Protein AF-A0A0A9ZBG7-F1 (afdb_monomer)

Solvent-accessible surface area (backbone ato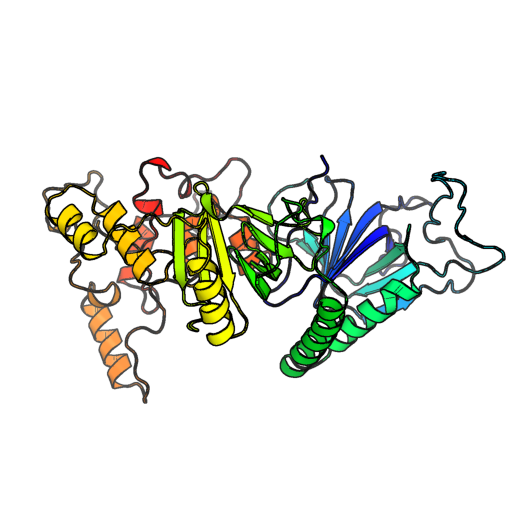ms only — not comparable to full-atom values): 27991 Å² total; per-residue (Å²): 132,88,75,73,85,76,53,75,61,77,47,59,93,94,47,47,73,66,54,73,43,52,26,35,39,45,72,44,43,80,82,76,53,57,91,58,96,52,101,69,75,82,61,43,51,28,39,41,35,44,34,53,50,32,40,37,38,42,46,70,54,54,61,48,46,29,40,39,34,44,36,66,39,42,80,44,72,49,69,43,72,91,75,76,94,76,94,72,80,74,74,72,74,76,92,80,77,91,64,88,90,64,76,74,87,80,67,91,61,97,71,71,82,54,47,20,45,31,41,30,25,47,38,38,32,40,33,39,50,62,69,40,92,61,64,47,48,74,42,86,51,51,36,38,38,38,35,24,43,66,88,58,55,43,82,73,49,46,62,58,54,48,52,32,37,56,32,43,76,43,60,70,71,58,21,52,52,52,52,51,50,56,47,51,57,52,58,70,70,60,70,89,62,75,84,71,55,92,49,96,85,58,44,82,74,50,76,51,62,33,25,47,43,39,67,93,35,73,44,53,28,39,38,37,34,38,61,55,36,42,34,41,32,50,73,48,84,79,58,95,60,73,56,48,78,41,52,32,65,51,30,40,44,79,43,84,25,53,48,96,89,35,66,17,20,40,36,37,32,35,88,96,43,73,50,38,34,37,34,86,36,46,64,59,32,52,50,55,51,47,59,54,70,70,28,90,57,47,53,69,66,78,81,58,74,72,54,55,57,53,33,38,77,70,63,76,40,52,74,66,59,49,47,52,49,52,26,42,78,70,47,24,35,87,45,36,46,78,38,43,50,72,30,76,68,52,71,61,62,68,76,65,94,68,85,57,88,84,44,74,77,36,39,45,70,81,93,50,58,55,62,58,69,33,63,71,53,28,49,56,35,47,54,53,29,74,74,43,68,84,86,64,62,72,67,94,44,65,46,65,40,43,69,58,55,37,45,59,32,34,56,67,44,48,67,58,39,23,41,78,48,79,33,29,74,73,59,41,79,79,47,76,82,50,72,46,59,50,58,50,40,33,50,67,46,92,67,39,36,59,55,38,48,58,66,83,73,38,69,90,57,70,49,52,43,78,45,74,55,89,94,64,80,71,76,77,36,94,82,57,85,130

Sequence (482 aa):
MDKHRFSLMLLEPGEIYFEDFSVHLQVIDEDGSEACGSSTLPSVIGRLKVCSKSIVFDPQDHHRAIIKILLKECTEIDRYQDQDNETSTPHRPGYLTIVQGYVPDFQAGNESNTNVLQVVCKQHAEIFESNVLAPYKFKNVKRTFLFSLNYAHIKDCLPLVSQLYRASTLPAAEQNQMVAAIERSRQNLVKFDPLWLHDLDEKIVIETTGHKVTPLVMNHGRIVLSTTTLYYQPFNKIEPYHILKISLPDIKHITKRRFLLQHVGLEISYKDTHLYLSLKTRSDRDTLCQCLLDQPCLKLSEPEQEIMTLQWQNGAISNYDYLLYLNSQADRTFNDLTQYPVFPWVISDYTSPQLDLNNPRSFRDLSKPIGALNLERFQKLKERYDEMPPPQFLYGSHYSAPGFVLFYLVRKYPHYMLCLQNGRFDHPDRMFNSVADVWRNVQTNMSDFKELVPEFYDVESEGIFLRTRKGFSLGIGMMAPK

pLDDT: mean 86.14, std 16.25, range [29.92, 98.5]

Foldseek 3Di:
DDPQPDDLLLDAQPKAWAAKFWWWKDKAFPVSDGPDPDLAPPTFTFIWIDMLFWIWTGTPPLQFFIKIGGLLQWPDKDFDDDDDDDRYQPDDQDPDDDDPPDDDCPDPDDDGLRQKIKTWGQKMWTACRNPDHAFIDIDRGIMIMIIRGHPDGCVVVRVSNVQSSVLSVDPPVSSSVSVVVVVVVLQVVDDDDPVPDPDPPKAWPDKAWWFFFFESDTFTFIWTDILFWIKTAGSYPNDPDRIDIGGQLQWADWDQADDPNARQWIWTDGPNDITIIGHPHNVVNVVVVVSSVPRPSHDYDDDDPVVLVVCVVVVVDDPLVSQVVVLVVVRADNRYQASHRFDAQFALDPDDPDQDPVDPNRTQPPVDALQPRAPVSVVVLVVCQVVDDPPGDSAPEDQGGSCVVCLQQCQVCVSSQCSVVVRHHPDLVSHPDDPNVLSVCSNPPNHRRHGDHSLVVPVVCVSSSNDHDPPDDNDDDPPRDD

Radius of gyration: 27.09 Å; Cα contacts (8 Å, |Δi|>4): 781; chains: 1; bounding box: 56×67×72 Å

Secondary structure (DSSP, 8-state):
----S--GGGSPTT--EEEEEEEEEEEEETTS--SS-SSS--PEEEEEEEESSEEEEEESSTTSPEEEEEGGGEEEEEE----SS-S-PPPPPP----STT------SS---S-SEEEEEES-EEEE-GGG-----EEE-S-EEEEEEESSS-HHHHHHHHHHHHHHHTS-HHHHHHHHHHHHHHHHHH----GGG-SSTT--EEEEEEEEEEETTEEEEEEEEEESSEEEEEESSS-SSSS-EEEEGGGEEEEEEEEETTEEEEEEEEETTEEEEEEESSHHHHHHHHHHHHT-TT-------HHHHHHHHHTTSS-HHHHHHHHHHHTT--TT-GGG---B---B---SSSS--TT-GGGB--TTS-GGGTSHHHHHHHHHHHHHSPSSP-S-SS-S--HHHHHHHHTTT-HHHHHHHTTT-PPPGGGS---HHHHHHHHHH-TT----B-GGGT-TTTTTGGGSPPTT------TTS--

Organism: Lygus hesperus (NCBI:txid30085)

Nearest PDB structures (foldseek):
  1t77-assembly4_D  TM=8.900E-01  e=8.351E-21  Homo sapiens
  1mi1-assembly1_B  TM=9.060E-01  e=6.771E-20  Homo sapiens
  1mi1-assembly1_A  TM=8.532E-01  e=1.770E-20  Homo sapiens
  2dn6-assembly1_A  TM=6.767E-01  e=1.554E-03  Homo sapiens
  2rgn-assembly2_E  TM=4.363E-01  e=9.633E-03  Homo sapie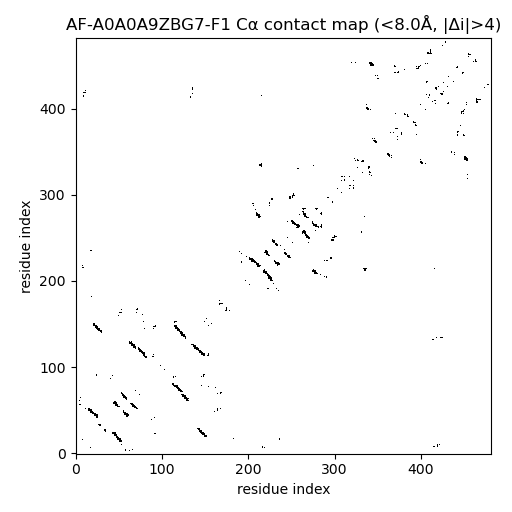ns

Mean predicted aligned error: 8.7 Å

Structure (mmCIF, N/CA/C/O backbone):
data_AF-A0A0A9ZBG7-F1
#
_entry.id   AF-A0A0A9ZBG7-F1
#
loop_
_atom_site.group_PDB
_atom_site.id
_atom_site.type_symbol
_atom_site.label_atom_id
_atom_site.label_alt_id
_atom_site.label_comp_id
_atom_site.label_asym_id
_atom_site.label_entity_id
_atom_site.label_seq_id
_atom_site.pdbx_PDB_ins_code
_atom_site.Cartn_x
_atom_site.Cartn_y
_atom_site.Cartn_z
_atom_site.occupancy
_atom_site.B_iso_or_equiv
_atom_site.auth_seq_id
_atom_site.auth_comp_id
_atom_site.auth_asym_id
_atom_site.auth_atom_id
_atom_site.pdbx_PDB_model_num
ATOM 1 N N . MET A 1 1 ? -9.828 12.776 -22.906 1.00 29.92 1 MET A N 1
ATOM 2 C CA . MET A 1 1 ? -9.058 12.754 -21.644 1.00 29.92 1 MET A CA 1
ATOM 3 C C . MET A 1 1 ? -8.293 11.448 -21.621 1.00 29.92 1 MET A C 1
ATOM 5 O O . MET A 1 1 ? -8.882 10.421 -21.299 1.00 29.92 1 MET A O 1
ATOM 9 N N . ASP A 1 2 ? -7.034 11.479 -22.049 1.00 36.34 2 ASP A N 1
ATOM 10 C CA . ASP A 1 2 ? -6.163 10.303 -22.070 1.00 36.34 2 ASP A CA 1
ATOM 11 C C . ASP A 1 2 ? -5.883 9.851 -20.636 1.00 36.34 2 ASP A C 1
ATOM 13 O O . ASP A 1 2 ? -5.053 10.418 -19.928 1.00 36.34 2 ASP A O 1
ATOM 17 N N . LYS A 1 3 ? -6.622 8.841 -20.168 1.00 53.69 3 LYS A N 1
ATOM 18 C CA . LYS A 1 3 ? -6.226 8.097 -18.973 1.00 53.69 3 LYS A CA 1
ATOM 19 C C . LYS A 1 3 ? -5.016 7.256 -19.364 1.00 53.69 3 LYS A C 1
ATOM 21 O O . LYS A 1 3 ? -5.187 6.210 -19.982 1.00 53.69 3 LYS A O 1
ATOM 26 N N . HIS A 1 4 ? -3.817 7.717 -19.016 1.00 66.12 4 HIS A N 1
ATOM 27 C CA . HIS A 1 4 ? -2.618 6.884 -19.069 1.00 66.12 4 HIS A CA 1
ATOM 28 C C . HIS A 1 4 ? -2.883 5.560 -18.335 1.00 66.12 4 HIS A C 1
ATOM 30 O O . HIS A 1 4 ? -3.434 5.561 -17.231 1.00 66.12 4 HIS A O 1
ATOM 36 N N . ARG A 1 5 ? -2.536 4.431 -18.964 1.00 84.88 5 ARG A N 1
ATOM 37 C CA . ARG A 1 5 ? -2.748 3.088 -18.396 1.00 84.88 5 ARG A CA 1
ATOM 38 C C . ARG A 1 5 ? -1.659 2.729 -17.389 1.00 84.88 5 ARG A C 1
ATOM 40 O O . ARG A 1 5 ? -1.883 1.907 -16.501 1.00 84.88 5 ARG A O 1
ATOM 47 N N . PHE A 1 6 ? -0.493 3.363 -17.502 1.00 86.69 6 PHE A N 1
ATOM 48 C CA . PHE A 1 6 ? 0.572 3.258 -16.516 1.00 86.69 6 PHE A CA 1
ATOM 49 C C . PHE A 1 6 ? 0.153 3.787 -15.133 1.00 86.69 6 PHE A C 1
ATOM 51 O O . PHE A 1 6 ? -0.382 4.884 -14.990 1.00 86.69 6 PHE A O 1
ATOM 58 N N . SER A 1 7 ? 0.481 3.018 -14.096 1.00 88.31 7 SER A N 1
ATOM 59 C CA . SER A 1 7 ? 0.327 3.380 -12.686 1.00 88.31 7 SER A CA 1
ATOM 60 C C . SER A 1 7 ? 1.552 2.905 -11.909 1.00 88.31 7 SER A C 1
ATOM 62 O O . SER A 1 7 ? 2.163 1.903 -12.283 1.00 88.31 7 SER A O 1
ATOM 64 N N . LEU A 1 8 ? 1.872 3.566 -10.791 1.00 89.50 8 LEU A N 1
ATOM 65 C CA . LEU A 1 8 ? 2.929 3.133 -9.865 1.00 89.50 8 LEU A CA 1
ATOM 66 C C . LEU A 1 8 ? 2.723 1.694 -9.357 1.00 89.50 8 LEU A C 1
ATOM 68 O O . LEU A 1 8 ? 3.688 1.023 -9.020 1.00 89.50 8 LEU A O 1
ATOM 72 N N . MET A 1 9 ? 1.487 1.186 -9.389 1.00 88.94 9 MET A N 1
ATOM 73 C CA . MET A 1 9 ? 1.147 -0.211 -9.082 1.00 88.94 9 MET A CA 1
ATOM 74 C C . MET A 1 9 ? 1.830 -1.239 -10.002 1.00 88.94 9 MET A C 1
ATOM 76 O O . MET A 1 9 ? 1.907 -2.417 -9.659 1.00 88.94 9 MET A O 1
ATOM 80 N N . LEU A 1 10 ? 2.278 -0.820 -11.191 1.00 88.50 10 LEU A N 1
ATOM 81 C CA . LEU A 1 10 ? 3.006 -1.678 -12.127 1.00 88.50 10 LEU A CA 1
ATOM 82 C C . LEU A 1 10 ? 4.476 -1.858 -11.747 1.00 88.50 10 LEU A C 1
ATOM 84 O O . LEU A 1 10 ? 5.149 -2.704 -12.339 1.00 88.50 10 LEU A O 1
ATOM 88 N N . LEU A 1 11 ? 4.983 -1.065 -10.805 1.00 89.38 11 LEU A N 1
ATOM 89 C CA . LEU A 1 11 ? 6.368 -1.103 -10.360 1.00 89.38 11 LEU A CA 1
ATOM 90 C C . LEU A 1 11 ? 6.583 -2.202 -9.314 1.00 89.38 11 LEU A C 1
ATOM 92 O O . LEU A 1 11 ? 5.657 -2.619 -8.623 1.00 89.38 11 LEU A O 1
ATOM 96 N N . GLU A 1 12 ? 7.809 -2.710 -9.228 1.00 86.56 12 GLU A N 1
ATOM 97 C CA . GLU A 1 12 ? 8.199 -3.647 -8.174 1.00 86.56 12 GLU A CA 1
ATOM 98 C C . GLU A 1 12 ? 8.279 -2.943 -6.804 1.00 86.56 12 GLU A C 1
ATOM 100 O O . GLU A 1 12 ? 8.503 -1.733 -6.733 1.00 86.56 12 GLU A O 1
ATOM 105 N N . PRO A 1 13 ? 8.178 -3.673 -5.679 1.00 82.56 13 PRO A N 1
ATOM 106 C CA . PRO A 1 13 ? 8.398 -3.089 -4.359 1.00 82.56 13 PRO A CA 1
ATOM 107 C C . PRO A 1 13 ? 9.737 -2.334 -4.265 1.00 82.56 13 PRO A C 1
ATOM 109 O O . PRO A 1 13 ? 10.805 -2.865 -4.600 1.00 82.56 13 PRO A O 1
ATOM 112 N N . GLY A 1 14 ? 9.675 -1.076 -3.819 1.00 82.25 14 GLY A N 1
ATOM 113 C CA . GLY A 1 14 ? 10.830 -0.177 -3.711 1.00 82.25 14 GLY A CA 1
ATOM 114 C C . GLY A 1 14 ? 11.379 0.340 -5.048 1.00 82.25 14 GLY A C 1
ATOM 115 O O . GLY A 1 14 ? 12.451 0.940 -5.074 1.00 82.25 14 GLY A O 1
ATOM 116 N N . GLU A 1 15 ? 10.700 0.084 -6.165 1.00 89.88 15 GLU A N 1
ATOM 117 C CA . GLU A 1 15 ? 11.032 0.689 -7.451 1.00 89.88 15 GLU A CA 1
ATOM 118 C C . GLU A 1 15 ? 10.519 2.137 -7.529 1.00 89.88 15 GLU A C 1
ATOM 120 O O . GLU A 1 15 ? 9.420 2.454 -7.078 1.00 89.88 15 GLU A O 1
ATOM 125 N N . ILE A 1 16 ? 11.331 3.019 -8.114 1.00 90.00 16 ILE A N 1
ATOM 126 C CA . ILE A 1 16 ? 11.085 4.461 -8.191 1.00 90.00 16 ILE A CA 1
ATOM 127 C C . ILE A 1 16 ? 10.914 4.844 -9.654 1.00 90.00 16 ILE A C 1
ATOM 129 O O . ILE A 1 16 ? 11.755 4.505 -10.484 1.00 90.00 16 ILE A O 1
ATOM 133 N N . TYR A 1 17 ? 9.849 5.572 -9.972 1.00 91.94 17 TYR A N 1
ATOM 134 C CA . TYR A 1 17 ? 9.671 6.181 -11.286 1.00 91.94 17 TYR A CA 1
ATOM 135 C C . TYR A 1 17 ? 10.398 7.527 -11.363 1.00 91.94 17 TYR A C 1
ATOM 137 O O . TYR A 1 17 ? 10.231 8.369 -10.478 1.00 91.94 17 TYR A O 1
ATOM 145 N N . PHE A 1 18 ? 11.148 7.754 -12.442 1.00 89.69 18 PHE A N 1
ATOM 146 C CA . PHE A 1 18 ? 11.943 8.969 -12.617 1.00 89.69 18 PHE A CA 1
ATOM 147 C C . PHE A 1 18 ? 11.348 9.948 -13.622 1.00 89.69 18 PHE A C 1
ATOM 149 O O . PHE A 1 18 ? 11.175 11.126 -13.303 1.00 89.69 18 PHE A O 1
ATOM 156 N N . GLU A 1 19 ? 11.093 9.490 -14.843 1.00 88.56 19 GLU A N 1
ATOM 157 C CA . GLU A 1 19 ? 10.629 10.329 -15.947 1.00 88.56 19 GLU A CA 1
ATOM 158 C C . GLU A 1 19 ? 10.116 9.495 -17.113 1.00 88.56 19 GLU A C 1
ATOM 160 O O . GLU A 1 19 ? 10.171 8.262 -17.099 1.00 88.56 19 GLU A O 1
ATOM 165 N N . ASP A 1 20 ? 9.612 10.189 -18.129 1.00 91.44 20 ASP A N 1
ATOM 166 C CA . ASP A 1 20 ? 9.146 9.563 -19.341 1.00 91.44 20 ASP A CA 1
ATOM 167 C C . ASP A 1 20 ? 9.356 10.371 -20.615 1.00 91.44 20 ASP A C 1
ATOM 169 O O . ASP A 1 20 ? 9.346 11.601 -20.633 1.00 91.44 20 ASP A O 1
ATOM 173 N N . PHE A 1 21 ? 9.458 9.628 -21.711 1.00 91.88 21 PHE A N 1
ATOM 174 C CA . PHE A 1 21 ? 9.757 10.146 -23.034 1.00 91.88 21 PHE A CA 1
ATOM 175 C C . PHE A 1 21 ? 8.664 9.756 -24.028 1.00 91.88 21 PHE A C 1
ATOM 177 O O . PHE A 1 21 ? 8.114 8.658 -23.965 1.00 91.88 21 PHE A O 1
ATOM 184 N N . SER A 1 22 ? 8.346 10.655 -24.962 1.00 91.94 22 SER A N 1
ATOM 185 C CA . SER A 1 22 ? 7.541 10.312 -26.141 1.00 91.94 22 SER A CA 1
ATOM 186 C C . SER A 1 22 ? 8.432 9.575 -27.132 1.00 91.94 22 SER A C 1
ATOM 188 O O . SER A 1 22 ? 9.474 10.120 -27.512 1.00 91.94 22 SER A O 1
ATOM 190 N N . VAL A 1 23 ? 8.045 8.358 -27.518 1.00 91.75 23 VAL A N 1
ATOM 191 C CA . VAL A 1 23 ? 8.854 7.514 -28.403 1.00 91.75 23 VAL A CA 1
ATOM 192 C C . VAL A 1 23 ? 8.015 6.798 -29.453 1.00 91.75 23 VAL A C 1
ATOM 194 O O . VAL A 1 23 ? 6.829 6.533 -29.246 1.00 91.75 23 VAL A O 1
ATOM 197 N N . HIS A 1 24 ? 8.672 6.415 -30.543 1.00 91.75 24 HIS A N 1
ATOM 198 C CA . HIS A 1 24 ? 8.217 5.330 -31.404 1.00 91.75 24 HIS A CA 1
ATOM 199 C C . HIS A 1 24 ? 8.987 4.062 -31.059 1.00 91.75 24 HIS A C 1
ATOM 201 O O . HIS A 1 24 ? 10.216 4.068 -31.052 1.00 91.75 24 HIS A O 1
ATOM 207 N N . LEU A 1 25 ? 8.261 2.984 -30.788 1.00 91.94 25 LEU A N 1
ATOM 208 C CA . LEU A 1 25 ? 8.829 1.665 -30.565 1.00 91.94 25 LEU A CA 1
ATOM 209 C C . LEU A 1 25 ? 8.838 0.857 -31.867 1.00 91.94 25 LEU A C 1
ATOM 211 O O . LEU A 1 25 ? 7.813 0.738 -32.544 1.00 91.94 25 LEU A O 1
ATOM 215 N N . GLN A 1 26 ? 9.978 0.236 -32.150 1.00 90.69 26 GLN A N 1
ATOM 216 C CA . GLN A 1 26 ? 10.129 -0.876 -33.085 1.00 90.69 26 GLN A CA 1
ATOM 217 C C . GLN A 1 26 ? 10.749 -2.072 -32.355 1.00 90.69 26 GLN A C 1
ATOM 219 O O . GLN A 1 26 ? 11.575 -1.900 -31.460 1.00 90.69 26 GLN A O 1
ATOM 224 N N . VAL A 1 27 ? 10.322 -3.282 -32.710 1.00 88.19 27 VAL A N 1
ATOM 225 C CA . VAL A 1 27 ? 10.765 -4.529 -32.071 1.00 88.19 27 VAL A CA 1
ATOM 226 C C . VAL A 1 27 ? 11.391 -5.424 -33.132 1.00 88.19 27 VAL A C 1
ATOM 228 O O . VAL A 1 27 ? 10.789 -5.619 -34.186 1.00 88.19 27 VAL A O 1
ATOM 231 N N . ILE A 1 28 ? 12.574 -5.958 -32.838 1.00 84.69 28 ILE A N 1
ATOM 232 C CA . ILE A 1 28 ? 13.313 -6.899 -33.684 1.00 84.69 28 ILE A CA 1
ATOM 233 C C . ILE A 1 28 ? 13.421 -8.229 -32.922 1.00 84.69 28 ILE A C 1
ATOM 235 O O . ILE A 1 28 ? 13.852 -8.246 -31.761 1.00 84.69 28 ILE A O 1
ATOM 239 N N . ASP A 1 29 ? 12.991 -9.325 -33.554 1.00 75.12 29 ASP A N 1
ATOM 240 C CA . ASP A 1 29 ? 13.071 -10.687 -33.008 1.00 75.12 29 ASP A CA 1
ATOM 241 C C . ASP A 1 29 ? 14.438 -11.347 -33.321 1.00 75.12 29 ASP A C 1
ATOM 243 O O . ASP A 1 29 ? 15.154 -10.929 -34.231 1.00 75.12 29 ASP A O 1
ATOM 247 N N . GLU A 1 30 ? 14.811 -12.376 -32.546 1.00 64.38 30 GLU A N 1
ATOM 248 C CA . GLU A 1 30 ? 16.126 -13.052 -32.597 1.00 64.38 30 GLU A CA 1
ATOM 249 C C . GLU A 1 30 ? 16.487 -13.678 -33.954 1.00 64.38 30 GLU A C 1
ATOM 251 O O . GLU A 1 30 ? 17.666 -13.721 -34.300 1.00 64.38 30 GLU A O 1
ATOM 256 N N . ASP A 1 31 ? 15.500 -14.125 -34.732 1.00 55.88 31 ASP A N 1
ATOM 257 C CA . ASP A 1 31 ? 15.719 -14.812 -36.014 1.00 55.88 31 ASP A CA 1
ATOM 258 C C . ASP A 1 31 ? 16.040 -13.846 -37.172 1.00 55.88 31 ASP A C 1
ATOM 260 O O . ASP A 1 31 ? 16.130 -14.260 -38.328 1.00 55.88 31 ASP A O 1
ATOM 264 N N . GLY A 1 32 ? 16.135 -12.536 -36.906 1.00 52.34 32 GLY A N 1
ATOM 265 C CA . GLY A 1 32 ? 16.208 -11.497 -37.942 1.00 52.34 32 GLY A CA 1
ATOM 266 C C . GLY A 1 32 ? 14.921 -11.369 -38.770 1.00 52.34 32 GLY A C 1
ATOM 267 O O . GLY A 1 32 ? 14.772 -10.422 -39.538 1.00 52.34 32 GLY A O 1
ATOM 268 N N . SER A 1 33 ? 13.963 -12.288 -38.598 1.00 48.84 33 SER A N 1
ATOM 269 C CA . SER A 1 33 ? 12.630 -12.207 -39.172 1.00 48.84 33 SER A CA 1
ATOM 270 C C . SER A 1 33 ? 11.761 -11.259 -38.357 1.00 48.84 33 SER A C 1
ATOM 272 O O . SER A 1 33 ? 11.550 -11.443 -37.159 1.00 48.84 33 SER A O 1
ATOM 274 N N . GLU A 1 34 ? 11.236 -10.256 -39.044 1.00 52.28 34 GLU A N 1
ATOM 275 C CA . GLU A 1 34 ? 10.286 -9.278 -38.531 1.00 52.28 34 GLU A CA 1
ATOM 276 C C . GLU A 1 34 ? 9.029 -9.970 -37.970 1.00 52.28 34 GLU A C 1
ATOM 278 O O . GLU A 1 34 ? 8.472 -10.870 -38.601 1.00 52.28 34 GLU A O 1
ATOM 283 N N . ALA A 1 35 ? 8.515 -9.510 -36.822 1.00 44.94 35 ALA A N 1
ATOM 284 C CA . ALA A 1 35 ? 7.342 -10.093 -36.149 1.00 44.94 35 ALA A CA 1
ATOM 285 C C . ALA A 1 35 ? 6.020 -10.028 -36.962 1.00 44.94 35 ALA A C 1
ATOM 287 O O . ALA A 1 35 ? 4.970 -10.470 -36.495 1.00 44.94 35 ALA A O 1
ATOM 288 N N . CYS A 1 36 ? 6.046 -9.461 -38.169 1.00 40.09 36 CYS A N 1
ATOM 289 C CA . CYS A 1 36 ? 5.010 -9.521 -39.198 1.00 40.09 36 CYS A CA 1
ATOM 290 C C . CYS A 1 36 ? 5.672 -9.195 -40.542 1.00 40.09 36 CYS A C 1
ATOM 292 O O . CYS A 1 36 ? 6.191 -8.095 -40.699 1.00 40.09 36 CYS A O 1
ATOM 294 N N . GLY A 1 37 ? 5.635 -10.125 -41.501 1.00 35.47 37 GLY A N 1
ATOM 295 C CA . GLY A 1 37 ? 6.287 -10.004 -42.812 1.00 35.47 37 GLY A CA 1
ATOM 296 C C . GLY A 1 37 ? 5.697 -8.929 -43.734 1.00 35.47 37 GLY A C 1
ATOM 297 O O . GLY A 1 37 ? 5.027 -9.249 -44.715 1.00 35.47 37 GLY A O 1
ATOM 298 N N . SER A 1 38 ? 5.969 -7.655 -43.451 1.00 33.56 38 SER A N 1
ATOM 299 C CA . SER A 1 38 ? 5.728 -6.542 -44.370 1.00 33.56 38 SER A CA 1
ATOM 300 C C . SER A 1 38 ? 6.830 -5.495 -44.223 1.00 33.56 38 SER A C 1
ATOM 302 O O . SER A 1 38 ? 7.064 -5.014 -43.118 1.00 33.56 38 SER A O 1
ATOM 304 N N . SER A 1 39 ? 7.408 -5.089 -45.355 1.00 37.16 39 SER A N 1
ATOM 305 C CA . SER A 1 39 ? 8.628 -4.284 -45.565 1.00 37.16 39 SER A CA 1
ATOM 306 C C . SER A 1 39 ? 8.663 -2.853 -44.988 1.00 37.16 39 SER A C 1
ATOM 308 O O . SER A 1 39 ? 9.475 -2.034 -45.404 1.00 37.16 39 SER A O 1
ATOM 310 N N . THR A 1 40 ? 7.791 -2.534 -44.037 1.00 42.03 40 THR A N 1
ATOM 311 C CA . THR A 1 40 ? 7.865 -1.379 -43.136 1.00 42.03 40 THR A CA 1
ATOM 312 C C . THR A 1 40 ? 7.054 -1.737 -41.892 1.00 42.03 40 THR A C 1
ATOM 314 O O . THR A 1 40 ? 5.826 -1.633 -41.910 1.00 42.03 40 THR A O 1
ATOM 317 N N . LEU A 1 41 ? 7.708 -2.171 -40.810 1.00 51.47 41 LEU A N 1
ATOM 318 C CA . LEU A 1 41 ? 7.034 -2.385 -39.526 1.00 51.47 41 LEU A CA 1
ATOM 319 C C . LEU A 1 41 ? 6.340 -1.084 -39.073 1.00 51.47 41 LEU A C 1
ATOM 321 O O . LEU A 1 41 ? 6.991 -0.032 -39.030 1.00 51.47 41 LEU A O 1
ATOM 325 N N . PRO A 1 42 ? 5.047 -1.118 -38.694 1.00 63.31 42 PRO A N 1
ATOM 326 C CA . PRO A 1 42 ? 4.375 0.048 -38.144 1.00 63.31 42 PRO A CA 1
ATOM 327 C C . PRO A 1 42 ? 4.991 0.368 -36.782 1.00 63.31 42 PRO A C 1
ATOM 329 O O . PRO A 1 42 ? 4.844 -0.388 -35.819 1.00 63.31 42 PRO A O 1
ATOM 332 N N . SER A 1 43 ? 5.706 1.488 -36.709 1.00 79.69 43 SER A N 1
ATOM 333 C CA . SER A 1 43 ? 6.249 1.981 -35.452 1.00 79.69 43 SER A CA 1
ATOM 334 C C . SER A 1 43 ? 5.103 2.328 -34.501 1.00 79.69 43 SER A C 1
ATOM 336 O O . SER A 1 43 ? 4.094 2.917 -34.894 1.00 79.69 43 SER A O 1
ATOM 338 N N . VAL A 1 44 ? 5.222 1.913 -33.242 1.00 89.38 44 VAL A N 1
ATOM 339 C CA . VAL A 1 44 ? 4.160 2.109 -32.252 1.00 89.38 44 VAL A CA 1
ATOM 340 C C . VAL A 1 44 ? 4.477 3.348 -31.438 1.00 89.38 44 VAL A C 1
ATOM 342 O O . VAL A 1 44 ? 5.484 3.388 -30.739 1.00 89.38 44 VAL A O 1
ATOM 345 N N . ILE A 1 45 ? 3.609 4.352 -31.504 1.00 90.88 45 ILE A N 1
ATOM 346 C CA . ILE A 1 45 ? 3.740 5.559 -30.685 1.00 90.88 45 ILE A CA 1
ATOM 347 C C . ILE A 1 45 ? 3.335 5.240 -29.248 1.00 90.88 45 ILE A C 1
ATOM 349 O O . ILE A 1 45 ? 2.327 4.572 -29.001 1.00 90.88 45 ILE A O 1
ATOM 353 N N . GLY A 1 46 ? 4.104 5.742 -28.288 1.00 92.25 46 GLY A N 1
ATOM 354 C CA . GLY A 1 46 ? 3.769 5.621 -26.877 1.00 92.25 46 GLY A CA 1
ATOM 355 C C . GLY A 1 46 ? 4.674 6.435 -25.965 1.00 92.25 46 GLY A C 1
ATOM 356 O O . GLY A 1 46 ? 5.457 7.285 -26.400 1.00 92.25 46 GLY A O 1
ATOM 357 N N . ARG A 1 47 ? 4.552 6.169 -24.665 1.00 93.56 47 ARG A N 1
ATOM 358 C CA . ARG A 1 47 ? 5.380 6.775 -23.619 1.00 93.56 47 ARG A CA 1
ATOM 359 C C . ARG A 1 47 ? 6.327 5.734 -23.037 1.00 93.56 47 ARG A C 1
ATOM 361 O O . ARG A 1 47 ? 5.881 4.718 -22.511 1.00 93.56 47 ARG A O 1
ATOM 368 N N . LEU A 1 48 ? 7.624 6.018 -23.085 1.00 95.06 48 LEU A N 1
ATOM 369 C CA . LEU A 1 48 ? 8.659 5.240 -22.415 1.00 95.06 48 LEU A CA 1
ATOM 370 C C . LEU A 1 48 ? 8.851 5.761 -20.996 1.00 95.06 48 LEU A C 1
ATOM 372 O O . LEU A 1 48 ? 9.326 6.876 -20.817 1.00 95.06 48 LEU A O 1
ATOM 376 N N . LYS A 1 49 ? 8.486 4.969 -19.996 1.00 95.12 49 LYS A N 1
ATOM 377 C CA . LYS A 1 49 ? 8.632 5.264 -18.569 1.00 95.12 49 LYS A CA 1
ATOM 378 C C . LYS A 1 49 ? 9.948 4.672 -18.064 1.00 95.12 49 LYS A C 1
ATOM 380 O O . LYS A 1 49 ? 10.155 3.463 -18.173 1.00 95.12 49 LYS A O 1
ATOM 385 N N . VAL A 1 50 ? 10.816 5.496 -17.484 1.00 94.56 50 VAL A N 1
ATOM 386 C CA . VAL A 1 50 ? 12.099 5.064 -16.909 1.00 94.56 50 VAL A CA 1
ATOM 387 C C . VAL A 1 50 ? 11.971 4.952 -15.393 1.00 94.56 50 VAL A C 1
ATOM 389 O O . VAL A 1 50 ? 11.647 5.927 -14.709 1.00 94.56 50 VAL A O 1
ATOM 392 N N . CYS A 1 51 ? 12.230 3.755 -14.869 1.00 95.19 51 CYS A N 1
ATOM 393 C CA . CYS A 1 51 ? 12.115 3.428 -13.451 1.00 95.19 51 CYS A CA 1
ATOM 394 C C . CYS A 1 51 ? 13.414 2.792 -12.932 1.00 95.19 51 CYS A C 1
ATOM 396 O O . CYS A 1 51 ? 14.271 2.371 -13.705 1.00 95.19 51 CYS A O 1
ATOM 398 N N . SER A 1 52 ? 13.579 2.717 -11.610 1.00 94.56 52 SER A N 1
ATOM 399 C CA . SER A 1 52 ? 14.840 2.286 -10.997 1.00 94.56 52 SER A CA 1
ATOM 400 C C . SER A 1 52 ? 15.200 0.816 -11.219 1.00 94.56 52 SER A C 1
ATOM 402 O O . SER A 1 52 ? 16.369 0.458 -11.073 1.00 94.56 52 SER A O 1
ATOM 404 N N . LYS A 1 53 ? 14.224 -0.036 -11.560 1.00 94.94 53 LYS A N 1
ATOM 405 C CA . LYS A 1 53 ? 14.428 -1.472 -11.817 1.00 94.94 53 LYS A CA 1
ATOM 406 C C . LYS A 1 53 ? 13.923 -1.917 -13.188 1.00 94.94 53 LYS A C 1
ATOM 408 O O . LYS A 1 53 ? 14.234 -3.030 -13.608 1.00 94.94 53 LYS A O 1
ATOM 413 N N . SER A 1 54 ? 13.157 -1.087 -13.887 1.00 96.19 54 SER A N 1
ATOM 414 C CA . SER A 1 54 ? 12.518 -1.438 -15.148 1.00 96.19 54 SER A CA 1
ATOM 415 C C . SER A 1 54 ? 12.317 -0.238 -16.068 1.00 96.19 54 SER A C 1
ATOM 417 O O . SER A 1 54 ? 12.312 0.920 -15.650 1.00 96.19 54 SER A O 1
ATOM 419 N N . ILE A 1 55 ? 12.122 -0.537 -17.345 1.00 96.69 55 ILE A N 1
ATOM 420 C CA . ILE A 1 55 ? 11.616 0.398 -18.342 1.00 96.69 55 ILE A CA 1
ATOM 421 C C . ILE A 1 55 ? 10.243 -0.111 -18.775 1.00 96.69 55 ILE A C 1
ATOM 423 O O . ILE A 1 55 ? 10.073 -1.302 -19.051 1.00 96.69 55 ILE A O 1
ATOM 427 N N . VAL A 1 56 ? 9.254 0.779 -18.810 1.00 96.44 56 VAL A N 1
ATOM 428 C CA . VAL A 1 56 ? 7.871 0.432 -19.152 1.00 96.44 56 VAL A CA 1
ATOM 429 C C . VAL A 1 56 ? 7.421 1.259 -20.344 1.00 96.44 56 VAL A C 1
ATOM 431 O O . VAL A 1 56 ? 7.377 2.480 -20.271 1.00 96.44 56 VAL A O 1
ATOM 434 N N . PHE A 1 57 ? 7.070 0.610 -21.445 1.00 95.75 57 PHE A N 1
ATOM 435 C CA . PHE A 1 57 ? 6.493 1.264 -22.611 1.00 95.75 57 PHE A CA 1
ATOM 436 C C . PHE A 1 57 ? 4.966 1.154 -22.571 1.00 95.75 57 PHE A C 1
ATOM 438 O O . PHE A 1 57 ? 4.426 0.048 -22.584 1.00 95.75 57 PHE A O 1
ATOM 445 N N . ASP A 1 58 ? 4.287 2.302 -22.521 1.00 93.69 58 ASP A N 1
ATOM 446 C CA . ASP A 1 58 ? 2.825 2.434 -22.563 1.00 93.69 58 ASP A CA 1
ATOM 447 C C . ASP A 1 58 ? 2.395 2.919 -23.964 1.00 93.69 58 ASP A C 1
ATOM 449 O O . ASP A 1 58 ? 2.600 4.099 -24.282 1.00 93.69 58 ASP A O 1
ATOM 453 N N . PRO A 1 59 ? 1.867 2.033 -24.834 1.00 92.56 59 PRO A N 1
ATOM 454 C CA . PRO A 1 59 ? 1.416 2.410 -26.170 1.00 92.56 59 PRO A CA 1
ATOM 455 C C . PRO A 1 59 ? 0.228 3.375 -26.119 1.00 92.56 59 PRO A C 1
ATOM 457 O O . PRO A 1 59 ? -0.686 3.202 -25.313 1.00 92.56 59 PRO A O 1
ATOM 460 N N . GLN A 1 60 ? 0.184 4.333 -27.047 1.00 89.81 60 GLN A N 1
ATOM 461 C CA . GLN A 1 60 ? -0.978 5.217 -27.209 1.00 89.81 60 GLN A CA 1
ATOM 462 C C . GLN A 1 60 ? -2.226 4.441 -27.667 1.00 89.81 60 GLN A C 1
ATOM 464 O O . GLN A 1 60 ? -3.349 4.771 -27.292 1.00 89.81 60 GLN A O 1
ATOM 469 N N . ASP A 1 61 ? -2.032 3.377 -28.449 1.00 88.12 61 ASP A N 1
ATOM 470 C CA . ASP A 1 61 ? -3.088 2.427 -28.790 1.00 88.12 61 ASP A CA 1
ATOM 471 C C . ASP A 1 61 ? -3.393 1.510 -27.593 1.00 88.12 61 ASP A C 1
ATOM 473 O O . ASP A 1 61 ? -2.648 0.575 -27.284 1.00 88.12 61 ASP A O 1
ATOM 477 N N . HIS A 1 62 ? -4.523 1.759 -26.930 1.00 85.06 62 HIS A N 1
ATOM 478 C CA . HIS A 1 62 ? -4.959 1.011 -25.750 1.00 85.06 62 HIS A CA 1
ATOM 479 C C . HIS A 1 62 ? -5.320 -0.459 -26.024 1.00 85.06 62 HIS A C 1
ATOM 481 O O . HIS A 1 62 ? -5.478 -1.227 -25.069 1.00 85.06 62 HIS A O 1
ATOM 487 N N . HIS A 1 63 ? -5.427 -0.880 -27.290 1.00 85.75 63 HIS A N 1
ATOM 488 C CA . HIS A 1 63 ? -5.574 -2.295 -27.627 1.00 85.75 63 HIS A CA 1
ATOM 489 C C . HIS A 1 63 ? -4.268 -3.069 -27.431 1.00 85.75 63 HIS A C 1
ATOM 491 O O . HIS A 1 63 ? -4.296 -4.252 -27.080 1.00 85.75 63 HIS A O 1
ATOM 497 N N . ARG A 1 64 ? -3.119 -2.397 -27.571 1.00 87.88 64 ARG A N 1
ATOM 498 C CA . ARG A 1 64 ? -1.796 -3.004 -27.404 1.00 87.88 64 ARG A CA 1
ATOM 499 C C . ARG A 1 64 ? -1.428 -3.166 -25.933 1.00 87.88 64 ARG A C 1
ATOM 501 O O . ARG A 1 64 ? -1.827 -2.387 -25.062 1.00 87.88 64 ARG A O 1
ATOM 508 N N . ALA A 1 65 ? -0.647 -4.199 -25.640 1.00 91.00 65 ALA A N 1
ATOM 509 C CA . ALA A 1 65 ? -0.129 -4.430 -24.300 1.00 91.00 65 ALA A CA 1
ATOM 510 C C . ALA A 1 65 ? 0.927 -3.381 -23.916 1.00 91.00 65 ALA A C 1
ATOM 512 O O . ALA A 1 65 ? 1.733 -2.962 -24.744 1.00 91.00 65 ALA A O 1
ATOM 513 N N . ILE A 1 66 ? 0.944 -3.001 -22.640 1.00 93.88 66 ILE A N 1
ATOM 514 C CA . ILE A 1 66 ? 2.090 -2.329 -22.026 1.00 93.88 66 ILE A CA 1
ATOM 515 C C . ILE A 1 66 ? 3.245 -3.327 -21.979 1.00 93.88 66 ILE A C 1
ATOM 517 O O . ILE A 1 66 ? 3.052 -4.468 -21.558 1.00 93.88 66 ILE A O 1
ATOM 521 N N . ILE A 1 67 ? 4.440 -2.894 -22.364 1.00 95.25 67 ILE A N 1
ATOM 522 C CA . ILE A 1 67 ? 5.645 -3.726 -22.329 1.00 95.25 67 ILE A CA 1
ATOM 523 C C . ILE A 1 67 ? 6.486 -3.297 -21.131 1.00 95.25 67 ILE A C 1
ATOM 525 O O . ILE A 1 67 ? 6.933 -2.155 -21.065 1.00 95.25 67 ILE A O 1
ATOM 529 N N . LYS A 1 68 ? 6.715 -4.204 -20.181 1.00 96.06 68 LYS A N 1
ATOM 530 C CA . LYS A 1 68 ? 7.614 -4.000 -19.038 1.00 96.06 68 LYS A CA 1
ATOM 531 C C . LYS A 1 68 ? 8.885 -4.824 -19.228 1.00 96.06 68 LYS A C 1
ATOM 533 O O . LYS A 1 68 ? 8.820 -6.046 -19.360 1.00 96.06 68 LYS A O 1
ATOM 538 N N . ILE A 1 69 ? 10.034 -4.156 -19.191 1.00 96.88 69 ILE A N 1
ATOM 539 C CA . ILE A 1 69 ? 11.366 -4.754 -19.313 1.00 96.88 69 ILE A CA 1
ATOM 540 C C . ILE A 1 69 ? 12.106 -4.515 -18.000 1.00 96.88 69 ILE A C 1
ATOM 542 O O . ILE A 1 69 ? 12.331 -3.369 -17.617 1.00 96.88 69 ILE A O 1
ATOM 546 N N . LEU A 1 70 ? 12.469 -5.581 -17.289 1.00 96.25 70 LEU A N 1
ATOM 547 C CA . LEU A 1 70 ? 13.283 -5.466 -16.079 1.00 96.25 70 LEU A CA 1
ATOM 548 C C . LEU A 1 70 ? 14.743 -5.235 -16.476 1.00 96.25 70 LEU A C 1
ATOM 550 O O . LEU A 1 70 ? 15.287 -5.984 -17.280 1.00 96.25 70 LEU A O 1
ATOM 554 N N . LEU A 1 71 ? 15.393 -4.239 -15.874 1.00 96.56 71 LEU A N 1
ATOM 555 C CA . LEU A 1 71 ? 16.773 -3.863 -16.199 1.00 96.56 71 LEU A CA 1
ATOM 556 C C . LEU A 1 71 ? 17.761 -5.006 -15.941 1.00 96.56 71 LEU A C 1
ATOM 558 O O . LEU A 1 71 ? 18.686 -5.195 -16.721 1.00 96.56 71 LEU A O 1
ATOM 562 N N . LYS A 1 72 ? 17.517 -5.827 -14.912 1.00 94.94 72 LYS A N 1
ATOM 563 C CA . LYS A 1 72 ? 18.326 -7.023 -14.618 1.00 94.94 72 LYS A CA 1
ATOM 564 C C . LYS A 1 72 ? 18.265 -8.102 -15.712 1.00 94.94 72 LYS A C 1
ATOM 566 O O . LYS A 1 72 ? 19.136 -8.961 -15.760 1.00 94.94 72 LYS A O 1
ATOM 571 N N . GLU A 1 73 ? 17.229 -8.079 -16.556 1.00 95.94 73 GLU A N 1
ATOM 572 C CA . GLU A 1 73 ? 17.046 -9.016 -17.675 1.00 95.94 73 GLU A CA 1
ATOM 573 C C . GLU A 1 73 ? 17.603 -8.457 -18.993 1.00 95.94 73 GLU A C 1
ATOM 575 O O . GLU A 1 73 ? 17.610 -9.156 -20.014 1.00 95.94 73 GLU A O 1
ATOM 580 N N . CYS A 1 74 ? 18.055 -7.197 -18.992 1.00 96.81 74 CYS A N 1
ATOM 581 C CA . CYS A 1 74 ? 18.735 -6.596 -20.127 1.00 96.81 74 CYS A CA 1
ATOM 582 C C . CYS A 1 74 ? 20.142 -7.184 -20.273 1.00 96.81 74 CYS A C 1
ATOM 584 O O . CYS A 1 74 ? 20.833 -7.453 -19.294 1.00 96.81 74 CYS A O 1
ATOM 586 N N . THR A 1 75 ? 20.568 -7.380 -21.515 1.00 95.00 75 THR A N 1
ATOM 587 C CA . THR A 1 75 ? 21.953 -7.719 -21.863 1.00 95.00 75 THR A CA 1
ATOM 588 C C . THR A 1 75 ? 22.711 -6.507 -22.370 1.00 95.00 75 THR A C 1
ATOM 590 O O . THR A 1 75 ? 23.922 -6.423 -22.191 1.00 95.00 75 THR A O 1
ATOM 593 N N . GLU A 1 76 ? 22.002 -5.567 -22.990 1.00 94.75 76 GLU A N 1
ATOM 594 C CA . GLU A 1 76 ? 22.593 -4.401 -23.627 1.00 94.75 76 GLU A CA 1
ATOM 595 C C . GLU A 1 76 ? 21.615 -3.228 -23.577 1.00 94.75 76 GLU A C 1
ATOM 597 O O . GLU A 1 76 ? 20.423 -3.392 -23.853 1.00 94.75 76 GLU A O 1
ATOM 602 N N . ILE A 1 77 ? 22.124 -2.051 -23.215 1.00 96.12 77 ILE A N 1
ATOM 603 C CA . ILE A 1 77 ? 21.423 -0.775 -23.346 1.00 96.12 77 ILE A CA 1
ATOM 604 C C . ILE A 1 77 ? 22.427 0.243 -23.868 1.00 96.12 77 ILE A C 1
ATOM 606 O O . ILE A 1 77 ? 23.337 0.633 -23.134 1.00 96.12 77 ILE A O 1
ATOM 610 N N . ASP A 1 78 ? 22.250 0.673 -25.111 1.00 93.38 78 ASP A N 1
ATOM 611 C CA . ASP A 1 78 ? 23.156 1.620 -25.756 1.00 93.38 78 ASP A CA 1
ATOM 612 C C . ASP A 1 78 ? 22.418 2.478 -26.794 1.00 93.38 78 ASP A C 1
ATOM 614 O O . ASP A 1 78 ? 21.221 2.324 -27.061 1.00 93.38 78 ASP A O 1
ATOM 618 N N . ARG A 1 79 ? 23.140 3.427 -27.379 1.00 90.62 79 ARG A N 1
ATOM 619 C CA . ARG A 1 79 ? 22.746 4.110 -28.600 1.00 90.62 79 ARG A CA 1
ATOM 620 C C . ARG A 1 79 ? 22.779 3.129 -29.765 1.00 90.62 79 ARG A C 1
ATOM 622 O O . ARG A 1 79 ? 23.808 2.514 -30.022 1.00 90.62 79 ARG A O 1
ATOM 629 N N . TYR A 1 80 ? 21.690 3.079 -30.527 1.00 86.56 80 TYR A N 1
ATOM 630 C CA . TYR A 1 80 ? 21.677 2.366 -31.800 1.00 86.56 80 TYR A CA 1
ATOM 631 C C . TYR A 1 80 ? 22.725 2.950 -32.760 1.00 86.56 80 TYR A C 1
ATOM 633 O O . TYR A 1 80 ? 22.763 4.164 -32.991 1.00 86.56 80 TYR A O 1
ATOM 641 N N . GLN A 1 81 ? 23.567 2.085 -33.318 1.00 79.25 81 GLN A N 1
ATOM 642 C CA . GLN A 1 81 ? 24.503 2.423 -34.385 1.00 79.25 81 GLN A CA 1
ATOM 643 C C . GLN A 1 81 ? 24.118 1.606 -35.616 1.00 79.25 81 GLN A C 1
ATOM 645 O O . GLN A 1 81 ? 24.062 0.381 -35.544 1.00 79.25 81 GLN A O 1
ATOM 650 N N . ASP A 1 82 ? 23.836 2.290 -36.724 1.00 66.25 82 ASP A N 1
ATOM 651 C CA . ASP A 1 82 ? 23.573 1.651 -38.014 1.00 66.25 82 ASP A CA 1
ATOM 652 C C . ASP A 1 82 ? 24.868 0.954 -38.463 1.00 66.25 82 ASP A C 1
ATOM 654 O O .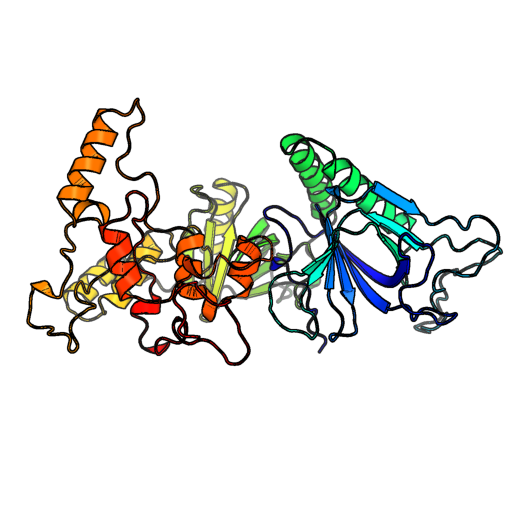 ASP A 1 82 ? 25.858 1.625 -38.768 1.00 66.25 82 ASP A O 1
ATOM 658 N N . GLN A 1 83 ? 24.898 -0.377 -38.426 1.00 54.34 83 GLN A N 1
ATOM 659 C CA . GLN A 1 83 ? 25.981 -1.156 -39.022 1.00 54.34 83 GLN A CA 1
ATOM 660 C C . GLN A 1 83 ? 25.549 -1.504 -40.447 1.00 54.34 83 GLN A C 1
ATOM 662 O O . GLN A 1 83 ? 24.627 -2.288 -40.620 1.00 54.34 83 GLN A O 1
ATOM 667 N N . ASP A 1 84 ? 26.176 -0.841 -41.423 1.00 48.38 84 ASP A N 1
ATOM 668 C CA . ASP A 1 84 ? 26.175 -1.102 -42.870 1.00 48.38 84 ASP A CA 1
ATOM 669 C C . ASP A 1 84 ? 24.908 -1.730 -43.493 1.00 48.38 84 ASP A C 1
ATOM 671 O O . ASP A 1 84 ? 24.688 -2.930 -43.411 1.00 48.38 84 ASP A O 1
ATOM 675 N N . ASN A 1 85 ? 24.145 -0.902 -44.228 1.00 50.22 85 ASN A N 1
ATOM 676 C CA . ASN A 1 85 ? 23.216 -1.266 -45.313 1.00 50.22 85 ASN A CA 1
ATOM 677 C C . ASN A 1 85 ? 22.573 -2.668 -45.228 1.00 50.22 85 ASN A C 1
ATOM 679 O O . ASN A 1 85 ? 23.002 -3.556 -45.955 1.00 50.22 85 ASN A O 1
ATOM 683 N N . GLU A 1 86 ? 21.465 -2.830 -44.493 1.00 41.84 86 GLU A N 1
ATOM 684 C CA . GLU A 1 86 ? 20.368 -3.714 -44.928 1.00 41.84 86 GLU A CA 1
ATOM 685 C C . GLU A 1 86 ? 19.024 -3.455 -44.195 1.00 41.84 86 GLU A C 1
ATOM 687 O O . GLU A 1 86 ? 18.881 -3.515 -42.977 1.00 41.84 86 GLU A O 1
ATOM 692 N N . THR A 1 87 ? 18.008 -3.158 -45.012 1.00 44.16 87 THR A N 1
ATOM 693 C CA . THR A 1 87 ? 16.545 -3.338 -44.854 1.00 44.16 87 THR A CA 1
ATOM 694 C C . THR A 1 87 ? 15.713 -2.701 -43.728 1.00 44.16 87 THR A C 1
ATOM 696 O O . THR A 1 87 ? 14.517 -2.540 -43.966 1.00 44.16 87 THR A O 1
ATOM 699 N N . SER A 1 88 ? 16.237 -2.245 -42.584 1.00 49.06 88 SER A N 1
ATOM 700 C CA . SER A 1 88 ? 15.359 -1.697 -41.522 1.00 49.06 88 SER A CA 1
ATOM 701 C C . SER A 1 88 ? 15.883 -0.419 -40.862 1.00 49.06 88 SER A C 1
ATOM 703 O O . SER A 1 88 ? 16.407 -0.442 -39.751 1.00 49.06 88 SER A O 1
ATOM 705 N N . THR A 1 89 ? 15.699 0.735 -41.507 1.00 55.06 89 THR A N 1
ATOM 706 C CA . THR A 1 89 ? 16.000 2.018 -40.853 1.00 55.06 89 THR A CA 1
ATOM 707 C C . THR A 1 89 ? 15.002 2.284 -39.721 1.00 55.06 89 THR A C 1
ATOM 709 O O . THR A 1 89 ? 13.789 2.244 -39.980 1.00 55.06 89 THR A O 1
ATOM 712 N N . PRO A 1 90 ? 15.462 2.625 -38.501 1.00 59.00 90 PRO A N 1
ATOM 713 C CA . PRO A 1 90 ? 14.560 2.967 -37.418 1.00 59.00 90 PRO A CA 1
ATOM 714 C C . PRO A 1 90 ? 13.627 4.125 -37.782 1.00 59.00 90 PRO A C 1
ATOM 716 O O . PRO A 1 90 ? 14.007 5.001 -38.568 1.00 59.00 90 PRO A O 1
ATOM 719 N N . HIS A 1 91 ? 12.425 4.163 -37.196 1.00 59.53 91 HIS A N 1
ATOM 720 C CA . HIS A 1 91 ? 11.465 5.237 -37.469 1.00 59.53 91 HIS A CA 1
ATOM 721 C C . HIS A 1 91 ? 12.110 6.607 -37.235 1.00 59.53 91 HIS A C 1
ATOM 723 O O . HIS A 1 91 ? 12.564 6.902 -36.126 1.00 59.53 91 HIS A O 1
ATOM 729 N N . ARG A 1 92 ? 12.130 7.432 -38.287 1.00 57.88 92 ARG A N 1
ATOM 730 C CA . ARG A 1 92 ? 12.579 8.822 -38.229 1.00 57.88 92 ARG A CA 1
ATOM 731 C C . ARG A 1 92 ? 11.412 9.666 -37.723 1.00 57.88 92 ARG A C 1
ATOM 733 O O . ARG A 1 92 ? 10.379 9.666 -38.394 1.00 57.88 92 ARG A O 1
ATOM 740 N N . PRO A 1 93 ? 11.543 10.365 -36.582 1.00 51.31 93 PRO A N 1
ATOM 741 C CA . PRO A 1 93 ? 10.509 11.280 -36.121 1.00 51.31 93 PRO A CA 1
ATOM 742 C C . PRO A 1 93 ? 10.168 12.256 -37.252 1.00 51.31 93 PRO A C 1
ATOM 744 O O . PRO A 1 93 ? 11.046 12.944 -37.774 1.00 51.31 93 PRO A O 1
ATOM 747 N N . GLY A 1 94 ? 8.910 12.270 -37.688 1.00 44.03 94 GLY A N 1
ATOM 748 C CA . GLY A 1 94 ? 8.466 13.190 -38.727 1.00 44.03 94 GLY A CA 1
ATOM 749 C C . GLY A 1 94 ? 8.597 14.638 -38.253 1.00 44.03 94 GLY A C 1
ATOM 750 O O . GLY A 1 94 ? 8.072 15.004 -37.203 1.00 44.03 94 GLY A O 1
ATOM 751 N N . TYR A 1 95 ? 9.272 15.471 -39.047 1.00 44.41 95 TYR A N 1
ATOM 752 C CA . TYR A 1 95 ? 9.196 16.930 -38.977 1.00 44.41 95 TYR A CA 1
ATOM 753 C C . TYR A 1 95 ? 7.722 17.343 -39.090 1.00 44.41 95 TYR A C 1
ATOM 755 O O . TYR A 1 95 ? 7.198 17.296 -40.194 1.00 44.41 95 TYR A O 1
ATOM 763 N N . LEU A 1 96 ? 7.042 17.694 -37.990 1.00 39.94 96 LEU A N 1
ATOM 764 C CA . LEU A 1 96 ? 5.836 18.545 -37.974 1.00 39.94 96 LEU A CA 1
ATOM 765 C C . LEU A 1 96 ? 5.304 18.737 -36.541 1.00 39.94 96 LEU A C 1
ATOM 767 O O . LEU A 1 96 ? 4.426 18.019 -36.078 1.00 39.94 96 LEU A O 1
ATOM 771 N N . THR A 1 97 ? 5.766 19.792 -35.868 1.00 33.88 97 THR A N 1
ATOM 772 C CA . THR A 1 97 ? 4.849 20.640 -35.086 1.00 33.88 97 THR A CA 1
ATOM 773 C C . THR A 1 97 ? 5.360 22.074 -35.137 1.00 33.88 97 THR A C 1
ATOM 775 O O . THR A 1 97 ? 6.291 22.445 -34.431 1.00 33.88 97 THR A O 1
ATOM 778 N N . ILE A 1 98 ? 4.773 22.880 -36.024 1.00 37.81 98 ILE A N 1
ATOM 779 C CA . ILE A 1 98 ? 4.937 24.333 -36.008 1.00 37.81 98 ILE A CA 1
ATOM 780 C C . ILE A 1 98 ? 4.192 24.834 -34.772 1.00 37.81 98 ILE A C 1
ATOM 782 O O . ILE A 1 98 ? 2.966 24.907 -34.772 1.00 37.81 98 ILE A O 1
ATOM 786 N N . VAL A 1 99 ? 4.931 25.193 -33.728 1.00 33.22 99 VAL A N 1
ATOM 787 C CA . VAL A 1 99 ? 4.445 26.101 -32.690 1.00 33.22 99 VAL A CA 1
ATOM 788 C C . VAL A 1 99 ? 5.531 27.157 -32.492 1.00 33.22 99 VAL A C 1
ATOM 790 O O . VAL A 1 99 ? 6.639 26.848 -32.074 1.00 33.22 99 VAL A O 1
ATOM 793 N N . GLN A 1 100 ? 5.216 28.403 -32.862 1.00 31.86 100 GLN A N 1
ATOM 794 C CA . GLN A 1 100 ? 6.026 29.608 -32.611 1.00 31.86 100 GLN A CA 1
ATOM 795 C C . GLN A 1 100 ? 7.442 29.659 -33.221 1.00 31.86 100 GLN A C 1
ATOM 797 O O . GLN A 1 100 ? 8.374 30.143 -32.588 1.00 31.86 100 GLN A O 1
ATOM 802 N N . GLY A 1 101 ? 7.614 29.243 -34.480 1.00 35.12 101 GLY A N 1
ATOM 803 C CA . GLY A 1 101 ? 8.783 29.648 -35.283 1.00 35.12 101 GLY A CA 1
ATOM 804 C C . GLY A 1 101 ? 10.151 29.134 -34.815 1.00 35.12 101 GLY A C 1
ATOM 805 O O . GLY A 1 101 ? 11.162 29.541 -35.379 1.00 35.12 101 GLY A O 1
ATOM 806 N N . TYR A 1 102 ? 10.196 28.231 -33.835 1.00 39.25 102 TYR A N 1
ATOM 807 C CA . TYR A 1 102 ? 11.411 27.539 -33.426 1.00 39.25 102 TYR A CA 1
ATOM 808 C C . TYR A 1 102 ? 11.416 26.148 -34.059 1.00 39.25 102 TYR A C 1
ATOM 810 O O . TYR A 1 102 ? 10.649 25.270 -33.670 1.00 39.25 102 TYR A O 1
ATOM 818 N N . VAL A 1 103 ? 12.251 25.965 -35.077 1.00 40.50 103 VAL A N 1
ATOM 819 C CA . VAL A 1 103 ? 12.643 24.643 -35.566 1.00 40.50 103 VAL A CA 1
ATOM 820 C C . VAL A 1 103 ? 13.853 24.263 -34.718 1.00 40.50 103 VAL A C 1
ATOM 822 O O . VAL A 1 103 ? 14.881 24.921 -34.862 1.00 40.50 103 VAL A O 1
ATOM 825 N N . PRO A 1 104 ? 13.770 23.285 -33.798 1.00 42.38 104 PRO A N 1
ATOM 826 C CA . PRO A 1 104 ? 14.982 22.765 -33.177 1.00 42.38 104 PRO A CA 1
ATOM 827 C C . PRO A 1 104 ? 15.857 22.219 -34.306 1.00 42.38 104 PRO A C 1
ATOM 829 O O . PRO A 1 104 ? 15.300 21.672 -35.259 1.00 42.38 104 PRO A O 1
ATOM 832 N N . ASP A 1 105 ? 17.177 22.395 -34.227 1.00 41.72 105 ASP A N 1
ATOM 833 C CA . ASP A 1 105 ? 18.149 21.906 -35.215 1.00 41.72 105 ASP A CA 1
ATOM 834 C C . ASP A 1 105 ? 18.087 20.370 -35.336 1.00 41.72 105 ASP A C 1
ATOM 836 O O . ASP A 1 105 ? 18.931 19.624 -34.840 1.00 41.72 105 ASP A O 1
ATOM 840 N N . PHE A 1 106 ? 17.048 19.866 -35.991 1.00 48.81 106 PHE A N 1
ATOM 841 C CA . PHE A 1 106 ? 16.887 18.479 -36.362 1.00 48.81 106 PHE A CA 1
ATOM 842 C C . PHE A 1 106 ? 17.614 18.308 -37.693 1.00 48.81 106 PHE A C 1
ATOM 844 O O . PHE A 1 106 ? 17.037 18.406 -38.769 1.00 48.81 106 PHE A O 1
ATOM 851 N N . GLN A 1 107 ? 18.919 18.065 -37.569 1.00 43.50 107 GLN A N 1
ATOM 852 C CA . GLN A 1 107 ? 19.842 17.692 -38.641 1.00 43.50 107 GLN A CA 1
ATOM 853 C C . GLN A 1 107 ? 20.160 18.800 -39.657 1.00 43.50 107 GLN A C 1
ATOM 855 O O . GLN A 1 107 ? 19.814 18.730 -40.835 1.00 43.50 107 GLN A O 1
ATOM 860 N N . ALA A 1 108 ? 20.983 19.760 -39.235 1.00 36.12 108 ALA A N 1
ATOM 861 C CA . ALA A 1 108 ? 21.952 20.348 -40.154 1.00 36.12 108 ALA A CA 1
ATOM 862 C C . ALA A 1 108 ? 23.089 19.330 -40.390 1.00 36.12 108 ALA A C 1
ATOM 864 O O . ALA A 1 108 ? 24.112 19.363 -39.714 1.00 36.12 108 ALA A O 1
ATOM 865 N N . GLY A 1 109 ? 22.901 18.402 -41.333 1.00 34.91 109 GLY A N 1
ATOM 866 C CA . GLY A 1 109 ? 23.974 17.540 -41.848 1.00 34.91 109 GLY A CA 1
ATOM 867 C C . GLY A 1 109 ? 23.719 16.033 -41.757 1.00 34.91 109 GLY A C 1
ATOM 868 O O . GLY A 1 109 ? 22.892 15.572 -40.980 1.00 34.91 109 GLY A O 1
ATOM 869 N N . ASN A 1 110 ? 24.460 15.295 -42.589 1.00 40.38 110 ASN A N 1
ATOM 870 C CA . ASN A 1 110 ? 24.521 13.837 -42.810 1.00 40.38 110 ASN A CA 1
ATOM 871 C C . ASN A 1 110 ? 24.796 12.963 -41.553 1.00 40.38 110 ASN A C 1
ATOM 873 O O . ASN A 1 110 ? 25.574 12.013 -41.615 1.00 40.38 110 ASN A O 1
ATOM 877 N N . GLU A 1 111 ? 24.205 13.249 -40.396 1.00 42.84 111 GLU A N 1
ATOM 878 C CA . GLU A 1 111 ? 24.371 12.420 -39.202 1.00 42.84 111 GLU A CA 1
ATOM 879 C C . GLU A 1 111 ? 23.371 11.256 -39.198 1.00 42.84 111 GLU A C 1
ATOM 881 O O . GLU A 1 111 ? 22.160 11.427 -39.354 1.00 42.84 111 GLU A O 1
ATOM 886 N N . SER A 1 112 ? 23.916 10.052 -39.031 1.00 51.06 112 SER A N 1
ATOM 887 C CA . SER A 1 112 ? 23.217 8.775 -38.894 1.00 51.06 112 SER A CA 1
ATOM 888 C C . SER A 1 112 ? 22.137 8.802 -37.798 1.00 51.06 112 SER A C 1
ATOM 890 O O . SER A 1 112 ? 22.082 9.708 -36.964 1.00 51.06 112 SER A O 1
ATOM 892 N N . ASN A 1 113 ? 21.238 7.812 -37.804 1.00 55.75 113 ASN A N 1
ATOM 893 C CA . ASN A 1 113 ? 20.041 7.703 -36.955 1.00 55.75 113 ASN A CA 1
ATOM 894 C C . ASN A 1 113 ? 20.390 7.487 -35.457 1.00 55.75 113 ASN A C 1
ATOM 896 O O . ASN A 1 113 ? 20.157 6.428 -34.885 1.00 55.75 113 ASN A O 1
ATOM 900 N N . THR A 1 114 ? 20.996 8.491 -34.816 1.00 66.00 114 THR A N 1
ATOM 901 C CA . THR A 1 114 ? 21.629 8.395 -33.487 1.00 66.00 114 THR A CA 1
ATOM 902 C C . THR A 1 114 ? 20.677 8.635 -32.316 1.00 66.00 114 THR A C 1
ATOM 904 O O . THR A 1 114 ? 21.069 8.412 -31.171 1.00 66.00 114 THR A O 1
ATOM 907 N N . ASN A 1 115 ? 19.436 9.078 -32.556 1.00 85.94 115 ASN A N 1
ATOM 908 C CA . ASN A 1 115 ? 18.475 9.417 -31.495 1.00 85.94 115 ASN A CA 1
ATOM 909 C C . ASN A 1 115 ? 17.575 8.243 -31.066 1.00 85.94 115 ASN A C 1
ATOM 911 O O . ASN A 1 115 ? 16.400 8.428 -30.740 1.00 85.94 115 ASN A O 1
ATOM 915 N N . VAL A 1 116 ? 18.125 7.031 -31.103 1.00 89.62 116 VAL A N 1
ATOM 916 C CA . VAL A 1 116 ? 17.401 5.784 -30.854 1.00 89.62 116 VAL A CA 1
ATOM 917 C C . VAL A 1 116 ? 18.064 5.036 -29.703 1.00 89.62 116 VAL A C 1
ATOM 919 O O . VAL A 1 116 ? 19.243 4.681 -29.774 1.00 89.62 116 VAL A O 1
ATOM 922 N N . LEU A 1 117 ? 17.303 4.810 -28.634 1.00 93.62 117 LEU A N 1
ATOM 923 C CA . LEU A 1 117 ? 17.723 3.977 -27.511 1.00 93.62 117 LEU A CA 1
ATOM 924 C C . LEU A 1 117 ? 17.481 2.507 -27.869 1.00 93.62 117 LEU A C 1
ATOM 926 O O . LEU A 1 117 ? 16.334 2.105 -28.076 1.00 93.62 117 LEU A O 1
ATOM 930 N N . GLN A 1 118 ? 18.551 1.720 -27.917 1.00 94.44 118 GLN A N 1
ATOM 931 C CA . GLN A 1 118 ? 18.496 0.274 -28.085 1.00 94.44 118 GLN A CA 1
ATOM 932 C C . GLN A 1 118 ? 18.465 -0.398 -26.712 1.00 94.44 118 GLN A C 1
ATOM 934 O O . GLN A 1 118 ? 19.304 -0.119 -25.856 1.00 94.44 118 GLN A O 1
ATOM 939 N N . VAL A 1 119 ? 17.510 -1.305 -26.510 1.00 96.31 119 VAL A N 1
ATOM 940 C CA . VAL A 1 119 ? 17.416 -2.154 -25.317 1.00 96.31 119 VAL A CA 1
ATOM 941 C C . VAL A 1 119 ? 17.280 -3.603 -25.760 1.00 96.31 119 VAL A C 1
ATOM 943 O O . VAL A 1 119 ? 16.279 -3.975 -26.370 1.00 96.31 119 VAL A O 1
ATOM 946 N N . VAL A 1 120 ? 18.265 -4.430 -25.425 1.00 95.56 120 VAL A N 1
ATOM 947 C CA . VAL A 1 120 ? 18.234 -5.877 -25.662 1.00 95.56 120 VAL A CA 1
ATOM 948 C C . VAL A 1 120 ? 17.988 -6.572 -24.333 1.00 95.56 120 VAL A C 1
ATOM 950 O O . VAL A 1 120 ? 18.729 -6.351 -23.374 1.00 95.56 120 VAL A O 1
ATOM 953 N N . CYS A 1 121 ? 16.971 -7.427 -24.258 1.00 95.50 121 CYS A N 1
ATOM 954 C CA . CYS A 1 121 ? 16.672 -8.196 -23.052 1.00 95.50 121 CYS A CA 1
ATOM 955 C C . CYS A 1 121 ? 16.347 -9.651 -23.366 1.00 95.50 121 CYS A C 1
ATOM 957 O O . CYS A 1 121 ? 15.941 -9.968 -24.478 1.00 95.50 121 CYS A O 1
ATOM 959 N N . LYS A 1 122 ? 16.517 -10.532 -22.374 1.00 94.94 122 LYS A N 1
ATOM 960 C CA . LYS A 1 122 ? 16.179 -11.968 -22.455 1.00 94.94 122 LYS A CA 1
ATOM 961 C C . LYS A 1 122 ? 14.710 -12.251 -22.143 1.00 94.94 122 LYS A C 1
ATOM 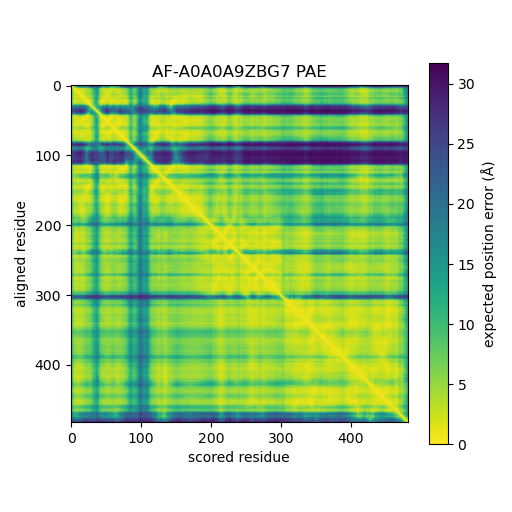963 O O . LYS A 1 122 ? 14.176 -13.293 -22.516 1.00 94.94 122 LYS A O 1
ATOM 968 N N . GLN A 1 123 ? 14.085 -11.345 -21.396 1.00 94.12 123 GLN A N 1
ATOM 969 C CA . GLN A 1 123 ? 12.725 -11.488 -20.913 1.00 94.12 123 GLN A CA 1
ATOM 970 C C . GLN A 1 123 ? 12.023 -10.129 -20.867 1.00 94.12 123 GLN A C 1
ATOM 972 O O . GLN A 1 123 ? 12.610 -9.114 -20.491 1.00 94.12 123 GLN A O 1
ATOM 977 N N . HIS A 1 124 ? 10.738 -10.124 -21.209 1.00 94.69 124 HIS A N 1
ATOM 978 C CA . HIS A 1 124 ? 9.839 -8.988 -21.004 1.00 94.69 124 HIS A CA 1
ATOM 979 C C . HIS A 1 124 ? 8.447 -9.476 -20.588 1.00 94.69 124 HIS A C 1
ATOM 981 O O . HIS A 1 124 ? 8.113 -10.656 -20.726 1.00 94.69 124 HIS A O 1
ATOM 987 N N . ALA A 1 125 ? 7.633 -8.575 -20.045 1.00 94.31 125 ALA A N 1
ATOM 988 C CA . ALA A 1 125 ? 6.248 -8.845 -19.685 1.00 94.31 125 ALA A CA 1
ATOM 989 C C . ALA A 1 125 ? 5.297 -7.952 -20.486 1.00 94.31 125 ALA A C 1
ATOM 991 O O . ALA A 1 125 ? 5.519 -6.749 -20.607 1.00 94.31 125 ALA A O 1
ATOM 992 N N . GLU A 1 126 ? 4.218 -8.543 -20.988 1.00 92.81 126 GLU A N 1
ATOM 993 C CA . GLU A 1 126 ? 3.103 -7.844 -21.624 1.00 92.81 126 GLU A CA 1
ATOM 994 C C . GLU A 1 126 ? 1.946 -7.718 -20.619 1.00 92.81 126 GLU A C 1
ATOM 996 O O . GLU A 1 126 ? 1.531 -8.700 -19.992 1.00 92.81 126 GLU A O 1
ATOM 1001 N N . ILE A 1 127 ? 1.435 -6.499 -20.446 1.00 90.25 127 ILE A N 1
ATOM 1002 C CA . ILE A 1 127 ? 0.462 -6.135 -19.412 1.00 90.25 127 ILE A CA 1
ATOM 1003 C C . ILE A 1 127 ? -0.745 -5.428 -20.049 1.00 90.25 127 ILE A C 1
ATOM 1005 O O . ILE A 1 127 ? -0.603 -4.683 -21.017 1.00 90.25 127 ILE A O 1
ATOM 1009 N N . PHE A 1 128 ? -1.941 -5.613 -19.482 1.00 80.81 128 PHE A N 1
ATOM 1010 C CA . PHE A 1 128 ? -3.157 -4.865 -19.833 1.00 80.81 128 PHE A CA 1
ATOM 1011 C C . PHE A 1 128 ? -3.629 -4.979 -21.292 1.00 80.81 128 PHE A C 1
ATOM 1013 O O . PHE A 1 128 ? -4.290 -4.064 -21.772 1.00 80.81 128 PHE A O 1
ATOM 1020 N N . GLU A 1 129 ? -3.312 -6.041 -22.029 1.00 77.81 129 GLU A N 1
ATOM 1021 C CA . GLU A 1 129 ? -3.752 -6.178 -23.427 1.00 77.81 129 GLU A CA 1
ATOM 1022 C C . GLU A 1 129 ? -5.270 -5.945 -23.584 1.00 77.81 129 GLU A C 1
ATOM 1024 O O . GLU A 1 129 ? -6.070 -6.447 -22.792 1.00 77.81 129 GLU A O 1
ATOM 1029 N N . SER A 1 130 ? -5.670 -5.130 -24.569 1.00 75.12 130 SER A N 1
ATOM 1030 C CA . SER A 1 130 ? -7.065 -4.690 -24.759 1.00 75.12 130 SER A CA 1
ATOM 1031 C C . SER A 1 130 ? -7.716 -4.035 -23.531 1.00 75.12 130 SER A C 1
ATOM 1033 O O . SER A 1 130 ? -8.927 -4.119 -23.335 1.00 75.12 130 SER A O 1
ATOM 1035 N N . ASN A 1 131 ? -6.910 -3.376 -22.692 1.00 75.56 131 ASN A N 1
ATOM 1036 C CA . ASN A 1 131 ? -7.319 -2.739 -21.439 1.00 75.56 131 ASN A CA 1
ATOM 1037 C C . ASN A 1 131 ? -7.974 -3.707 -20.429 1.00 75.56 131 ASN A C 1
ATOM 1039 O O . ASN A 1 131 ? -8.746 -3.297 -19.559 1.00 75.56 131 ASN A O 1
ATOM 1043 N N . VAL A 1 132 ? -7.665 -5.003 -20.541 1.00 78.31 132 VAL A N 1
ATOM 1044 C CA . VAL A 1 132 ? -8.162 -6.040 -19.636 1.00 78.31 132 VAL A CA 1
ATOM 1045 C C . VAL A 1 132 ? -7.172 -6.233 -18.494 1.00 78.31 132 VAL A C 1
ATOM 1047 O O . VAL A 1 132 ? -5.990 -6.503 -18.702 1.00 78.31 132 VAL A O 1
ATOM 1050 N N . LEU A 1 133 ? -7.660 -6.117 -17.260 1.00 80.19 133 LEU A N 1
ATOM 1051 C CA . LEU A 1 133 ? -6.879 -6.444 -16.074 1.00 80.19 133 LEU A CA 1
ATOM 1052 C C . LEU A 1 133 ? -6.792 -7.970 -15.919 1.00 80.19 133 LEU A C 1
ATOM 1054 O O . LEU A 1 133 ? -7.753 -8.618 -15.504 1.00 80.19 133 LEU A O 1
ATOM 1058 N N . ALA A 1 134 ? -5.628 -8.523 -16.238 1.00 84.06 134 ALA A N 1
ATOM 1059 C CA . ALA A 1 134 ? -5.337 -9.950 -16.198 1.00 84.06 134 ALA A CA 1
ATOM 1060 C C . ALA A 1 134 ? -3.884 -10.188 -15.745 1.00 84.06 134 ALA A C 1
ATOM 1062 O O . ALA A 1 134 ? -3.091 -9.239 -15.727 1.00 84.06 134 ALA A O 1
ATOM 1063 N N . PRO A 1 135 ? -3.516 -11.435 -15.394 1.00 87.38 135 PRO A N 1
ATOM 1064 C CA . PRO A 1 135 ? -2.127 -11.793 -15.147 1.00 87.38 135 PRO A CA 1
ATOM 1065 C C . PRO A 1 135 ? -1.212 -11.396 -16.307 1.00 87.38 135 PRO A C 1
ATOM 1067 O O . PRO A 1 135 ? -1.594 -11.476 -17.476 1.00 87.38 135 PRO A O 1
ATOM 1070 N N . TYR A 1 136 ? 0.004 -10.975 -15.977 1.00 91.19 136 TYR A N 1
ATOM 1071 C CA . TYR A 1 136 ? 0.996 -10.525 -16.942 1.00 91.19 136 TYR A CA 1
ATOM 1072 C C . TYR A 1 136 ? 1.457 -11.709 -17.791 1.00 91.19 136 TYR A C 1
ATOM 1074 O O . TYR A 1 136 ? 1.683 -12.814 -17.285 1.00 91.19 136 TYR A O 1
ATOM 1082 N N . LYS A 1 137 ? 1.640 -11.472 -19.089 1.00 91.75 137 LYS A N 1
ATOM 1083 C CA . LYS A 1 137 ? 2.173 -12.471 -20.015 1.00 91.75 137 LYS A CA 1
ATOM 1084 C C . LYS A 1 137 ? 3.688 -12.321 -20.074 1.00 91.75 137 LYS A C 1
ATOM 1086 O O . LYS A 1 137 ? 4.207 -11.413 -20.715 1.00 91.75 137 LYS A O 1
ATOM 1091 N N . PHE A 1 138 ? 4.401 -13.203 -19.382 1.00 92.50 138 PHE A N 1
ATOM 1092 C CA . PHE A 1 138 ? 5.863 -13.231 -19.401 1.00 92.50 138 PHE A CA 1
ATOM 1093 C C . PHE A 1 138 ? 6.366 -13.933 -20.665 1.00 92.50 138 PHE A C 1
ATOM 1095 O O . PHE A 1 138 ? 5.954 -15.055 -20.962 1.00 92.50 138 PHE A O 1
ATOM 1102 N N . LYS A 1 139 ? 7.263 -13.276 -21.398 1.00 92.88 139 LYS A N 1
ATOM 1103 C CA . LYS A 1 139 ? 7.884 -13.771 -22.626 1.00 92.88 139 LYS A CA 1
ATOM 1104 C C . LYS A 1 139 ? 9.374 -13.976 -22.372 1.00 92.88 139 LYS A C 1
ATOM 1106 O O . LYS A 1 139 ? 10.098 -13.002 -22.185 1.00 92.88 139 LYS A O 1
ATOM 1111 N N . ASN A 1 140 ? 9.817 -15.230 -22.377 1.00 92.69 140 ASN A N 1
ATOM 1112 C CA . ASN A 1 140 ? 11.221 -15.615 -22.191 1.00 92.69 140 ASN A CA 1
ATOM 1113 C C . ASN A 1 140 ? 11.890 -15.809 -23.556 1.00 92.69 140 ASN A C 1
ATOM 1115 O O . ASN A 1 140 ? 12.275 -16.918 -23.915 1.00 92.69 140 ASN A O 1
ATOM 1119 N N . VAL A 1 141 ? 11.915 -14.741 -24.344 1.00 90.12 141 VAL A N 1
ATOM 1120 C CA . VAL A 1 141 ? 12.511 -14.706 -25.681 1.00 90.12 141 VAL A CA 1
ATOM 1121 C C . VAL A 1 141 ? 13.369 -13.460 -25.732 1.00 90.12 141 VAL A C 1
ATOM 1123 O O . VAL A 1 141 ? 12.913 -12.392 -25.295 1.00 90.12 141 VAL A O 1
ATOM 1126 N N . LYS A 1 142 ? 14.598 -13.587 -26.238 1.00 91.88 142 LYS A N 1
ATOM 1127 C CA . LYS A 1 142 ? 15.455 -12.419 -26.369 1.00 91.88 142 LYS A CA 1
ATOM 1128 C C . LYS A 1 142 ? 14.908 -11.532 -27.482 1.00 91.88 142 LYS A C 1
ATOM 1130 O O . LYS A 1 142 ? 14.530 -12.004 -28.550 1.00 91.88 142 LYS A O 1
ATOM 1135 N N . ARG A 1 143 ? 14.829 -10.238 -27.202 1.00 92.12 143 ARG A N 1
ATOM 1136 C CA . ARG A 1 143 ? 14.296 -9.238 -28.127 1.00 92.12 143 ARG A CA 1
ATOM 1137 C C . ARG A 1 143 ? 15.092 -7.957 -28.055 1.00 92.12 143 ARG A C 1
ATOM 1139 O O . ARG A 1 143 ? 15.593 -7.594 -26.988 1.00 92.12 143 ARG A O 1
ATOM 1146 N N . THR A 1 144 ? 15.126 -7.260 -29.181 1.00 93.50 144 THR A N 1
ATOM 1147 C CA . THR A 1 144 ? 15.694 -5.921 -29.287 1.00 93.50 144 THR A CA 1
ATOM 1148 C C . THR A 1 144 ? 14.565 -4.915 -29.461 1.00 93.50 144 THR A C 1
ATOM 1150 O O . THR A 1 144 ? 13.770 -4.999 -30.397 1.00 93.50 144 THR A O 1
ATOM 1153 N N . PHE A 1 145 ? 14.491 -3.960 -28.542 1.00 94.38 145 PHE A N 1
ATOM 1154 C CA . PHE A 1 145 ? 13.550 -2.848 -28.567 1.00 94.38 145 PHE A CA 1
ATOM 1155 C C . PHE A 1 145 ? 14.299 -1.582 -28.969 1.00 94.38 145 PHE A C 1
ATOM 1157 O O . PHE A 1 145 ? 15.269 -1.193 -28.316 1.00 94.38 145 PHE A O 1
ATOM 1164 N N . LEU A 1 146 ? 13.838 -0.940 -30.037 1.00 93.00 146 LEU A N 1
ATOM 1165 C CA . LEU A 1 146 ? 14.369 0.321 -30.535 1.00 93.00 146 LEU A CA 1
ATOM 1166 C C . LEU A 1 146 ? 13.371 1.434 -30.227 1.00 93.00 146 LEU A C 1
ATOM 1168 O O . LEU A 1 146 ? 12.248 1.427 -30.733 1.00 93.00 146 LEU A O 1
ATOM 1172 N N . PHE A 1 147 ? 13.778 2.383 -29.386 1.00 93.31 147 PHE A N 1
ATOM 1173 C CA . PHE A 1 147 ? 12.960 3.524 -28.990 1.00 93.31 147 PHE A CA 1
ATOM 1174 C C . PHE A 1 147 ? 13.493 4.808 -29.633 1.00 93.31 147 PHE A C 1
ATOM 1176 O O . PHE A 1 147 ? 14.459 5.398 -29.145 1.00 93.31 147 PHE A O 1
ATOM 1183 N N . SER A 1 148 ? 12.849 5.263 -30.707 1.00 90.88 148 SER A N 1
ATOM 1184 C CA . SER A 1 148 ? 13.143 6.560 -31.328 1.00 90.88 148 SER A CA 1
ATOM 1185 C C . SER A 1 148 ? 12.521 7.686 -30.503 1.00 90.88 148 SER A C 1
ATOM 1187 O O . SER A 1 148 ? 11.301 7.718 -30.342 1.00 90.88 148 SER A O 1
ATOM 1189 N N . LEU A 1 149 ? 13.333 8.609 -29.979 1.00 88.25 149 LEU A N 1
ATOM 1190 C CA . LEU A 1 149 ? 12.874 9.719 -29.132 1.00 88.25 149 LEU A CA 1
ATOM 1191 C C . LEU A 1 149 ? 12.322 10.882 -29.977 1.00 88.25 149 LEU A C 1
ATOM 1193 O O . LEU A 1 149 ? 12.990 11.353 -30.896 1.00 88.25 149 LEU A O 1
ATOM 1197 N N . ASN A 1 150 ? 11.127 11.377 -29.630 1.00 84.56 150 ASN A N 1
ATOM 1198 C CA . ASN A 1 150 ? 10.429 12.423 -30.397 1.00 84.56 150 ASN A CA 1
ATOM 1199 C C . ASN A 1 150 ? 10.797 13.856 -29.991 1.00 84.56 150 ASN A C 1
ATOM 1201 O O . ASN A 1 150 ? 10.978 14.718 -30.842 1.00 84.56 150 ASN A O 1
ATOM 1205 N N . TYR A 1 151 ? 10.876 14.121 -28.684 1.00 84.12 151 TYR A N 1
ATOM 1206 C CA . TYR A 1 151 ? 11.042 15.474 -28.124 1.00 84.12 151 TYR A CA 1
ATOM 1207 C C . TYR A 1 151 ? 12.209 15.570 -27.132 1.00 84.12 151 TYR A C 1
ATOM 1209 O O . TYR A 1 151 ? 12.251 16.474 -26.304 1.00 84.12 151 TYR A O 1
ATOM 1217 N N . ALA A 1 152 ? 13.115 14.595 -27.163 1.00 85.81 152 ALA A N 1
ATOM 1218 C CA . ALA A 1 152 ? 14.278 14.518 -26.287 1.00 85.81 152 ALA A CA 1
ATOM 1219 C C . ALA A 1 152 ? 15.468 13.953 -27.061 1.00 85.81 152 ALA A C 1
ATOM 1221 O O . ALA A 1 152 ? 15.278 13.233 -28.050 1.00 85.81 152 ALA A O 1
ATOM 1222 N N . HIS A 1 153 ? 16.682 14.240 -26.595 1.00 85.81 153 HIS A N 1
ATOM 1223 C CA . HIS A 1 153 ? 17.875 13.625 -27.148 1.00 85.81 153 HIS A CA 1
ATOM 1224 C C . HIS A 1 153 ? 18.267 12.386 -26.351 1.00 85.81 153 HIS A C 1
ATOM 1226 O O . HIS A 1 153 ? 18.126 12.307 -25.132 1.00 85.81 153 HIS A O 1
ATOM 1232 N N . ILE A 1 154 ? 18.870 11.419 -27.034 1.00 87.44 154 ILE A N 1
ATOM 1233 C CA . ILE A 1 154 ? 19.426 10.229 -26.396 1.00 87.44 154 ILE A CA 1
ATOM 1234 C C . ILE A 1 154 ? 20.479 10.587 -25.342 1.00 87.44 154 ILE A C 1
ATOM 1236 O O . ILE A 1 154 ? 20.651 9.858 -24.373 1.00 87.44 154 ILE A O 1
ATOM 1240 N N . LYS A 1 155 ? 21.159 11.730 -25.498 1.00 87.19 155 LYS A N 1
ATOM 1241 C CA . LYS A 1 155 ? 22.117 12.260 -24.520 1.00 87.19 155 LYS A CA 1
ATOM 1242 C C . LYS A 1 155 ? 21.455 12.610 -23.180 1.00 87.19 155 LYS A C 1
ATOM 1244 O O . LYS A 1 155 ? 22.140 12.561 -22.166 1.00 87.19 155 LYS A O 1
ATOM 1249 N N . ASP A 1 156 ? 20.155 12.896 -23.174 1.00 84.62 156 ASP A N 1
ATOM 1250 C CA . ASP A 1 156 ? 19.386 13.209 -21.967 1.00 84.62 156 ASP A CA 1
ATOM 1251 C C . ASP A 1 156 ? 18.875 11.928 -21.286 1.00 84.62 156 ASP A C 1
ATOM 1253 O O . ASP A 1 156 ? 18.830 11.832 -20.062 1.00 84.62 156 ASP A O 1
ATOM 1257 N N . CYS A 1 157 ? 18.522 10.915 -22.086 1.00 90.06 157 CYS A N 1
ATOM 1258 C CA . CYS A 1 157 ? 17.907 9.673 -21.616 1.00 90.06 157 CYS A CA 1
ATOM 1259 C C . CYS A 1 157 ? 18.935 8.587 -21.245 1.00 90.06 157 CYS A C 1
ATOM 1261 O O . CYS A 1 157 ? 18.889 8.021 -20.150 1.00 90.06 157 CYS A O 1
ATOM 1263 N N . LEU A 1 158 ? 19.881 8.299 -22.146 1.00 93.88 158 LEU A N 1
ATOM 1264 C CA . LEU A 1 158 ? 20.799 7.163 -22.040 1.00 93.88 158 LEU A CA 1
ATOM 1265 C C . LEU A 1 158 ? 21.643 7.185 -20.757 1.00 93.88 158 LEU A C 1
ATOM 1267 O O . LEU A 1 158 ? 21.690 6.147 -20.103 1.00 93.88 158 LEU A O 1
ATOM 1271 N N . PRO A 1 159 ? 22.241 8.311 -20.306 1.00 94.38 159 PRO A N 1
ATOM 1272 C CA . PRO A 1 159 ? 23.042 8.305 -19.081 1.00 94.38 159 PRO A CA 1
ATOM 1273 C C . PRO A 1 159 ? 22.263 7.834 -17.849 1.00 94.38 159 PRO A C 1
ATOM 1275 O O . PRO A 1 159 ? 22.797 7.070 -17.045 1.00 94.38 159 PRO A O 1
ATOM 1278 N N . LEU A 1 160 ? 20.997 8.249 -17.713 1.00 93.44 160 LEU A N 1
ATOM 1279 C CA . LEU A 1 160 ? 20.137 7.813 -16.614 1.00 93.44 160 LEU A CA 1
ATOM 1280 C C . LEU A 1 160 ? 19.833 6.318 -16.728 1.00 93.44 160 LEU A C 1
ATOM 1282 O O . LEU A 1 160 ? 20.035 5.578 -15.766 1.00 93.44 160 LEU A O 1
ATOM 1286 N N . VAL A 1 161 ? 19.385 5.860 -17.901 1.00 95.81 161 VAL A N 1
ATOM 1287 C CA . VAL A 1 161 ? 19.038 4.448 -18.112 1.00 95.81 161 VAL A CA 1
ATOM 1288 C C . VAL A 1 161 ? 20.260 3.546 -17.906 1.00 95.81 161 VAL A C 1
ATOM 1290 O O . VAL A 1 161 ? 20.154 2.539 -17.211 1.00 95.81 161 VAL A O 1
ATOM 1293 N N . SER A 1 162 ? 21.438 3.923 -18.411 1.00 95.69 162 SER A N 1
ATOM 1294 C CA . SER A 1 162 ? 22.688 3.179 -18.218 1.00 95.69 162 SER A CA 1
ATOM 1295 C C . SER A 1 162 ? 23.126 3.142 -16.750 1.00 95.69 162 SER A C 1
ATOM 1297 O O . SER A 1 162 ? 23.590 2.104 -16.277 1.00 95.69 162 SER A O 1
ATOM 1299 N N . GLN A 1 163 ? 22.958 4.235 -15.995 1.00 95.19 163 GLN A N 1
ATOM 1300 C CA . GLN A 1 163 ? 23.228 4.240 -14.552 1.00 95.19 163 GLN A CA 1
ATOM 1301 C C . GLN A 1 163 ? 22.296 3.287 -13.797 1.00 95.19 163 GLN A C 1
ATOM 1303 O O . GLN A 1 163 ? 22.764 2.534 -12.943 1.00 95.19 163 GLN A O 1
ATOM 1308 N N . LEU A 1 164 ? 21.001 3.292 -14.117 1.00 96.19 164 LEU A N 1
ATOM 1309 C CA . LEU A 1 164 ? 20.018 2.403 -13.494 1.00 96.19 164 LEU A CA 1
ATOM 1310 C C . LEU A 1 164 ? 20.240 0.939 -13.894 1.00 96.19 164 LEU A C 1
ATOM 1312 O O . LEU A 1 164 ? 20.148 0.051 -13.048 1.00 96.19 164 LEU A O 1
ATOM 1316 N N . TYR A 1 165 ? 20.617 0.683 -15.149 1.00 96.88 165 TYR A N 1
ATOM 1317 C CA . TYR A 1 165 ? 21.017 -0.644 -15.612 1.00 96.88 165 TYR A CA 1
ATOM 1318 C C . TYR A 1 165 ? 22.237 -1.155 -14.848 1.00 96.88 165 TYR A C 1
ATOM 1320 O O . TYR A 1 165 ? 22.180 -2.241 -14.276 1.00 96.88 165 TYR A O 1
ATOM 1328 N N . ARG A 1 166 ? 23.288 -0.337 -14.706 1.00 95.56 166 ARG A N 1
ATOM 1329 C CA . ARG A 1 166 ? 24.445 -0.673 -13.864 1.00 95.56 166 ARG A CA 1
ATOM 1330 C C . ARG A 1 166 ? 24.043 -0.919 -12.410 1.00 95.56 166 ARG A C 1
ATOM 1332 O O . ARG A 1 166 ? 24.551 -1.841 -11.789 1.00 95.56 166 ARG A O 1
ATOM 1339 N N . ALA A 1 167 ? 23.129 -0.124 -11.855 1.00 95.00 167 ALA A N 1
ATOM 1340 C CA . ALA A 1 167 ? 22.636 -0.350 -10.497 1.00 95.00 167 ALA A CA 1
ATOM 1341 C C . ALA A 1 167 ? 21.931 -1.713 -10.368 1.00 95.00 167 ALA A C 1
ATOM 1343 O O . ALA A 1 167 ? 22.060 -2.368 -9.339 1.00 95.00 167 ALA A O 1
ATOM 1344 N N . SER A 1 168 ? 21.227 -2.166 -11.410 1.00 94.88 168 SER A N 1
ATOM 1345 C CA . SER A 1 168 ? 20.523 -3.455 -11.417 1.00 94.88 168 SER A CA 1
ATOM 1346 C C . SER A 1 168 ? 21.439 -4.684 -11.413 1.00 94.88 168 SER A C 1
ATOM 1348 O O . SER A 1 168 ? 20.980 -5.769 -11.065 1.00 94.88 168 SER A O 1
ATOM 1350 N N . THR A 1 169 ? 22.725 -4.520 -11.745 1.00 93.69 169 THR A N 1
ATOM 1351 C CA . THR A 1 169 ? 23.727 -5.596 -11.686 1.00 93.69 169 THR A CA 1
ATOM 1352 C C . THR A 1 169 ? 24.454 -5.669 -10.339 1.00 93.69 169 THR A C 1
ATOM 1354 O O . THR A 1 169 ? 25.285 -6.553 -10.145 1.00 93.69 169 THR A O 1
ATOM 1357 N N . LEU A 1 170 ? 24.190 -4.733 -9.419 1.00 94.81 170 LEU A N 1
ATOM 1358 C CA . LEU A 1 170 ? 24.812 -4.680 -8.094 1.00 94.81 170 LEU A CA 1
ATOM 1359 C C . LEU A 1 170 ? 24.015 -5.491 -7.056 1.00 94.81 170 LEU A C 1
ATOM 1361 O O . LEU A 1 170 ? 22.812 -5.709 -7.223 1.00 94.81 170 LEU A O 1
ATOM 1365 N N . PRO A 1 171 ? 24.639 -5.888 -5.930 1.00 94.56 171 PRO A N 1
ATOM 1366 C CA . PRO A 1 171 ? 23.915 -6.410 -4.775 1.00 94.56 171 PRO A CA 1
ATOM 1367 C C . PRO A 1 171 ? 22.864 -5.416 -4.259 1.00 94.56 171 PRO A C 1
ATOM 1369 O O . PRO A 1 171 ? 23.050 -4.201 -4.331 1.00 94.56 171 PRO A O 1
ATOM 1372 N N . ALA A 1 172 ? 21.787 -5.924 -3.654 1.00 91.12 172 ALA A N 1
ATOM 1373 C CA . ALA A 1 172 ? 20.624 -5.117 -3.265 1.00 91.12 172 ALA A CA 1
ATOM 1374 C C . ALA A 1 172 ? 20.965 -3.884 -2.402 1.00 91.12 172 ALA A C 1
ATOM 1376 O O . ALA A 1 172 ? 20.376 -2.821 -2.585 1.00 91.12 172 ALA A O 1
ATOM 1377 N N . ALA A 1 173 ? 21.921 -3.996 -1.474 1.00 93.00 173 ALA A N 1
ATOM 1378 C CA . ALA A 1 173 ? 22.330 -2.874 -0.628 1.00 93.00 173 ALA A CA 1
ATOM 1379 C C . ALA A 1 173 ? 22.967 -1.731 -1.441 1.00 93.00 173 ALA A C 1
ATOM 1381 O O . ALA A 1 173 ? 22.594 -0.571 -1.269 1.00 93.00 173 ALA A O 1
ATOM 1382 N N . GLU A 1 174 ? 23.882 -2.061 -2.354 1.00 93.69 174 GLU A N 1
ATOM 1383 C CA . GLU A 1 174 ? 24.566 -1.094 -3.219 1.00 93.69 174 GLU A CA 1
ATOM 1384 C C . GLU A 1 174 ? 23.624 -0.520 -4.281 1.00 93.69 174 GLU A C 1
ATOM 1386 O O . GLU A 1 174 ? 23.621 0.691 -4.510 1.00 93.69 174 GLU A O 1
ATOM 1391 N N . GLN A 1 175 ? 22.759 -1.358 -4.866 1.00 93.62 175 GLN A N 1
ATOM 1392 C CA . GLN A 1 175 ? 21.693 -0.913 -5.764 1.00 93.62 175 GLN A CA 1
ATOM 1393 C C . GLN A 1 175 ? 20.820 0.148 -5.080 1.00 93.62 175 GLN A C 1
ATOM 1395 O O . GLN A 1 175 ? 20.611 1.228 -5.634 1.00 93.62 175 GLN A O 1
ATOM 1400 N N . ASN A 1 176 ? 20.351 -0.127 -3.858 1.00 91.75 176 ASN A N 1
ATOM 1401 C CA . ASN A 1 176 ? 19.511 0.799 -3.099 1.00 91.75 176 ASN A CA 1
ATOM 1402 C C . ASN A 1 176 ? 20.239 2.115 -2.790 1.00 91.75 176 ASN A C 1
ATOM 1404 O O . ASN A 1 176 ? 19.639 3.183 -2.899 1.00 91.75 176 ASN A O 1
ATOM 1408 N N . GLN A 1 177 ? 21.530 2.063 -2.445 1.00 93.19 177 GLN A N 1
ATOM 1409 C CA . GLN A 1 177 ? 22.335 3.265 -2.210 1.00 93.19 177 GLN A CA 1
ATOM 1410 C C . GLN A 1 177 ? 22.495 4.110 -3.479 1.00 93.19 177 GLN A C 1
ATOM 1412 O O . GLN A 1 177 ? 22.294 5.326 -3.433 1.00 93.19 177 GLN A O 1
ATOM 1417 N N . MET A 1 178 ? 22.817 3.482 -4.615 1.00 94.12 178 MET A N 1
ATOM 1418 C CA . MET A 1 178 ? 22.985 4.178 -5.891 1.00 94.12 178 MET A CA 1
ATOM 1419 C C . MET A 1 178 ? 21.668 4.808 -6.364 1.00 94.12 178 MET A C 1
ATOM 1421 O O . MET A 1 178 ? 21.648 5.985 -6.725 1.00 94.12 178 MET A O 1
ATOM 1425 N N . VAL A 1 179 ? 20.557 4.068 -6.300 1.00 92.56 179 VAL A N 1
ATOM 1426 C CA . VAL A 1 179 ? 19.222 4.578 -6.655 1.00 92.56 179 VAL A CA 1
ATOM 1427 C C . VAL A 1 179 ? 18.820 5.745 -5.748 1.00 92.56 179 VAL A C 1
ATOM 1429 O O . VAL A 1 179 ? 18.378 6.775 -6.254 1.00 92.56 179 VAL A O 1
ATOM 1432 N N . ALA A 1 180 ? 19.041 5.641 -4.434 1.00 90.62 180 ALA A N 1
ATOM 1433 C CA . ALA A 1 180 ? 18.745 6.722 -3.493 1.00 90.62 180 ALA A CA 1
ATOM 1434 C C . ALA A 1 180 ? 19.592 7.984 -3.748 1.00 90.62 180 ALA A C 1
ATOM 1436 O O . ALA A 1 180 ? 19.124 9.101 -3.523 1.00 90.62 180 ALA A O 1
ATOM 1437 N N . ALA A 1 181 ? 20.835 7.837 -4.220 1.00 92.06 181 ALA A N 1
ATOM 1438 C CA . ALA A 1 181 ? 21.683 8.969 -4.591 1.00 92.06 181 ALA A CA 1
ATOM 1439 C C . ALA A 1 181 ? 21.181 9.676 -5.863 1.00 92.06 181 ALA A C 1
ATOM 1441 O O . ALA A 1 181 ? 21.087 10.907 -5.880 1.00 92.06 181 ALA A O 1
ATOM 1442 N N . ILE A 1 182 ? 20.808 8.907 -6.896 1.00 90.62 182 ILE A N 1
ATOM 1443 C CA . ILE A 1 182 ? 20.203 9.431 -8.136 1.00 90.62 182 ILE A CA 1
ATOM 1444 C C . ILE A 1 182 ? 18.910 10.175 -7.806 1.00 90.62 182 ILE A C 1
ATOM 1446 O O . ILE A 1 182 ? 18.700 11.307 -8.242 1.00 90.62 182 ILE A O 1
ATOM 1450 N N . GLU A 1 183 ? 18.061 9.556 -6.991 1.00 89.00 183 GLU A N 1
ATOM 1451 C CA . GLU A 1 183 ? 16.813 10.151 -6.551 1.00 89.00 183 GLU A CA 1
ATOM 1452 C C . GLU A 1 183 ? 17.044 11.468 -5.806 1.00 89.00 183 GLU A C 1
ATOM 1454 O O . GLU A 1 183 ? 16.481 12.491 -6.190 1.00 89.00 183 GLU A O 1
ATOM 1459 N N . ARG A 1 184 ? 17.910 11.475 -4.788 1.00 87.88 184 ARG A N 1
ATOM 1460 C CA . ARG A 1 184 ? 18.203 12.677 -3.996 1.00 87.88 184 ARG A CA 1
ATOM 1461 C C . ARG A 1 184 ? 18.700 13.831 -4.863 1.00 87.88 184 ARG A C 1
ATOM 1463 O O . ARG A 1 184 ? 18.284 14.968 -4.660 1.00 87.88 184 ARG A O 1
ATOM 1470 N N . SER A 1 185 ? 19.563 13.540 -5.838 1.00 88.06 185 SER A N 1
ATOM 1471 C CA . SER A 1 185 ? 20.038 14.539 -6.801 1.00 88.06 185 SER A CA 1
ATOM 1472 C C . SER A 1 185 ? 18.869 15.203 -7.536 1.00 88.06 185 SER A C 1
ATOM 1474 O O . SER A 1 185 ? 18.784 16.427 -7.591 1.00 88.06 185 SER A O 1
ATOM 1476 N N . ARG A 1 186 ? 17.897 14.411 -8.005 1.00 83.62 186 ARG A N 1
ATOM 1477 C CA . ARG A 1 186 ? 16.702 14.922 -8.696 1.00 83.62 186 ARG A CA 1
ATOM 1478 C C . ARG A 1 186 ? 15.754 15.674 -7.771 1.00 83.62 186 ARG A C 1
ATOM 1480 O O . ARG A 1 186 ? 15.258 16.732 -8.146 1.00 83.62 186 ARG A O 1
ATOM 1487 N N . GLN A 1 187 ? 15.521 15.165 -6.563 1.00 85.44 187 GLN A N 1
ATOM 1488 C CA . GLN A 1 187 ? 14.664 15.823 -5.573 1.00 85.44 187 GLN A CA 1
ATOM 1489 C C . GLN A 1 187 ? 15.164 17.232 -5.222 1.00 85.44 187 GLN A C 1
ATOM 1491 O O . GLN A 1 187 ? 14.353 18.131 -5.004 1.00 85.44 187 GLN A O 1
ATOM 1496 N N . ASN A 1 188 ? 16.486 17.439 -5.219 1.00 84.94 188 ASN A N 1
ATOM 1497 C CA . ASN A 1 188 ? 17.105 18.744 -4.978 1.00 84.94 188 ASN A CA 1
ATOM 1498 C C . ASN A 1 188 ? 16.918 19.737 -6.139 1.00 84.94 188 ASN A C 1
ATOM 1500 O O . ASN A 1 188 ? 16.992 20.946 -5.918 1.00 84.94 188 ASN A O 1
ATOM 1504 N N . LEU A 1 189 ? 16.685 19.251 -7.364 1.00 83.44 189 LEU A N 1
ATOM 1505 C CA . LEU A 1 189 ? 16.433 20.098 -8.536 1.00 83.44 189 LEU A CA 1
ATOM 1506 C C . LEU A 1 189 ? 14.990 20.609 -8.580 1.00 83.44 189 LEU A C 1
ATOM 1508 O O . LEU A 1 189 ? 14.734 21.690 -9.106 1.00 83.44 189 LEU A O 1
ATOM 1512 N N . VAL A 1 190 ? 14.048 19.846 -8.023 1.00 81.12 190 VAL A N 1
ATOM 1513 C CA . VAL A 1 190 ? 12.647 20.259 -7.932 1.00 81.12 190 VAL A CA 1
ATOM 1514 C C . VAL A 1 190 ? 12.510 21.276 -6.804 1.00 81.12 190 VAL A C 1
ATOM 1516 O O . VAL A 1 190 ? 12.878 21.001 -5.665 1.00 81.12 190 VAL A O 1
ATOM 1519 N N . LYS A 1 191 ? 11.967 22.452 -7.108 1.00 84.88 191 LYS A N 1
ATOM 1520 C CA . LYS A 1 191 ? 11.589 23.461 -6.113 1.00 84.88 191 LYS A CA 1
ATOM 1521 C C . LYS A 1 191 ? 10.081 23.647 -6.138 1.00 84.88 191 LYS A C 1
ATOM 1523 O O . LYS A 1 191 ? 9.452 23.430 -7.175 1.00 84.88 191 LYS A O 1
ATOM 1528 N N . PHE A 1 192 ? 9.521 24.030 -4.997 1.00 85.62 192 PHE A N 1
ATOM 1529 C CA . PHE A 1 192 ? 8.139 24.472 -4.951 1.00 85.62 192 PHE A CA 1
ATOM 1530 C C . PHE A 1 192 ? 8.007 25.770 -5.750 1.00 85.62 192 PHE A C 1
ATOM 1532 O O . PHE A 1 192 ? 8.799 26.691 -5.548 1.00 85.62 192 PHE A O 1
ATOM 1539 N N . ASP A 1 193 ? 7.045 25.822 -6.668 1.00 85.25 193 ASP A N 1
ATOM 1540 C CA . ASP A 1 193 ? 6.739 27.034 -7.423 1.00 85.25 193 ASP A CA 1
ATOM 1541 C C . ASP A 1 193 ? 5.791 27.917 -6.591 1.00 85.25 193 ASP A C 1
ATOM 1543 O O . ASP A 1 193 ? 4.647 27.514 -6.353 1.00 85.25 193 ASP A O 1
ATOM 1547 N N . PRO A 1 194 ? 6.219 29.115 -6.141 1.00 84.88 194 PRO A N 1
ATOM 1548 C CA . PRO A 1 194 ? 5.369 30.013 -5.362 1.00 84.88 194 PRO A CA 1
ATOM 1549 C C . PRO A 1 194 ? 4.098 30.450 -6.102 1.00 84.88 194 PRO A C 1
ATOM 1551 O O . PRO A 1 194 ? 3.136 30.849 -5.456 1.00 84.88 194 PRO A O 1
ATOM 1554 N N . LEU A 1 195 ? 4.048 30.335 -7.436 1.00 86.44 195 LEU A N 1
ATOM 1555 C CA . LEU A 1 195 ? 2.841 30.619 -8.222 1.00 86.44 195 LEU A CA 1
ATOM 1556 C C . LEU A 1 195 ? 1.696 29.636 -7.945 1.00 86.44 195 LEU A C 1
ATOM 1558 O O . LEU A 1 195 ? 0.564 29.866 -8.366 1.00 86.44 195 LEU A O 1
ATOM 1562 N N . TRP A 1 196 ? 1.968 28.524 -7.259 1.00 84.88 196 TRP A N 1
ATOM 1563 C CA . TRP A 1 196 ? 0.929 27.593 -6.834 1.00 84.88 196 TRP A CA 1
ATOM 1564 C C . TRP A 1 196 ? 0.238 27.975 -5.533 1.00 84.88 196 TRP A C 1
ATOM 1566 O O . TRP A 1 196 ? -0.766 27.327 -5.212 1.00 84.88 196 TRP A O 1
ATOM 1576 N N . LEU A 1 197 ? 0.731 28.986 -4.815 1.00 86.44 197 LEU A N 1
ATOM 1577 C CA . LEU A 1 197 ? 0.029 29.530 -3.659 1.00 86.44 197 LEU A CA 1
ATOM 1578 C C . LEU A 1 197 ? -1.368 30.004 -4.081 1.00 86.44 197 LEU A C 1
ATOM 1580 O O . LEU A 1 197 ? -1.580 30.479 -5.198 1.00 86.44 197 LEU A O 1
ATOM 1584 N N . HIS A 1 198 ? -2.339 29.754 -3.216 1.00 77.44 198 HIS A N 1
ATOM 1585 C CA . HIS A 1 198 ? -3.737 30.071 -3.435 1.00 77.44 198 HIS A CA 1
ATOM 1586 C C . HIS A 1 198 ? -3.983 31.575 -3.301 1.00 77.44 198 HIS A C 1
ATOM 1588 O O . HIS A 1 198 ? -4.672 32.152 -4.141 1.00 77.44 198 HIS A O 1
ATOM 1594 N N . ASP A 1 199 ? -3.381 32.202 -2.287 1.00 79.62 199 ASP A N 1
ATOM 1595 C CA . ASP A 1 199 ? -3.574 33.619 -1.978 1.00 79.62 199 ASP A CA 1
ATOM 1596 C C . ASP A 1 199 ? -2.249 34.391 -2.044 1.00 79.62 199 ASP A C 1
ATOM 1598 O O . ASP A 1 199 ? -1.188 33.878 -1.697 1.00 79.62 199 ASP A O 1
ATOM 1602 N N . LEU A 1 200 ? -2.298 35.662 -2.454 1.00 76.88 200 LEU A N 1
ATOM 1603 C CA . LEU A 1 200 ? -1.101 36.515 -2.551 1.00 76.88 200 LEU A CA 1
ATOM 1604 C C . LEU A 1 200 ? -0.443 36.791 -1.187 1.00 76.88 200 LEU A C 1
ATOM 1606 O O . LEU A 1 200 ? 0.762 37.026 -1.124 1.00 76.88 200 LEU A O 1
ATOM 1610 N N . ASP A 1 201 ? -1.229 36.747 -0.110 1.00 84.19 201 ASP A N 1
ATOM 1611 C CA . ASP A 1 201 ? -0.767 36.975 1.265 1.00 84.19 201 ASP A CA 1
ATOM 1612 C C . ASP A 1 201 ? -0.320 35.684 1.970 1.00 84.19 201 ASP A C 1
ATOM 1614 O O . ASP A 1 201 ? 0.139 35.711 3.117 1.00 84.19 201 ASP A O 1
ATOM 1618 N N . GLU A 1 202 ? -0.462 34.542 1.297 1.00 90.44 202 GLU A N 1
ATOM 1619 C CA . GLU A 1 202 ? -0.114 33.234 1.823 1.00 90.44 202 GLU A CA 1
ATOM 1620 C C . GLU A 1 202 ? 1.404 33.105 1.990 1.00 90.44 202 GLU A C 1
ATOM 1622 O O . GLU A 1 202 ? 2.184 33.331 1.063 1.00 90.44 202 GLU A O 1
ATOM 1627 N N . LYS A 1 203 ? 1.846 32.716 3.190 1.00 91.69 203 LYS A N 1
ATOM 1628 C CA . LYS A 1 203 ? 3.273 32.543 3.496 1.00 91.69 203 LYS A CA 1
ATOM 1629 C C . LYS A 1 203 ? 3.588 31.083 3.747 1.00 91.69 203 LYS A C 1
ATOM 1631 O O . LYS A 1 203 ? 2.855 30.405 4.462 1.00 91.69 203 LYS A O 1
ATOM 1636 N N . ILE A 1 204 ? 4.705 30.615 3.198 1.00 94.94 204 ILE A N 1
ATOM 1637 C CA . ILE A 1 204 ? 5.231 29.278 3.485 1.00 94.94 204 ILE A CA 1
ATOM 1638 C C . ILE A 1 204 ? 5.710 29.245 4.941 1.00 94.94 204 ILE A C 1
ATOM 1640 O O . ILE A 1 204 ? 6.529 30.067 5.350 1.00 94.94 204 ILE A O 1
ATOM 1644 N N . VAL A 1 205 ? 5.186 28.292 5.708 1.00 95.75 205 VAL A N 1
ATOM 1645 C CA . VAL A 1 205 ? 5.520 28.054 7.120 1.00 95.75 205 VAL A CA 1
ATOM 1646 C C . VAL A 1 205 ? 6.628 27.014 7.226 1.00 95.75 205 VAL A C 1
ATOM 1648 O O . VAL A 1 205 ? 7.614 27.222 7.929 1.00 95.75 205 VAL A O 1
ATOM 1651 N N . ILE A 1 206 ? 6.478 25.893 6.519 1.00 95.94 206 ILE A N 1
ATOM 1652 C CA . ILE A 1 206 ? 7.468 24.816 6.499 1.00 95.94 206 ILE A CA 1
ATOM 1653 C C . ILE A 1 206 ? 7.440 24.079 5.163 1.00 95.94 206 ILE A C 1
ATOM 1655 O O . ILE A 1 206 ? 6.393 23.885 4.545 1.00 95.94 206 ILE A O 1
ATOM 1659 N N . GLU A 1 207 ? 8.617 23.631 4.749 1.00 95.00 207 GLU A N 1
ATOM 1660 C CA . GLU A 1 207 ? 8.836 22.805 3.574 1.00 95.00 207 GLU A CA 1
ATOM 1661 C C . GLU A 1 207 ? 9.626 21.561 3.985 1.00 95.00 207 GLU A C 1
ATOM 1663 O O . GLU A 1 207 ? 10.675 21.648 4.622 1.00 95.00 207 GLU A O 1
ATOM 1668 N N . THR A 1 208 ? 9.102 20.385 3.649 1.00 94.69 208 THR A N 1
ATOM 1669 C CA . THR A 1 208 ? 9.734 19.098 3.951 1.00 94.69 208 THR A CA 1
ATOM 1670 C C . THR A 1 208 ? 9.482 18.087 2.833 1.00 94.69 20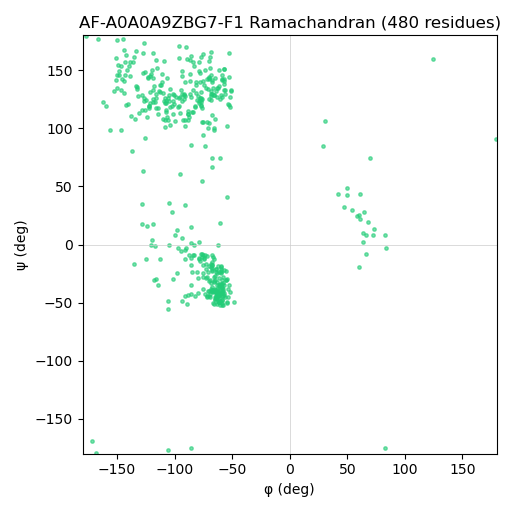8 THR A C 1
ATOM 1672 O O . THR A 1 208 ? 8.804 18.365 1.843 1.00 94.69 208 THR A O 1
ATOM 1675 N N . THR A 1 209 ? 10.055 16.895 2.961 1.00 94.12 209 THR A N 1
ATOM 1676 C CA . THR A 1 209 ? 9.880 15.796 2.006 1.00 94.12 209 THR A CA 1
ATOM 1677 C C . THR A 1 209 ? 9.263 14.591 2.694 1.00 94.12 209 THR A C 1
ATOM 1679 O O . THR A 1 209 ? 9.446 14.366 3.892 1.00 94.12 209 THR A O 1
ATOM 1682 N N . GLY A 1 210 ? 8.505 13.815 1.932 1.00 94.31 210 GLY A N 1
ATOM 1683 C CA . GLY A 1 210 ? 7.836 12.632 2.440 1.00 94.31 210 GLY A CA 1
ATOM 1684 C C . GLY A 1 210 ? 7.105 11.892 1.336 1.00 94.31 210 GLY A C 1
ATOM 1685 O O . GLY A 1 210 ? 7.115 12.283 0.165 1.00 94.31 210 GLY A O 1
ATOM 1686 N N . HIS A 1 211 ? 6.472 10.792 1.708 1.00 94.31 211 HIS A N 1
ATOM 1687 C CA . HIS A 1 211 ? 5.782 9.927 0.771 1.00 94.31 211 HIS A CA 1
ATOM 1688 C C . HIS A 1 211 ? 4.282 9.978 1.026 1.00 94.31 211 HIS A C 1
ATOM 1690 O O . HIS A 1 211 ? 3.848 9.808 2.163 1.00 94.31 211 HIS A O 1
ATOM 1696 N N . LYS A 1 212 ? 3.488 10.171 -0.027 1.00 94.69 212 LYS A N 1
ATOM 1697 C CA . LYS A 1 212 ? 2.053 9.893 -0.003 1.00 94.69 212 LYS A CA 1
ATOM 1698 C C . LYS A 1 212 ? 1.884 8.381 -0.096 1.00 94.69 212 LYS A C 1
ATOM 1700 O O . LYS A 1 212 ? 2.300 7.762 -1.077 1.00 94.69 212 LYS A O 1
ATOM 1705 N N . VAL A 1 213 ? 1.312 7.798 0.948 1.00 94.44 213 VAL A N 1
ATOM 1706 C CA . VAL A 1 213 ? 1.089 6.361 1.080 1.00 94.44 213 VAL A CA 1
ATOM 1707 C C . VAL A 1 213 ? -0.324 6.041 0.615 1.00 94.44 213 VAL A C 1
ATOM 1709 O O . VAL A 1 213 ? -1.302 6.638 1.058 1.00 94.44 213 VAL A O 1
ATOM 1712 N N . THR A 1 214 ? -0.414 5.089 -0.300 1.00 92.25 214 THR A N 1
ATOM 1713 C CA . THR A 1 214 ? -1.658 4.471 -0.767 1.00 92.25 214 THR A CA 1
ATOM 1714 C C . THR A 1 214 ? -1.449 2.956 -0.789 1.00 92.25 214 THR A C 1
ATOM 1716 O O . THR A 1 214 ? -0.297 2.513 -0.701 1.00 92.25 214 THR A O 1
ATOM 1719 N N . PRO A 1 215 ? -2.502 2.129 -0.910 1.00 91.75 215 PRO A N 1
ATOM 1720 C CA . PRO A 1 215 ? -2.333 0.681 -0.892 1.00 91.75 215 PRO A CA 1
ATOM 1721 C C . PRO A 1 215 ? -1.266 0.213 -1.892 1.00 91.75 215 PRO A C 1
ATOM 1723 O O . PRO A 1 215 ? -1.400 0.425 -3.094 1.00 91.75 215 PRO A O 1
ATOM 1726 N N . LEU A 1 216 ? -0.202 -0.415 -1.372 1.00 89.88 216 LEU A N 1
ATOM 1727 C CA . LEU A 1 216 ? 0.966 -0.935 -2.109 1.00 89.88 216 LEU A CA 1
ATOM 1728 C C . LEU A 1 216 ? 1.847 0.102 -2.832 1.00 89.88 216 LEU A C 1
ATOM 1730 O O . LEU A 1 216 ? 2.831 -0.289 -3.458 1.00 89.88 216 LEU A O 1
ATOM 1734 N N . VAL A 1 217 ? 1.555 1.400 -2.732 1.00 89.94 217 VAL A N 1
ATOM 1735 C CA . VAL A 1 217 ? 2.302 2.455 -3.432 1.00 89.94 217 VAL A CA 1
ATOM 1736 C C . VAL A 1 217 ? 2.739 3.546 -2.467 1.00 89.94 217 VAL A C 1
ATOM 1738 O O . VAL A 1 217 ? 1.933 4.150 -1.760 1.00 89.94 217 VAL A O 1
ATOM 1741 N N . MET A 1 218 ? 4.033 3.851 -2.519 1.00 90.12 218 MET A N 1
ATOM 1742 C CA . MET A 1 218 ? 4.619 5.044 -1.918 1.00 90.12 218 MET A CA 1
ATOM 1743 C C . MET A 1 218 ? 4.968 6.011 -3.040 1.00 90.12 218 MET A C 1
ATOM 1745 O O . MET A 1 218 ? 5.876 5.757 -3.829 1.00 90.12 218 MET A O 1
ATOM 1749 N N . ASN A 1 219 ? 4.235 7.114 -3.129 1.00 91.19 219 ASN A N 1
ATOM 1750 C CA . ASN A 1 219 ? 4.560 8.179 -4.062 1.00 91.19 219 ASN A CA 1
ATOM 1751 C C . ASN A 1 219 ? 5.465 9.188 -3.349 1.00 91.19 219 ASN A C 1
ATOM 1753 O O . ASN A 1 219 ? 5.140 9.599 -2.242 1.00 91.19 219 ASN A O 1
ATOM 1757 N N . HIS A 1 220 ? 6.606 9.549 -3.928 1.00 91.06 220 HIS A N 1
ATOM 1758 C CA . HIS A 1 220 ? 7.571 10.450 -3.298 1.00 91.06 220 HIS A CA 1
ATOM 1759 C C . HIS A 1 220 ? 7.271 11.896 -3.682 1.00 91.06 220 HIS A C 1
ATOM 1761 O O . HIS A 1 220 ? 6.960 12.185 -4.840 1.00 91.06 220 HIS A O 1
ATOM 1767 N N . GLY A 1 221 ? 7.392 12.815 -2.727 1.00 92.38 221 GLY A N 1
ATOM 1768 C CA . GLY A 1 221 ? 7.053 14.204 -2.979 1.00 92.38 221 GLY A CA 1
ATOM 1769 C C . GLY A 1 221 ? 7.497 15.176 -1.901 1.00 92.38 221 GLY A C 1
ATOM 1770 O O . GLY A 1 221 ? 8.118 14.835 -0.890 1.00 92.38 221 GLY A O 1
ATOM 1771 N N . ARG A 1 222 ? 7.156 16.429 -2.161 1.00 93.25 222 ARG A N 1
ATOM 1772 C CA . ARG A 1 222 ? 7.406 17.579 -1.310 1.00 93.25 222 ARG A CA 1
ATOM 1773 C C . ARG A 1 222 ? 6.120 17.988 -0.620 1.00 93.25 222 ARG A C 1
ATOM 1775 O O . ARG A 1 222 ? 5.071 18.073 -1.255 1.00 93.25 222 ARG A O 1
ATOM 1782 N N . ILE A 1 223 ? 6.220 18.231 0.676 1.00 96.06 223 ILE A N 1
ATOM 1783 C CA . ILE A 1 223 ? 5.129 18.714 1.510 1.00 96.06 223 ILE A CA 1
ATOM 1784 C C . ILE A 1 223 ? 5.442 20.170 1.830 1.00 96.06 223 ILE A C 1
ATOM 1786 O O . ILE A 1 223 ? 6.496 20.462 2.396 1.00 96.06 223 ILE A O 1
ATOM 1790 N N . VAL A 1 224 ? 4.537 21.070 1.465 1.00 96.00 224 VAL A N 1
ATOM 1791 C CA . VAL A 1 224 ? 4.655 22.493 1.785 1.00 96.00 224 VAL A CA 1
ATOM 1792 C C . VAL A 1 224 ? 3.430 22.889 2.577 1.00 96.00 224 VAL A C 1
ATOM 1794 O O . VAL A 1 224 ? 2.308 22.713 2.118 1.00 96.00 224 VAL A O 1
ATOM 1797 N N . LEU A 1 225 ? 3.644 23.398 3.780 1.00 96.75 225 LEU A N 1
ATOM 1798 C CA . LEU A 1 225 ? 2.592 24.003 4.576 1.00 96.75 225 LEU A CA 1
ATOM 1799 C C . LEU A 1 225 ? 2.727 25.511 4.469 1.00 96.75 225 LEU A C 1
ATOM 1801 O O . LEU A 1 225 ? 3.801 26.065 4.719 1.00 96.75 225 LEU A O 1
ATOM 1805 N N . SER A 1 226 ? 1.625 26.165 4.150 1.00 95.56 226 SER A N 1
ATOM 1806 C CA . SER A 1 226 ? 1.490 27.603 4.276 1.00 95.56 226 SER A CA 1
ATOM 1807 C C . SER A 1 226 ? 0.607 27.986 5.464 1.00 95.56 226 SER A C 1
ATOM 1809 O O . SER A 1 226 ? 0.106 27.137 6.200 1.00 95.56 226 SER A O 1
ATOM 1811 N N . THR A 1 227 ? 0.372 29.286 5.615 1.00 94.69 227 THR A N 1
ATOM 1812 C CA . THR A 1 227 ? -0.564 29.849 6.590 1.00 94.69 227 THR A CA 1
ATOM 1813 C C . THR A 1 227 ? -2.026 29.425 6.391 1.00 94.69 227 THR A C 1
ATOM 1815 O O . THR A 1 227 ? -2.824 29.593 7.312 1.00 94.69 227 THR A O 1
ATOM 1818 N N . THR A 1 228 ? -2.416 28.923 5.210 1.00 94.38 228 THR A N 1
ATOM 1819 C CA . THR A 1 228 ? -3.827 28.618 4.871 1.00 94.38 228 THR A CA 1
ATOM 1820 C C . THR A 1 228 ? -4.051 27.278 4.174 1.00 94.38 228 THR A C 1
ATOM 1822 O O . THR A 1 228 ? -5.183 26.785 4.169 1.00 94.38 228 THR A O 1
ATOM 1825 N N . THR A 1 229 ? -3.008 26.657 3.619 1.00 95.62 229 THR A N 1
ATOM 1826 C CA . THR A 1 229 ? -3.125 25.469 2.765 1.00 95.62 229 THR A CA 1
ATOM 1827 C C . THR A 1 229 ? -1.959 24.502 2.983 1.00 95.62 229 THR A C 1
ATOM 1829 O O . THR A 1 229 ? -0.798 24.889 3.113 1.00 95.62 229 THR A O 1
ATOM 1832 N N . LEU A 1 230 ? -2.265 23.206 2.980 1.00 96.44 230 LEU A N 1
ATOM 1833 C CA . LEU A 1 230 ? -1.284 22.135 2.879 1.00 96.44 230 LEU A CA 1
ATOM 1834 C C . LEU A 1 230 ? -1.170 21.674 1.424 1.00 96.44 230 LEU A C 1
ATOM 1836 O O . LEU A 1 230 ? -2.154 21.272 0.798 1.00 96.44 230 LEU A O 1
ATOM 1840 N N . TYR A 1 231 ? 0.050 21.675 0.909 1.00 95.56 231 TYR A N 1
ATOM 1841 C CA . TYR A 1 231 ? 0.383 21.244 -0.436 1.00 95.56 231 TYR A CA 1
ATOM 1842 C C . TYR A 1 231 ? 1.185 19.951 -0.414 1.00 95.56 231 TYR A C 1
ATOM 1844 O O . TYR A 1 231 ? 2.119 19.789 0.374 1.00 95.56 231 TYR A O 1
ATOM 1852 N N . TYR A 1 232 ? 0.870 19.061 -1.349 1.00 94.62 232 TYR A N 1
ATOM 1853 C CA . TYR A 1 232 ? 1.694 17.902 -1.654 1.00 94.62 232 TYR A CA 1
ATOM 1854 C C . TYR A 1 232 ? 2.019 17.874 -3.147 1.00 94.62 232 TYR A C 1
ATOM 1856 O O . TYR A 1 232 ? 1.128 17.739 -3.984 1.00 94.62 232 TYR A O 1
ATOM 1864 N N . GLN A 1 233 ? 3.301 18.000 -3.476 1.00 92.50 233 GLN A N 1
ATOM 1865 C CA . GLN A 1 233 ? 3.823 17.975 -4.838 1.00 92.50 233 GLN A CA 1
ATOM 1866 C C . GLN A 1 233 ? 4.579 16.659 -5.060 1.00 92.50 233 GLN A C 1
ATOM 1868 O O . GLN A 1 233 ? 5.692 16.508 -4.547 1.00 92.50 233 GLN A O 1
ATOM 1873 N N . PRO A 1 234 ? 4.029 15.703 -5.826 1.00 90.56 234 PRO A N 1
ATOM 1874 C CA . PRO A 1 234 ? 4.779 14.527 -6.243 1.00 90.56 234 PRO A CA 1
ATOM 1875 C C . PRO A 1 234 ? 6.029 14.924 -7.042 1.00 90.56 234 PRO A C 1
ATOM 1877 O O . PRO A 1 234 ? 5.998 15.846 -7.856 1.00 90.56 234 PRO A O 1
ATOM 1880 N N . PHE A 1 235 ? 7.136 14.206 -6.852 1.00 87.75 235 PHE A N 1
ATOM 1881 C CA . PHE A 1 235 ? 8.341 14.402 -7.669 1.00 87.75 235 PHE A CA 1
ATOM 1882 C C . PHE A 1 235 ? 8.208 13.799 -9.068 1.00 87.75 235 PHE A C 1
ATOM 1884 O O . PHE A 1 235 ? 8.955 14.160 -9.977 1.00 87.75 235 PHE A O 1
ATOM 1891 N N . ASN A 1 236 ? 7.247 12.894 -9.251 1.00 84.31 236 ASN A N 1
ATOM 1892 C CA . ASN A 1 236 ? 6.885 12.371 -10.555 1.00 84.31 236 ASN A CA 1
ATOM 1893 C C . ASN A 1 236 ? 5.695 13.111 -11.168 1.00 84.31 236 ASN A C 1
ATOM 1895 O O . ASN A 1 236 ? 4.908 13.760 -10.490 1.00 84.31 236 ASN A O 1
ATOM 1899 N N . LYS A 1 237 ? 5.553 12.974 -12.487 1.00 78.06 237 LYS A N 1
ATOM 1900 C CA . LYS A 1 237 ? 4.474 13.584 -13.275 1.00 78.06 237 LYS A CA 1
ATOM 1901 C C . LYS A 1 237 ? 3.415 12.555 -13.689 1.00 78.06 237 LYS A C 1
ATOM 1903 O O . LYS A 1 237 ? 2.930 12.596 -14.813 1.00 78.06 237 LYS A O 1
ATOM 1908 N N . ILE A 1 238 ? 3.133 11.577 -12.825 1.00 78.12 238 ILE A N 1
ATOM 1909 C CA . ILE A 1 238 ? 2.176 10.499 -13.135 1.00 78.12 238 ILE A CA 1
ATOM 1910 C C . ILE A 1 238 ? 0.740 10.955 -12.888 1.00 78.12 238 ILE A C 1
ATOM 1912 O O . ILE A 1 238 ? -0.145 10.664 -13.690 1.00 78.12 238 ILE A O 1
ATOM 1916 N N . GLU A 1 239 ? 0.497 11.635 -11.765 1.00 73.88 239 GLU A N 1
ATOM 1917 C CA . GLU A 1 239 ? -0.840 12.123 -11.436 1.00 73.88 239 GLU A CA 1
ATOM 1918 C C . GLU A 1 239 ? -1.229 13.280 -12.381 1.00 73.88 239 GLU A C 1
ATOM 1920 O O . GLU A 1 239 ? -0.379 14.106 -12.724 1.00 73.88 239 GLU A O 1
ATOM 1925 N N . PRO A 1 240 ? -2.505 13.365 -12.811 1.00 64.81 240 PRO A N 1
ATOM 1926 C CA . PRO A 1 240 ? -2.964 14.402 -13.741 1.00 64.81 240 PRO A CA 1
ATOM 1927 C C . PRO A 1 240 ? -2.864 15.813 -13.148 1.00 64.81 240 PRO A C 1
ATOM 1929 O O . PRO A 1 240 ? -2.771 16.790 -13.886 1.00 64.81 240 PRO A O 1
ATOM 1932 N N . TYR A 1 241 ? -2.875 15.918 -11.818 1.00 72.44 241 TYR A N 1
ATOM 1933 C CA . TYR A 1 241 ? -2.650 17.159 -11.094 1.00 72.44 241 TYR A CA 1
ATOM 1934 C C . TYR A 1 241 ? -1.219 17.176 -10.563 1.00 72.44 241 TYR A C 1
ATOM 1936 O O . TYR A 1 241 ? -0.816 16.294 -9.810 1.00 72.44 241 TYR A O 1
ATOM 1944 N N . HIS A 1 242 ? -0.462 18.211 -10.927 1.00 77.62 242 HIS A N 1
ATOM 1945 C CA . HIS A 1 242 ? 0.932 18.375 -10.501 1.00 77.62 242 HIS A CA 1
ATOM 1946 C C . HIS A 1 242 ? 1.092 18.650 -9.000 1.00 77.62 242 HIS A C 1
ATOM 1948 O O . HIS A 1 242 ? 2.195 18.542 -8.467 1.00 77.62 242 HIS A O 1
ATOM 1954 N N . ILE A 1 243 ? 0.004 19.020 -8.324 1.00 88.44 243 ILE A N 1
ATOM 1955 C CA . ILE A 1 243 ? 0.000 19.384 -6.915 1.00 88.44 243 ILE A CA 1
ATOM 1956 C C . ILE A 1 243 ? -1.370 19.102 -6.298 1.00 88.44 243 ILE A C 1
ATOM 1958 O O . ILE A 1 243 ? -2.408 19.476 -6.848 1.00 88.44 243 ILE A O 1
ATOM 1962 N N . LEU A 1 244 ? -1.371 18.448 -5.143 1.00 91.56 244 LEU A N 1
ATOM 1963 C CA . LEU A 1 244 ? -2.536 18.325 -4.278 1.00 91.56 244 LEU A CA 1
ATOM 1964 C C . LEU A 1 244 ? -2.576 19.542 -3.351 1.00 91.56 244 LEU A C 1
ATOM 1966 O O . LEU A 1 244 ? -1.574 19.847 -2.706 1.00 91.56 244 LEU A O 1
ATOM 1970 N N . LYS A 1 245 ? -3.729 20.212 -3.282 1.00 93.81 245 LYS A N 1
ATOM 1971 C CA . LYS A 1 245 ? -3.968 21.379 -2.424 1.00 93.81 245 LYS A CA 1
ATOM 1972 C C . LYS A 1 245 ? -5.089 21.060 -1.440 1.00 93.81 245 LYS A C 1
ATOM 1974 O O . LYS A 1 245 ? -6.178 20.679 -1.866 1.00 93.81 245 LYS A O 1
ATOM 1979 N N . ILE A 1 246 ? -4.829 21.216 -0.147 1.00 94.88 246 ILE A N 1
ATOM 1980 C CA . ILE A 1 246 ? -5.800 20.984 0.925 1.00 94.88 246 ILE A CA 1
ATOM 1981 C C . ILE A 1 246 ? -5.898 22.260 1.748 1.00 94.88 246 ILE A C 1
ATOM 1983 O O . ILE A 1 246 ? -4.959 22.612 2.460 1.00 94.88 246 ILE A O 1
ATOM 1987 N N . SER A 1 247 ? -7.029 22.955 1.652 1.00 94.44 247 SER A N 1
ATOM 1988 C CA . SER A 1 247 ? -7.284 24.125 2.491 1.00 94.44 247 SER A CA 1
ATOM 1989 C C . SER A 1 247 ? -7.363 23.685 3.955 1.00 94.44 247 SER A C 1
ATOM 1991 O O . SER A 1 247 ? -8.039 22.703 4.264 1.00 94.44 247 SER A O 1
ATOM 1993 N N . LEU A 1 248 ? -6.672 24.375 4.864 1.00 94.81 248 LEU A N 1
ATOM 1994 C CA . LEU A 1 248 ? -6.653 23.987 6.280 1.00 94.81 248 LEU A CA 1
ATOM 1995 C C . LEU A 1 248 ? -8.044 24.010 6.946 1.00 94.81 248 LEU A C 1
ATOM 1997 O O . LEU A 1 248 ? -8.317 23.100 7.725 1.00 94.81 248 LEU A O 1
ATOM 2001 N N . PRO A 1 249 ? -8.965 24.939 6.614 1.00 93.50 249 PRO A N 1
ATOM 2002 C CA . PRO A 1 249 ? -10.353 24.877 7.077 1.00 93.50 249 PRO A CA 1
ATOM 2003 C C . PRO A 1 249 ? -11.123 23.614 6.665 1.00 93.50 249 PRO A C 1
ATOM 2005 O O . PRO A 1 249 ? -12.106 23.271 7.314 1.00 93.50 249 PRO A O 1
ATOM 2008 N N . ASP A 1 250 ? -10.702 22.925 5.598 1.00 93.81 250 ASP A N 1
ATOM 2009 C CA . ASP A 1 250 ? -11.348 21.694 5.127 1.00 93.81 250 ASP A CA 1
ATOM 2010 C C . ASP A 1 250 ? -10.871 20.440 5.887 1.00 93.81 250 ASP A C 1
ATOM 2012 O O . ASP A 1 250 ? -11.426 19.350 5.693 1.00 93.81 250 ASP A O 1
ATOM 2016 N N . ILE A 1 251 ? -9.828 20.563 6.718 1.00 94.69 251 ILE A N 1
ATOM 2017 C CA . ILE A 1 251 ? -9.266 19.462 7.506 1.00 94.69 251 ILE A CA 1
ATOM 2018 C C . ILE A 1 251 ? -10.139 19.220 8.737 1.00 94.69 251 ILE A C 1
ATOM 2020 O O . ILE A 1 251 ? -10.306 20.094 9.583 1.00 94.69 251 ILE A O 1
ATOM 2024 N N . LYS A 1 252 ? -10.646 17.991 8.861 1.00 91.75 252 LYS A N 1
ATOM 2025 C CA . LYS A 1 252 ? -11.500 17.554 9.974 1.00 91.75 252 LYS A CA 1
ATOM 2026 C C . LYS A 1 252 ? -10.686 16.966 11.124 1.00 91.75 252 LYS A C 1
ATOM 2028 O O . LYS A 1 252 ? -10.934 17.289 12.284 1.00 91.75 252 LYS A O 1
ATOM 2033 N N . HIS A 1 253 ? -9.710 16.116 10.795 1.00 90.38 253 HIS A N 1
ATOM 2034 C CA . HIS A 1 253 ? -8.893 15.389 11.768 1.00 90.38 253 HIS A CA 1
ATOM 2035 C C . HIS A 1 253 ? -7.447 15.255 11.294 1.00 90.38 253 HIS A C 1
ATOM 2037 O O . HIS A 1 253 ? -7.186 15.050 10.106 1.00 90.38 253 HIS A O 1
ATOM 2043 N N . ILE A 1 254 ? -6.518 15.293 12.246 1.00 93.25 254 ILE A N 1
ATOM 2044 C CA . ILE A 1 254 ? -5.104 14.985 12.037 1.00 93.25 254 ILE A CA 1
ATOM 2045 C C . ILE A 1 254 ? -4.732 13.886 13.023 1.00 93.25 254 ILE A C 1
ATOM 2047 O O . ILE A 1 254 ? -4.915 14.035 14.228 1.00 93.25 254 ILE A O 1
ATOM 2051 N N . THR A 1 255 ? -4.204 12.774 12.524 1.00 92.25 255 THR A N 1
ATOM 2052 C CA . THR A 1 255 ? -3.841 11.632 13.361 1.00 92.25 255 THR A CA 1
ATOM 2053 C C . THR A 1 255 ? -2.397 11.233 13.122 1.00 92.25 255 THR A C 1
ATOM 2055 O O . THR A 1 255 ? -1.966 10.939 12.006 1.00 92.25 255 THR A O 1
ATOM 2058 N N . LYS A 1 256 ? -1.622 11.214 14.203 1.00 94.94 256 LYS A N 1
ATOM 2059 C CA . LYS A 1 256 ? -0.260 10.685 14.215 1.00 94.94 256 LYS A CA 1
ATOM 2060 C C . LYS A 1 256 ? -0.327 9.167 14.054 1.00 94.94 256 LYS A C 1
ATOM 2062 O O . LYS A 1 256 ? -0.984 8.515 14.848 1.00 94.94 256 LYS A O 1
ATOM 2067 N N . ARG A 1 257 ? 0.370 8.622 13.053 1.00 95.12 257 ARG A N 1
ATOM 2068 C CA . ARG A 1 257 ? 0.373 7.189 12.716 1.00 95.12 257 ARG A CA 1
ATOM 2069 C C . ARG A 1 257 ? 1.756 6.559 12.842 1.00 95.12 257 ARG A C 1
ATOM 2071 O O . ARG A 1 257 ? 2.781 7.254 12.853 1.00 95.12 257 ARG A O 1
ATOM 2078 N N . ARG A 1 258 ? 1.789 5.226 12.865 1.00 95.75 258 ARG A N 1
ATOM 2079 C CA . ARG A 1 258 ? 2.988 4.435 12.560 1.00 95.75 258 ARG A CA 1
ATOM 2080 C C . ARG A 1 258 ? 2.993 4.039 11.087 1.00 95.75 258 ARG A C 1
ATOM 2082 O O . ARG A 1 258 ? 1.944 3.772 10.523 1.00 95.75 258 ARG A O 1
ATOM 2089 N N . PHE A 1 259 ? 4.168 3.987 10.476 1.00 95.25 259 PHE A N 1
ATOM 2090 C CA . PHE A 1 259 ? 4.392 3.407 9.152 1.00 95.25 259 PHE A CA 1
ATOM 2091 C C . PHE A 1 259 ? 5.598 2.477 9.252 1.00 95.25 259 PHE A C 1
ATOM 2093 O O . PHE A 1 259 ? 6.624 2.877 9.804 1.00 95.25 259 PHE A O 1
ATOM 2100 N N . LEU A 1 260 ? 5.461 1.222 8.809 1.00 93.56 260 LEU A N 1
ATOM 2101 C CA . LEU A 1 260 ? 6.484 0.178 8.999 1.00 93.56 260 LEU A CA 1
ATOM 2102 C C . LEU A 1 260 ? 6.974 0.084 10.459 1.00 93.56 260 LEU A C 1
ATOM 2104 O O . LEU A 1 260 ? 8.171 -0.010 10.726 1.00 93.56 260 LEU A O 1
ATOM 2108 N N . LEU A 1 261 ? 6.030 0.154 11.406 1.00 94.69 261 LEU A N 1
ATOM 2109 C CA . LEU A 1 261 ? 6.261 0.158 12.860 1.00 94.69 261 LEU A CA 1
ATOM 2110 C C . LEU A 1 261 ? 7.060 1.360 13.403 1.00 94.69 261 LEU A C 1
ATOM 2112 O O . LEU A 1 261 ? 7.408 1.381 14.581 1.00 94.69 261 LEU A O 1
ATOM 2116 N N . GLN A 1 262 ? 7.306 2.391 12.593 1.00 96.38 262 GLN A N 1
ATOM 2117 C CA . GLN A 1 262 ? 8.011 3.608 12.999 1.00 96.38 262 GLN A CA 1
ATOM 2118 C C . GLN A 1 262 ? 7.043 4.785 13.137 1.00 96.38 262 GLN A C 1
ATOM 2120 O O . GLN A 1 262 ? 6.120 4.935 12.341 1.00 96.38 262 GLN A O 1
ATOM 2125 N N . HIS A 1 263 ? 7.263 5.666 14.116 1.00 96.69 263 HIS A N 1
ATOM 2126 C CA . HIS A 1 263 ? 6.427 6.851 14.376 1.00 96.69 263 HIS A CA 1
ATOM 2127 C C . HIS A 1 263 ? 6.665 7.995 13.374 1.00 96.69 263 HIS A C 1
ATOM 2129 O O . HIS A 1 263 ? 6.980 9.118 13.763 1.00 96.69 263 HIS A O 1
ATOM 2135 N N . VAL A 1 264 ? 6.534 7.702 12.084 1.00 97.56 264 VAL A N 1
ATOM 2136 C CA . VAL A 1 264 ? 6.798 8.633 10.978 1.00 97.56 264 VAL A CA 1
ATOM 2137 C C . VAL A 1 264 ? 5.554 8.938 10.140 1.00 97.56 264 VAL A C 1
ATOM 2139 O O . VAL A 1 264 ? 5.621 9.741 9.214 1.00 97.56 264 VAL A O 1
ATOM 2142 N N . GLY A 1 265 ? 4.415 8.323 10.468 1.00 97.06 265 GLY A N 1
ATOM 2143 C CA . GLY A 1 265 ? 3.158 8.503 9.752 1.00 97.06 265 GLY A CA 1
ATOM 2144 C C . GLY A 1 265 ? 2.339 9.698 10.253 1.00 97.06 265 GLY A C 1
ATOM 2145 O O . GLY A 1 265 ? 2.320 10.006 11.454 1.00 97.06 265 GLY A O 1
ATOM 2146 N N . LEU A 1 266 ? 1.617 10.335 9.335 1.00 97.00 266 LEU A N 1
ATOM 2147 C CA . LEU A 1 266 ? 0.633 11.385 9.592 1.00 97.00 266 LEU A CA 1
ATOM 2148 C C . LEU A 1 266 ? -0.547 11.213 8.631 1.00 97.00 266 LEU A C 1
ATOM 2150 O O . LEU A 1 266 ? -0.365 11.245 7.418 1.00 97.00 266 LEU A O 1
ATOM 2154 N N . GLU A 1 267 ? -1.745 11.020 9.164 1.00 95.69 267 GLU A N 1
ATOM 2155 C CA . GLU A 1 267 ? -2.973 10.899 8.381 1.00 95.69 267 GLU A CA 1
ATOM 2156 C C . GLU A 1 267 ? -3.842 12.137 8.592 1.00 95.69 267 GLU A C 1
ATOM 2158 O O . GLU A 1 267 ? -4.066 12.564 9.722 1.00 95.69 267 GLU A O 1
ATOM 2163 N N . ILE A 1 268 ? -4.299 12.732 7.495 1.00 95.44 268 ILE A N 1
ATOM 2164 C CA . ILE A 1 268 ? -5.068 13.976 7.483 1.00 95.44 268 ILE A CA 1
ATOM 2165 C C . ILE A 1 268 ? -6.394 13.685 6.795 1.00 95.44 268 ILE A C 1
ATOM 2167 O O . ILE A 1 268 ? -6.410 13.319 5.620 1.00 95.44 268 ILE A O 1
ATOM 2171 N N . SER A 1 269 ? -7.500 13.838 7.518 1.00 93.19 269 SER A N 1
ATOM 2172 C CA . SER A 1 269 ? -8.846 13.701 6.961 1.00 93.19 269 SER A CA 1
ATOM 2173 C C . SER A 1 269 ? -9.380 15.063 6.534 1.00 93.19 269 SER A C 1
ATOM 2175 O O . SER A 1 269 ? -9.354 16.013 7.316 1.00 93.19 269 SER A O 1
ATOM 2177 N N . TYR A 1 270 ? -9.869 15.158 5.302 1.00 93.06 270 TYR A N 1
ATOM 2178 C CA . TYR A 1 270 ? -10.426 16.375 4.712 1.00 93.06 270 TYR A CA 1
ATOM 2179 C C . TYR A 1 270 ? -11.488 15.988 3.680 1.00 93.06 270 TYR A C 1
ATOM 2181 O O . TYR A 1 270 ? -11.299 15.005 2.978 1.00 93.06 270 TYR A O 1
ATOM 2189 N N . LYS A 1 271 ? -12.606 16.722 3.573 1.00 88.06 271 LYS A N 1
ATOM 2190 C CA . LYS A 1 271 ? -13.682 16.469 2.573 1.00 88.06 271 LYS A CA 1
ATOM 2191 C C . LYS A 1 271 ? -14.053 14.985 2.359 1.00 88.06 271 LYS A C 1
ATOM 2193 O O . LYS A 1 271 ? -14.181 14.541 1.222 1.00 88.06 271 LYS A O 1
ATOM 2198 N N . ASP A 1 272 ? -14.168 14.215 3.442 1.00 84.69 272 ASP A N 1
ATOM 2199 C CA . ASP A 1 272 ? -14.505 12.776 3.418 1.00 84.69 272 ASP A CA 1
ATOM 2200 C C . ASP A 1 272 ? -13.490 11.894 2.661 1.00 84.69 272 ASP A C 1
ATOM 2202 O O . ASP A 1 272 ? -13.778 10.778 2.239 1.00 84.69 272 ASP A O 1
ATOM 2206 N N . THR A 1 273 ? -12.264 12.392 2.516 1.00 89.62 273 THR A N 1
ATOM 2207 C CA . THR A 1 273 ? -11.096 11.669 2.021 1.00 89.62 273 THR A CA 1
ATOM 2208 C C . THR A 1 273 ? -9.937 11.787 3.014 1.00 89.62 273 THR A C 1
ATOM 2210 O O . THR A 1 273 ? -10.014 12.481 4.034 1.00 89.62 273 THR A O 1
ATOM 2213 N N . HIS A 1 274 ? -8.854 11.062 2.739 1.00 91.56 274 HIS A N 1
ATOM 2214 C CA . HIS A 1 274 ? -7.688 10.964 3.605 1.00 91.56 274 HIS A CA 1
ATOM 2215 C C . HIS A 1 274 ? -6.402 11.143 2.798 1.00 91.56 274 HIS A C 1
ATOM 2217 O O . HIS A 1 274 ? -6.229 10.563 1.727 1.00 91.56 274 HIS A O 1
ATOM 2223 N N . LEU A 1 275 ? -5.473 11.930 3.336 1.00 95.19 275 LEU A N 1
ATOM 2224 C CA . LEU A 1 275 ? -4.087 11.983 2.895 1.00 95.19 275 LEU A CA 1
ATOM 2225 C C . LEU A 1 275 ? -3.230 11.299 3.958 1.00 95.19 275 LEU A C 1
ATOM 2227 O O . LEU A 1 275 ? -3.114 11.805 5.072 1.00 95.19 275 LEU A O 1
ATOM 2231 N N . TYR A 1 276 ? -2.618 10.169 3.608 1.00 96.56 276 TYR A N 1
ATOM 2232 C CA . TYR A 1 276 ? -1.670 9.489 4.481 1.00 96.56 276 TYR A CA 1
ATOM 2233 C C . TYR A 1 276 ? -0.238 9.771 4.025 1.00 96.56 276 TYR A C 1
ATOM 2235 O O . TYR A 1 276 ? 0.143 9.468 2.894 1.00 96.56 276 TYR A O 1
ATOM 2243 N N . LEU A 1 277 ? 0.545 10.391 4.902 1.00 97.44 277 LEU A N 1
ATOM 2244 C CA . LEU A 1 277 ? 1.934 10.758 4.671 1.00 97.44 277 LEU A CA 1
ATOM 2245 C C . LEU A 1 277 ? 2.850 9.916 5.555 1.00 97.44 277 LEU A C 1
ATOM 2247 O O . LEU A 1 277 ? 2.602 9.769 6.750 1.00 97.44 277 LEU A O 1
ATOM 2251 N N . SER A 1 278 ? 3.952 9.437 4.987 1.00 96.81 278 SER A N 1
ATOM 2252 C CA . SER A 1 278 ? 5.116 8.980 5.746 1.00 96.81 278 SER A CA 1
ATOM 2253 C C . SER A 1 278 ? 6.247 9.979 5.578 1.00 96.81 278 SER A C 1
ATOM 2255 O O . SER A 1 278 ? 6.650 10.283 4.457 1.00 96.81 278 SER A O 1
ATOM 2257 N N . LEU A 1 279 ? 6.792 10.465 6.685 1.00 97.12 279 LEU A N 1
ATOM 2258 C CA . LEU A 1 279 ? 7.955 11.343 6.688 1.00 97.12 279 LEU A CA 1
ATOM 2259 C C . LEU A 1 279 ? 9.241 10.545 6.910 1.00 97.12 279 LEU A C 1
ATOM 2261 O O . LEU A 1 279 ? 9.217 9.349 7.201 1.00 97.12 279 LEU A O 1
ATOM 2265 N N . LYS A 1 280 ? 10.385 11.208 6.736 1.00 93.50 280 LYS A N 1
ATOM 2266 C CA . LYS A 1 280 ? 11.699 10.574 6.876 1.00 93.50 280 LYS A CA 1
ATOM 2267 C C . LYS A 1 280 ? 12.021 10.217 8.326 1.00 93.50 280 LYS A C 1
ATOM 2269 O O . LYS A 1 280 ? 12.603 9.167 8.585 1.00 93.50 280 LYS A O 1
ATOM 2274 N N . THR A 1 281 ? 11.672 11.091 9.267 1.00 97.00 281 THR A N 1
ATOM 2275 C CA . THR A 1 281 ? 11.939 10.889 1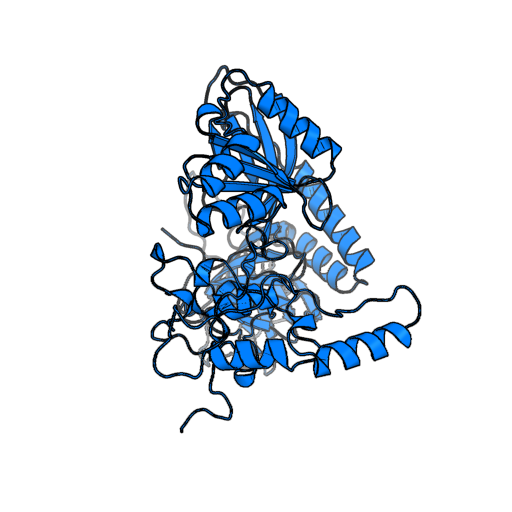0.692 1.00 97.00 281 THR A CA 1
ATOM 2276 C C . THR A 1 281 ? 10.725 11.238 11.547 1.00 97.00 281 THR A C 1
ATOM 2278 O O . THR A 1 281 ? 9.828 11.974 11.131 1.00 97.00 281 THR A O 1
ATOM 2281 N N . ARG A 1 282 ? 10.713 10.730 12.788 1.00 97.56 282 ARG A N 1
ATOM 2282 C CA . ARG A 1 282 ? 9.707 11.110 13.790 1.00 97.56 282 ARG A CA 1
ATOM 2283 C C . ARG A 1 282 ? 9.723 12.616 14.050 1.00 97.56 282 ARG A C 1
ATOM 2285 O O . ARG A 1 282 ? 8.659 13.203 14.208 1.00 97.56 282 ARG A O 1
ATOM 2292 N N . SER A 1 283 ? 10.915 13.216 14.076 1.00 97.88 283 SER A N 1
ATOM 2293 C CA . SER A 1 283 ? 11.074 14.656 14.285 1.00 97.88 283 SER A CA 1
ATOM 2294 C C . SER A 1 283 ? 10.387 15.439 13.174 1.00 97.88 283 SER A C 1
ATOM 2296 O O . SER A 1 283 ? 9.569 16.294 13.478 1.00 97.88 283 SER A O 1
ATOM 2298 N N . ASP A 1 284 ? 10.630 15.092 11.905 1.00 97.38 284 ASP A N 1
ATOM 2299 C CA . ASP A 1 284 ? 9.997 15.773 10.766 1.00 97.38 284 ASP A CA 1
ATOM 2300 C C . ASP A 1 284 ? 8.468 15.681 10.841 1.00 97.38 284 ASP A C 1
ATOM 2302 O O . ASP A 1 284 ? 7.766 16.665 10.606 1.00 97.38 284 ASP A O 1
ATOM 2306 N N . ARG A 1 285 ? 7.944 14.501 11.211 1.00 97.75 285 ARG A N 1
ATOM 2307 C CA . ARG A 1 285 ? 6.506 14.274 11.414 1.00 97.75 285 ARG A CA 1
ATOM 2308 C C . ARG A 1 285 ? 5.959 15.165 12.517 1.00 97.75 285 ARG A C 1
ATOM 2310 O O . ARG A 1 285 ? 4.941 15.824 12.318 1.00 97.75 285 ARG A O 1
ATOM 2317 N N . ASP A 1 286 ? 6.597 15.148 13.685 1.00 97.81 286 ASP A N 1
ATOM 2318 C CA . ASP A 1 286 ? 6.156 15.920 14.844 1.00 97.81 286 ASP A CA 1
ATOM 2319 C C . ASP A 1 286 ? 6.227 17.431 14.565 1.00 97.81 286 ASP A C 1
ATOM 2321 O O . ASP A 1 286 ? 5.273 18.131 14.893 1.00 97.81 286 ASP A O 1
ATOM 2325 N N . THR A 1 287 ? 7.264 17.912 13.870 1.00 98.19 287 THR A N 1
ATOM 2326 C CA . THR A 1 287 ? 7.379 19.310 13.432 1.00 98.19 287 THR A CA 1
ATOM 2327 C C . THR A 1 287 ? 6.268 19.695 12.456 1.00 98.19 287 THR A C 1
ATOM 2329 O O . THR A 1 287 ? 5.578 20.678 12.705 1.00 98.19 287 THR A O 1
ATOM 2332 N N . LEU A 1 288 ? 6.029 18.920 11.388 1.00 97.81 288 LEU A N 1
ATOM 2333 C CA . LEU A 1 288 ? 4.942 19.209 10.439 1.00 97.81 288 LEU A CA 1
ATOM 2334 C C . LEU A 1 288 ? 3.576 19.237 11.139 1.00 97.81 288 LEU A C 1
ATOM 2336 O O . LEU A 1 288 ? 2.768 20.129 10.893 1.00 97.81 288 LEU A O 1
ATOM 2340 N N . CYS A 1 289 ? 3.324 18.263 12.018 1.00 96.94 289 CYS A N 1
ATOM 2341 C CA . CYS A 1 289 ? 2.083 18.182 12.780 1.00 96.94 289 CYS A CA 1
ATOM 2342 C C . CYS A 1 289 ? 1.909 19.391 13.705 1.00 96.94 289 CYS A C 1
ATOM 2344 O O . CYS A 1 289 ? 0.813 19.936 13.769 1.00 96.94 289 CYS A O 1
ATOM 2346 N N . GLN A 1 290 ? 2.966 19.819 14.401 1.00 97.06 290 GLN A N 1
ATOM 2347 C CA . GLN A 1 290 ? 2.903 20.993 15.268 1.00 97.06 290 GLN A CA 1
ATOM 2348 C C . GLN A 1 290 ? 2.640 22.260 14.451 1.00 97.06 290 GLN A C 1
ATOM 2350 O O . GLN A 1 290 ? 1.709 22.992 14.759 1.00 97.06 290 GLN A O 1
ATOM 2355 N N . CYS A 1 291 ? 3.369 22.462 13.348 1.00 97.06 291 CYS A N 1
ATOM 2356 C CA . CYS A 1 291 ? 3.152 23.615 12.480 1.00 97.06 291 CYS A CA 1
ATOM 2357 C C . CYS A 1 291 ? 1.724 23.662 11.920 1.00 97.06 291 CYS A C 1
ATOM 2359 O O . CYS A 1 291 ? 1.179 24.753 11.804 1.00 97.06 291 CYS A O 1
ATOM 2361 N N . LEU A 1 292 ? 1.113 22.516 11.591 1.00 96.12 292 LEU A N 1
ATOM 2362 C CA . LEU A 1 292 ? -0.299 22.439 11.190 1.00 96.12 292 LEU A CA 1
ATOM 2363 C C . LEU A 1 292 ? -1.232 22.907 12.314 1.00 96.12 292 LEU A C 1
ATOM 2365 O O . LEU A 1 292 ? -2.101 23.739 12.068 1.00 96.12 292 LEU A O 1
ATOM 2369 N N . LEU A 1 293 ? -1.042 22.383 13.529 1.00 95.06 293 LEU A N 1
ATOM 2370 C CA . LEU A 1 293 ? -1.867 22.704 14.700 1.00 95.06 293 LEU A CA 1
ATOM 2371 C C . LEU A 1 293 ? -1.746 24.169 15.133 1.00 95.06 293 LEU A C 1
ATOM 2373 O O . LEU A 1 293 ? -2.716 24.739 15.620 1.00 95.06 293 LEU A O 1
ATOM 2377 N N . ASP A 1 294 ? -0.587 24.785 14.909 1.00 95.81 294 ASP A N 1
ATOM 2378 C CA . ASP A 1 294 ? -0.346 26.194 15.224 1.00 95.81 294 ASP A CA 1
ATOM 2379 C C . ASP A 1 294 ? -1.047 27.157 14.242 1.00 95.81 294 ASP A C 1
ATOM 2381 O O . ASP A 1 294 ? -1.063 28.368 14.477 1.00 95.81 294 ASP A O 1
ATOM 2385 N N . GLN A 1 295 ? -1.623 26.663 13.132 1.00 94.88 295 GLN A N 1
ATOM 2386 C CA . GLN A 1 295 ? -2.289 27.533 12.162 1.00 94.88 295 GLN A CA 1
ATOM 2387 C C . GLN A 1 295 ? -3.683 27.963 12.644 1.00 94.88 295 GLN A C 1
ATOM 2389 O O . GLN A 1 295 ? -4.547 27.118 12.879 1.00 94.88 295 GLN A O 1
ATOM 2394 N N . PRO A 1 296 ? -3.976 29.277 12.692 1.00 92.38 296 PRO A N 1
ATOM 2395 C CA . PRO A 1 296 ? -5.222 29.796 13.266 1.00 92.38 296 PRO A CA 1
ATOM 2396 C C . PRO A 1 296 ? -6.474 29.453 12.446 1.00 92.38 296 PRO A C 1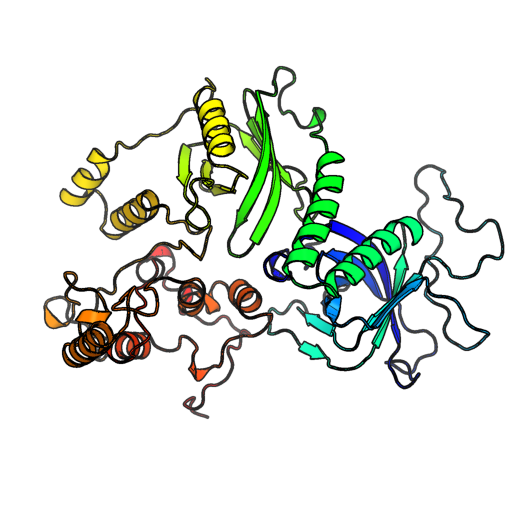
ATOM 2398 O O . PRO A 1 296 ? -7.595 29.542 12.945 1.00 92.38 296 PRO A O 1
ATOM 2401 N N . CYS A 1 297 ? -6.307 29.102 11.171 1.00 90.50 297 CYS A N 1
ATOM 2402 C CA . CYS A 1 297 ? -7.401 28.741 10.273 1.00 90.50 297 CYS A CA 1
ATOM 2403 C C . CYS A 1 297 ? -7.802 27.258 10.369 1.00 90.50 297 CYS A C 1
ATOM 2405 O O . CYS A 1 297 ? -8.855 26.889 9.845 1.00 90.50 297 CYS A O 1
ATOM 2407 N N . LEU A 1 298 ? -7.000 26.421 11.038 1.00 91.56 298 LEU A N 1
ATOM 2408 C CA . LEU A 1 298 ? -7.301 25.011 11.245 1.00 91.56 298 LEU A CA 1
ATOM 2409 C C . LEU A 1 298 ? -8.363 24.858 12.341 1.00 91.56 298 LEU A C 1
ATOM 2411 O O . LEU A 1 298 ? -8.193 25.330 13.463 1.00 91.56 298 LEU A O 1
ATOM 2415 N N . LYS A 1 299 ? -9.462 24.169 12.023 1.00 88.44 299 LYS A N 1
ATOM 2416 C CA . LYS A 1 299 ? -10.559 23.901 12.962 1.00 88.44 299 LYS A CA 1
ATOM 2417 C C . LYS A 1 299 ? -10.835 22.408 13.018 1.00 88.44 299 LYS A C 1
ATOM 2419 O O . LYS A 1 299 ? -11.619 21.884 12.233 1.00 88.44 299 LYS A O 1
ATOM 2424 N N . LEU A 1 300 ? -10.176 21.729 13.949 1.00 87.12 300 LEU A N 1
ATOM 2425 C CA . LEU A 1 300 ? -10.370 20.297 14.133 1.00 87.12 300 LEU A CA 1
ATOM 2426 C C . LEU A 1 300 ? -11.702 20.015 14.826 1.00 87.12 300 LEU A C 1
ATOM 2428 O O . LEU A 1 300 ? -12.113 20.723 15.743 1.00 87.12 300 LEU A O 1
ATOM 2432 N N . SER A 1 301 ? -12.370 18.958 14.378 1.00 74.31 301 SER A N 1
ATOM 2433 C CA . SER A 1 301 ? -13.497 18.372 15.097 1.00 74.31 301 SER A CA 1
ATOM 2434 C C . SER A 1 301 ? -12.923 17.290 16.006 1.00 74.31 301 SER A C 1
ATOM 2436 O O . SER A 1 301 ? -12.480 16.263 15.507 1.00 74.31 301 SER A O 1
ATOM 2438 N N . GLU A 1 302 ? -12.856 17.489 17.317 1.00 63.38 302 GLU A N 1
ATOM 2439 C CA . GLU A 1 302 ? -12.401 16.429 18.227 1.00 63.38 302 GLU A CA 1
ATOM 2440 C C . GLU A 1 302 ? -13.603 15.773 18.914 1.00 63.38 302 GLU A C 1
ATOM 2442 O O . GLU A 1 302 ? -14.270 16.419 19.720 1.00 63.38 302 GLU A O 1
ATOM 2447 N N . PRO A 1 303 ? -13.911 14.496 18.633 1.00 58.31 303 PRO A N 1
ATOM 2448 C CA . PRO A 1 303 ? -14.620 13.678 19.601 1.00 58.31 303 PRO A CA 1
ATOM 2449 C C . PRO A 1 303 ? -13.622 13.243 20.683 1.00 58.31 303 PRO A C 1
ATOM 2451 O O . PRO A 1 303 ? -12.624 12.585 20.383 1.00 58.31 303 PRO A O 1
ATOM 2454 N N . GLU A 1 304 ? -13.874 13.600 21.943 1.00 64.81 304 GLU A N 1
ATOM 2455 C CA . GLU A 1 304 ? -13.058 13.127 23.067 1.00 64.81 304 GLU A CA 1
ATOM 2456 C C . GLU A 1 304 ? -13.126 11.590 23.159 1.00 64.81 304 GLU A C 1
ATOM 2458 O O . GLU A 1 304 ? -14.195 10.987 23.037 1.00 64.81 304 GLU A O 1
ATOM 2463 N N . GLN A 1 305 ? -11.984 10.930 23.379 1.00 66.56 305 GLN A N 1
ATOM 2464 C CA . GLN A 1 305 ? -11.888 9.461 23.368 1.00 66.56 305 GLN A CA 1
ATOM 2465 C C . GLN A 1 305 ? -12.820 8.781 24.388 1.00 66.56 305 GLN A C 1
ATOM 2467 O O . GLN A 1 305 ? -13.337 7.689 24.130 1.00 66.56 305 GLN A O 1
ATOM 2472 N N . GLU A 1 306 ? -13.045 9.427 25.535 1.00 67.44 306 GLU A N 1
ATOM 2473 C CA . GLU A 1 306 ? -13.928 8.939 26.602 1.00 67.44 306 GLU A CA 1
ATOM 2474 C C . GLU A 1 306 ? -15.397 8.904 26.156 1.00 67.44 306 GLU A C 1
ATOM 2476 O O . GLU A 1 306 ? -16.145 7.996 26.530 1.00 67.44 306 GLU A O 1
ATOM 2481 N N . ILE A 1 307 ? -15.792 9.817 25.266 1.00 85.38 307 ILE A N 1
ATOM 2482 C CA . ILE A 1 307 ? -17.156 9.909 24.744 1.00 85.38 307 ILE A CA 1
ATOM 2483 C C . ILE A 1 307 ? -17.480 8.703 23.856 1.00 85.38 307 ILE A C 1
ATOM 2485 O O . ILE A 1 307 ? -18.572 8.151 23.969 1.00 85.38 307 ILE A O 1
ATOM 2489 N N . MET A 1 308 ? -16.544 8.236 23.023 1.00 90.00 308 MET A N 1
ATOM 2490 C CA . MET A 1 308 ? -16.799 7.125 22.090 1.00 90.00 308 MET A CA 1
ATOM 2491 C C . MET A 1 308 ? -17.133 5.813 22.808 1.00 90.00 308 MET A C 1
ATOM 2493 O O . MET A 1 308 ? -18.086 5.125 22.446 1.00 90.00 308 MET A O 1
ATOM 2497 N N . THR A 1 309 ? -16.383 5.464 23.856 1.00 93.62 309 THR A N 1
ATOM 2498 C CA . THR A 1 309 ? -16.646 4.231 24.620 1.00 93.62 309 THR A CA 1
ATOM 2499 C C . THR A 1 309 ? -17.979 4.311 25.361 1.00 93.62 309 THR A C 1
ATOM 2501 O O . THR A 1 309 ? -18.738 3.343 25.347 1.00 93.62 309 THR A O 1
ATOM 2504 N N . LEU A 1 310 ? -18.304 5.466 25.950 1.00 93.94 310 LEU A N 1
ATOM 2505 C CA . LEU A 1 310 ? -19.594 5.683 26.610 1.00 93.94 310 LEU A CA 1
ATOM 2506 C C . LEU A 1 310 ? -20.760 5.639 25.616 1.00 93.94 310 LEU A C 1
ATOM 2508 O O . LEU A 1 310 ? -21.796 5.046 25.908 1.00 93.94 310 LEU A O 1
ATOM 2512 N N . GLN A 1 311 ? -20.605 6.231 24.432 1.00 94.38 311 GLN A N 1
ATOM 2513 C CA . GLN A 1 311 ? -21.604 6.153 23.368 1.00 94.38 311 GLN A CA 1
ATOM 2514 C C . GLN A 1 311 ? -21.844 4.704 22.940 1.00 94.38 311 GLN A C 1
ATOM 2516 O O . GLN A 1 311 ? -22.996 4.301 22.793 1.00 94.38 311 GLN A O 1
ATOM 2521 N N . TRP A 1 312 ? -20.785 3.905 22.797 1.00 95.62 312 TRP A N 1
ATOM 2522 C CA . TRP A 1 312 ? -20.905 2.490 22.449 1.00 95.62 312 TRP A CA 1
ATOM 2523 C C . TRP A 1 312 ? -21.614 1.686 23.543 1.00 95.62 312 TRP A C 1
ATOM 2525 O O . TRP A 1 312 ? -22.571 0.970 23.255 1.00 95.62 312 TRP A O 1
ATOM 2535 N N . GLN A 1 313 ? -21.210 1.854 24.806 1.00 96.06 313 GLN A N 1
ATOM 2536 C CA . GLN A 1 313 ? -21.834 1.176 25.949 1.00 96.06 313 GLN A CA 1
ATOM 2537 C C . GLN A 1 313 ? -23.326 1.506 26.091 1.00 96.06 313 GLN A C 1
ATOM 2539 O O . GLN A 1 313 ? -24.111 0.643 26.479 1.00 96.06 313 GLN A O 1
ATOM 2544 N N . ASN A 1 314 ? -23.721 2.734 25.744 1.00 96.12 314 ASN A N 1
ATOM 2545 C CA . ASN A 1 314 ? -25.114 3.181 25.752 1.00 96.12 314 ASN A CA 1
ATOM 2546 C C . ASN A 1 314 ? -25.877 2.855 24.451 1.00 96.12 314 ASN A C 1
ATOM 2548 O O . ASN A 1 314 ? -27.043 3.225 24.326 1.00 96.12 314 ASN A O 1
ATOM 2552 N N . GLY A 1 315 ? -25.246 2.194 23.475 1.00 95.94 315 GLY A N 1
ATOM 2553 C CA . GLY A 1 315 ? -25.867 1.825 22.198 1.00 95.94 315 GLY A CA 1
ATOM 2554 C C . GLY A 1 315 ? -26.083 2.986 21.219 1.00 95.94 315 GLY A C 1
ATOM 2555 O O . GLY A 1 315 ? -26.812 2.825 20.245 1.00 95.94 315 GLY A O 1
ATOM 2556 N N . ALA A 1 316 ? -25.463 4.146 21.455 1.00 95.94 316 ALA A N 1
ATOM 2557 C CA . ALA A 1 316 ? -25.526 5.301 20.557 1.00 95.94 316 ALA A CA 1
ATOM 2558 C C . ALA A 1 316 ? -24.661 5.125 19.296 1.00 95.94 316 ALA A C 1
ATOM 2560 O O . ALA A 1 316 ? -24.948 5.739 18.272 1.00 95.94 316 ALA A O 1
ATOM 2561 N N . ILE A 1 317 ? -23.627 4.279 19.363 1.00 94.62 317 ILE A N 1
ATOM 2562 C CA . ILE A 1 317 ? -22.841 3.840 18.202 1.00 94.62 317 ILE A CA 1
ATOM 2563 C C . ILE A 1 317 ? -22.809 2.314 18.134 1.00 94.62 317 ILE A C 1
ATOM 2565 O O . ILE A 1 317 ? -22.853 1.628 19.158 1.00 94.62 317 ILE A O 1
ATOM 2569 N N . SER A 1 318 ? -22.742 1.775 16.918 1.00 96.38 318 SER A N 1
ATOM 2570 C CA . SER A 1 318 ? -22.762 0.330 16.699 1.00 96.38 318 SER A CA 1
ATOM 2571 C C . SER A 1 318 ? -21.425 -0.332 17.063 1.00 96.38 318 SER A C 1
ATOM 2573 O O . SER A 1 318 ? -20.380 0.317 17.138 1.00 96.38 318 SER A O 1
ATOM 2575 N N . ASN A 1 319 ? -21.427 -1.661 17.223 1.00 96.88 319 ASN A N 1
ATOM 2576 C CA . ASN A 1 319 ? -20.185 -2.435 17.351 1.00 96.88 319 ASN A CA 1
ATOM 2577 C C . ASN A 1 319 ? -19.256 -2.233 16.143 1.00 96.88 319 ASN A C 1
ATOM 2579 O O . ASN A 1 319 ? -18.039 -2.242 16.303 1.00 96.88 319 ASN A O 1
ATOM 2583 N N . TYR A 1 320 ? -19.818 -2.069 14.942 1.00 97.06 320 TYR A N 1
ATOM 2584 C CA . TYR A 1 320 ? -19.050 -1.868 13.716 1.00 97.06 320 TYR A CA 1
ATOM 2585 C C . TYR A 1 320 ? -18.290 -0.537 13.753 1.00 97.06 320 TYR A C 1
ATOM 2587 O O . TYR A 1 320 ? -17.068 -0.521 13.594 1.00 97.06 320 TYR A O 1
ATOM 2595 N N . ASP A 1 321 ? -18.991 0.554 14.066 1.00 94.88 321 ASP A N 1
ATOM 2596 C CA . ASP A 1 321 ? -18.400 1.894 14.152 1.00 94.88 321 ASP A CA 1
ATOM 2597 C C . ASP A 1 321 ? -17.370 1.972 15.278 1.00 94.88 321 ASP A C 1
ATOM 2599 O O . ASP A 1 321 ? -16.279 2.517 15.100 1.00 94.88 321 ASP A O 1
ATOM 2603 N N . TYR A 1 322 ? -17.673 1.358 16.426 1.00 96.12 322 TYR A N 1
ATOM 2604 C CA . TYR A 1 322 ? -16.745 1.319 17.549 1.00 96.12 322 TYR A CA 1
ATOM 2605 C C . TYR A 1 322 ? -15.487 0.495 17.235 1.00 96.12 322 TYR A C 1
ATOM 2607 O O . TYR A 1 322 ? -14.378 0.918 17.560 1.00 96.12 322 TYR A O 1
ATOM 2615 N N . LEU A 1 323 ? -15.609 -0.641 16.537 1.00 97.62 323 LEU A N 1
ATOM 2616 C CA . LEU A 1 323 ? -14.448 -1.412 16.082 1.00 97.62 323 LEU A CA 1
ATOM 2617 C C . LEU A 1 323 ? -13.612 -0.639 15.057 1.00 97.62 323 LEU A C 1
ATOM 2619 O O . LEU A 1 323 ? -12.384 -0.692 15.129 1.00 97.62 323 LEU A O 1
ATOM 2623 N N . LEU A 1 324 ? -14.226 0.095 14.125 1.00 95.44 324 LEU A N 1
ATOM 2624 C CA . LEU A 1 324 ? -13.490 0.977 13.211 1.00 95.44 324 LEU A CA 1
ATOM 2625 C C . LEU A 1 324 ? -12.765 2.093 13.966 1.00 95.44 324 LEU A C 1
ATOM 2627 O O . LEU A 1 324 ? -11.597 2.365 13.678 1.00 95.44 324 LEU A O 1
ATOM 2631 N N . TYR A 1 325 ? -13.413 2.683 14.971 1.00 93.25 325 TYR A N 1
ATOM 2632 C CA . TYR A 1 325 ? -12.789 3.655 15.861 1.00 93.25 325 TYR A CA 1
ATOM 2633 C C . TYR A 1 325 ? -11.574 3.058 16.585 1.00 93.25 325 TYR A C 1
ATOM 2635 O O . TYR A 1 325 ? -10.491 3.638 16.511 1.00 93.25 325 TYR A O 1
ATOM 2643 N N . LEU A 1 326 ? -11.698 1.879 17.206 1.00 95.50 326 LEU A N 1
ATOM 2644 C CA . LEU A 1 326 ? -10.582 1.201 17.879 1.00 95.50 326 LEU A CA 1
ATOM 2645 C C . LEU A 1 326 ? -9.443 0.856 16.912 1.00 95.50 326 LEU A C 1
ATOM 2647 O O . LEU A 1 326 ? -8.275 1.055 17.240 1.00 95.50 326 LEU A O 1
ATOM 2651 N N . ASN A 1 327 ? -9.770 0.376 15.709 1.00 96.81 327 ASN A N 1
ATOM 2652 C CA . ASN A 1 327 ? -8.788 0.127 14.656 1.00 96.81 327 ASN A CA 1
ATOM 2653 C C . ASN A 1 327 ? -8.031 1.412 14.305 1.00 96.81 327 ASN A C 1
ATOM 2655 O O . ASN A 1 327 ? -6.800 1.405 14.286 1.00 96.81 327 ASN A O 1
ATOM 2659 N N . SER A 1 328 ? -8.754 2.515 14.104 1.00 92.56 328 SER A N 1
ATOM 2660 C CA . SER A 1 328 ? -8.152 3.826 13.890 1.00 92.56 328 SER A CA 1
ATOM 2661 C C . SER A 1 328 ? -7.261 4.205 15.074 1.00 92.56 328 SER A C 1
ATOM 2663 O O . SER A 1 328 ? -6.086 4.450 14.863 1.00 92.56 328 SER A O 1
ATOM 2665 N N . GLN A 1 329 ? -7.711 4.161 16.330 1.00 91.56 329 GLN A N 1
ATOM 2666 C CA . GLN A 1 329 ? -6.844 4.484 17.481 1.00 91.56 329 GLN A CA 1
ATOM 2667 C C . GLN A 1 329 ? -5.608 3.567 17.595 1.00 91.56 329 GLN A C 1
ATOM 2669 O O . GLN A 1 329 ? -4.579 3.974 18.129 1.00 91.56 329 GLN A O 1
ATOM 2674 N N . ALA A 1 330 ? -5.670 2.353 17.041 1.00 94.06 330 ALA A N 1
ATOM 2675 C CA . ALA A 1 330 ? -4.562 1.403 16.971 1.00 94.06 330 ALA A CA 1
ATOM 2676 C C . ALA A 1 330 ? -3.631 1.592 15.750 1.00 94.06 330 ALA A C 1
ATOM 2678 O O . ALA A 1 330 ? -2.833 0.699 15.459 1.00 94.06 330 ALA A O 1
ATOM 2679 N N . ASP A 1 331 ? -3.703 2.738 15.063 1.00 93.62 331 ASP A N 1
ATOM 2680 C CA . ASP A 1 331 ? -2.952 3.100 13.846 1.00 93.62 331 ASP A CA 1
ATOM 2681 C C . ASP A 1 331 ? -3.301 2.316 12.580 1.00 93.62 331 ASP A C 1
ATOM 2683 O O . ASP A 1 331 ? -2.531 2.314 11.618 1.00 93.62 331 ASP A O 1
ATOM 2687 N N . ARG A 1 332 ? -4.471 1.676 12.538 1.00 95.62 332 ARG A N 1
ATOM 2688 C CA . ARG A 1 332 ? -4.920 0.966 11.339 1.00 95.62 332 ARG A CA 1
ATOM 2689 C C . ARG A 1 332 ? -5.649 1.900 10.385 1.00 95.62 332 ARG A C 1
ATOM 2691 O O . ARG A 1 332 ? -6.433 2.748 10.804 1.00 95.62 332 ARG A O 1
ATOM 2698 N N . THR A 1 333 ? -5.405 1.718 9.092 1.00 94.25 333 THR A N 1
ATOM 2699 C CA . THR A 1 333 ? -5.973 2.549 8.022 1.00 94.25 333 THR A CA 1
ATOM 2700 C C . THR A 1 333 ? -6.193 1.729 6.756 1.00 94.25 333 THR A C 1
ATOM 2702 O O . THR A 1 333 ? -5.456 0.790 6.458 1.00 94.25 333 THR A O 1
ATOM 2705 N N . PHE A 1 334 ? -7.203 2.107 5.975 1.00 93.31 334 PHE A N 1
ATOM 2706 C CA . PHE A 1 334 ? -7.462 1.530 4.656 1.00 93.31 334 PHE A CA 1
ATOM 2707 C C . PHE A 1 334 ? -6.370 1.878 3.629 1.00 93.31 334 PHE A C 1
ATOM 2709 O O . PHE A 1 334 ? -6.251 1.202 2.608 1.00 93.31 334 PHE A O 1
ATOM 2716 N N . ASN A 1 335 ? -5.551 2.902 3.901 1.00 91.69 335 ASN A N 1
ATOM 2717 C CA . ASN A 1 335 ? -4.482 3.358 3.009 1.00 91.69 335 ASN A CA 1
ATOM 2718 C C . ASN A 1 335 ? -3.212 2.489 3.060 1.00 91.69 335 ASN A C 1
ATOM 2720 O O . ASN A 1 335 ? -2.357 2.621 2.185 1.00 91.69 335 ASN A O 1
ATOM 2724 N N . ASP A 1 336 ? -3.079 1.599 4.048 1.00 93.69 336 ASP A N 1
ATOM 2725 C CA . ASP A 1 336 ? -1.919 0.718 4.220 1.00 93.69 336 ASP A CA 1
ATOM 2726 C C . ASP A 1 336 ? -2.363 -0.717 4.530 1.00 93.69 336 ASP A C 1
ATOM 2728 O O . ASP A 1 336 ? -2.795 -1.042 5.634 1.00 93.69 336 ASP A O 1
ATOM 2732 N N . LEU A 1 337 ? -2.200 -1.611 3.550 1.00 94.50 337 LEU A N 1
ATOM 2733 C CA . LEU A 1 337 ? -2.581 -3.022 3.677 1.00 94.50 337 LEU A CA 1
ATOM 2734 C C . LEU A 1 337 ? -1.783 -3.774 4.754 1.00 94.50 337 LEU A C 1
ATOM 2736 O O . LEU A 1 337 ? -2.230 -4.825 5.216 1.00 94.50 337 LEU A O 1
ATOM 2740 N N . THR A 1 338 ? -0.605 -3.281 5.152 1.00 93.69 338 THR A N 1
ATOM 2741 C CA . THR A 1 338 ? 0.182 -3.890 6.239 1.00 93.69 338 THR A CA 1
ATOM 2742 C C . THR A 1 338 ? -0.443 -3.624 7.610 1.00 93.69 338 THR A C 1
ATOM 2744 O O . THR A 1 338 ? -0.233 -4.397 8.545 1.00 93.69 338 THR A O 1
ATOM 2747 N N . GLN A 1 339 ? -1.274 -2.584 7.703 1.00 95.06 339 GLN A N 1
ATOM 2748 C CA . GLN A 1 339 ? -1.959 -2.120 8.906 1.00 95.06 339 GLN A CA 1
ATOM 2749 C C . GLN A 1 339 ? -3.467 -1.968 8.645 1.00 95.06 339 GLN A C 1
ATOM 2751 O O . GLN A 1 339 ? -4.111 -1.076 9.187 1.00 95.06 339 GLN A O 1
ATOM 2756 N N . TYR A 1 340 ? -4.047 -2.837 7.813 1.00 97.50 340 TYR A N 1
ATOM 2757 C CA . TYR A 1 340 ? -5.474 -2.775 7.488 1.00 97.50 340 TYR A CA 1
ATOM 2758 C C . TYR A 1 340 ? -6.341 -2.975 8.745 1.00 97.50 340 TYR A C 1
ATOM 2760 O O . TYR A 1 340 ? -5.910 -3.680 9.671 1.00 97.50 340 TYR A O 1
ATOM 2768 N N . PRO A 1 341 ? -7.551 -2.392 8.816 1.00 98.19 341 PRO A N 1
ATOM 2769 C CA . PRO A 1 341 ? -8.476 -2.663 9.909 1.00 98.19 341 PRO A CA 1
ATOM 2770 C C . PRO A 1 341 ? -8.802 -4.159 10.038 1.00 98.19 341 PRO A C 1
ATOM 2772 O O . PRO A 1 341 ? -8.928 -4.875 9.045 1.00 98.19 341 PRO A O 1
ATOM 2775 N N . VAL A 1 342 ? -8.930 -4.632 11.276 1.00 98.44 342 VAL A N 1
ATOM 2776 C CA . VAL A 1 342 ? -9.167 -6.035 11.631 1.00 98.44 342 VAL A CA 1
ATOM 2777 C C . VAL A 1 342 ? -10.488 -6.157 12.363 1.00 98.44 342 VAL A C 1
ATOM 2779 O O . VAL A 1 342 ? -10.765 -5.404 13.297 1.00 98.44 342 VAL A O 1
ATOM 2782 N N . PHE A 1 343 ? -11.284 -7.133 11.941 1.00 98.50 343 PHE A N 1
ATOM 2783 C CA . PHE A 1 343 ? -12.554 -7.492 12.553 1.00 98.50 343 PHE A CA 1
ATOM 2784 C C . PHE A 1 343 ? -12.518 -8.954 13.003 1.00 98.50 343 PHE A C 1
ATOM 2786 O O . PHE A 1 343 ? -11.906 -9.786 12.332 1.00 98.50 343 PHE A O 1
ATOM 2793 N N . PRO A 1 344 ? -13.161 -9.303 14.127 1.00 98.25 344 PRO A N 1
ATOM 2794 C CA . PRO A 1 344 ? -13.181 -10.680 14.587 1.00 98.25 344 PRO A CA 1
ATOM 2795 C C . PRO A 1 344 ? -14.109 -11.540 13.723 1.00 98.25 344 PRO A C 1
ATOM 2797 O O . PRO A 1 344 ? -15.150 -11.087 13.236 1.00 98.25 344 PRO A O 1
ATOM 2800 N N . TRP A 1 345 ? -13.787 -12.826 13.609 1.00 98.44 345 TRP A N 1
ATOM 2801 C CA . TRP A 1 345 ? -14.817 -13.827 13.321 1.00 98.44 345 TRP A CA 1
ATOM 2802 C C . TRP A 1 345 ? -15.862 -13.837 14.441 1.00 98.44 345 TRP A C 1
ATOM 2804 O O . TRP A 1 345 ? -15.502 -14.027 15.600 1.00 98.44 345 TRP A O 1
ATOM 2814 N N . VAL A 1 346 ? -17.141 -13.665 14.103 1.00 98.25 346 VAL A N 1
ATOM 2815 C CA . VAL A 1 346 ? -18.244 -13.694 15.082 1.00 98.25 346 VAL A CA 1
ATOM 2816 C C . VAL A 1 346 ? -19.043 -14.988 14.976 1.00 98.25 346 VAL A C 1
ATOM 2818 O O . VAL A 1 346 ? -19.262 -15.648 15.986 1.00 98.25 346 VAL A O 1
ATOM 2821 N N . ILE A 1 347 ? -19.439 -15.380 13.764 1.00 97.94 347 ILE A N 1
ATOM 2822 C CA . ILE A 1 347 ? -20.170 -16.630 13.518 1.00 97.94 347 ILE A CA 1
ATOM 2823 C C . ILE A 1 347 ? -19.179 -17.798 13.453 1.00 97.94 347 ILE A C 1
ATOM 2825 O O . ILE A 1 347 ? -18.101 -17.668 12.867 1.00 97.94 347 ILE A O 1
ATOM 2829 N N . SER A 1 348 ? -19.556 -18.933 14.040 1.00 96.62 348 SER A N 1
ATOM 2830 C CA . SER A 1 348 ? -18.817 -20.203 14.015 1.00 96.62 348 SER A CA 1
ATOM 2831 C C . SER A 1 348 ? -19.524 -21.312 13.225 1.00 96.62 348 SER A C 1
ATOM 2833 O O . SER A 1 348 ? -18.899 -22.335 12.933 1.00 96.62 348 SER A O 1
ATOM 2835 N N . ASP A 1 349 ? -20.796 -21.122 12.864 1.00 96.50 349 ASP A N 1
ATOM 2836 C CA . ASP A 1 349 ? -21.579 -22.065 12.065 1.00 96.50 349 ASP A CA 1
ATOM 2837 C C . ASP A 1 349 ? -21.757 -21.569 10.625 1.00 96.50 349 ASP A C 1
ATOM 2839 O O . ASP A 1 349 ? -22.518 -20.644 10.349 1.00 96.50 349 ASP A O 1
ATOM 2843 N N . TYR A 1 350 ? -21.050 -22.222 9.704 1.00 95.94 350 TYR A N 1
ATOM 2844 C CA . TYR A 1 350 ? -21.139 -21.990 8.257 1.00 95.94 350 TYR A CA 1
ATOM 2845 C C . TYR A 1 350 ? -21.603 -23.241 7.504 1.00 95.94 350 TYR A C 1
ATOM 2847 O O . TYR A 1 350 ? -21.361 -23.374 6.305 1.00 95.94 350 TYR A O 1
ATOM 2855 N N . THR A 1 351 ? -22.197 -24.195 8.221 1.00 94.31 351 THR A N 1
ATOM 2856 C CA . THR A 1 351 ? -22.599 -25.500 7.678 1.00 94.31 351 THR A CA 1
ATOM 2857 C C . THR A 1 351 ? -24.099 -25.721 7.753 1.00 94.31 351 THR A C 1
ATOM 2859 O O . THR A 1 351 ? -24.652 -26.403 6.891 1.00 94.31 351 THR A O 1
ATOM 2862 N N . SER A 1 352 ? -24.764 -25.138 8.753 1.00 94.88 352 SER A N 1
ATOM 2863 C CA . SER A 1 352 ? -26.213 -25.226 8.871 1.00 94.88 352 SER A CA 1
ATOM 2864 C C . SER A 1 352 ? -26.908 -24.471 7.731 1.00 94.88 352 SER A C 1
ATOM 2866 O O . SER A 1 352 ? -26.471 -23.383 7.351 1.00 94.88 352 SER A O 1
ATOM 2868 N N . PRO A 1 353 ? -28.025 -24.999 7.198 1.00 94.75 353 PRO A N 1
ATOM 2869 C CA . PRO A 1 353 ? -28.789 -24.330 6.144 1.00 94.75 353 PRO A CA 1
ATOM 2870 C C . PRO A 1 353 ? -29.475 -23.042 6.626 1.00 94.75 353 PRO A C 1
ATOM 2872 O O . PRO A 1 353 ? -29.805 -22.182 5.813 1.00 94.75 353 PRO A O 1
ATOM 2875 N N . GLN A 1 354 ? -29.708 -22.912 7.935 1.00 95.19 354 GLN A N 1
ATOM 2876 C CA . GLN A 1 354 ? -30.239 -21.714 8.579 1.00 95.19 354 GLN A CA 1
ATOM 2877 C C . GLN A 1 354 ? -29.401 -21.393 9.814 1.00 95.19 354 GLN A C 1
ATOM 2879 O O . GLN A 1 354 ? -29.080 -22.287 10.598 1.00 95.19 354 GLN A O 1
ATOM 2884 N N . LEU A 1 355 ? -29.059 -20.117 9.977 1.00 95.44 355 LEU A N 1
ATOM 2885 C CA . LEU A 1 355 ? -28.289 -19.631 11.113 1.00 95.44 355 LEU A CA 1
ATOM 2886 C C . LEU A 1 355 ? -29.234 -19.265 12.264 1.00 95.44 355 LEU A C 1
ATOM 2888 O O . LEU A 1 355 ? -30.009 -18.316 12.149 1.00 95.44 355 LEU A O 1
ATOM 2892 N N . ASP A 1 356 ? -29.146 -19.994 13.375 1.00 95.06 356 ASP A N 1
ATOM 2893 C CA . ASP A 1 356 ? -29.884 -19.680 14.601 1.00 95.06 356 ASP A CA 1
ATOM 2894 C C . ASP A 1 356 ? -29.086 -18.716 15.490 1.00 95.06 356 ASP A C 1
ATOM 2896 O O . ASP A 1 356 ? -28.114 -19.098 16.140 1.00 95.06 356 ASP A O 1
ATOM 2900 N N . LEU A 1 357 ? -29.521 -17.456 15.547 1.00 96.56 357 LEU A N 1
ATOM 2901 C CA . LEU A 1 357 ? -28.884 -16.417 16.361 1.00 96.56 357 LEU A CA 1
ATOM 2902 C C . LEU A 1 357 ? -29.180 -16.541 17.864 1.00 96.56 357 LEU A C 1
ATOM 2904 O O . LEU A 1 357 ? -28.560 -15.836 18.657 1.00 96.56 357 LEU A O 1
ATOM 2908 N N . ASN A 1 358 ? -30.095 -17.422 18.274 1.00 96.81 358 ASN A N 1
ATOM 2909 C CA . ASN A 1 358 ? -30.362 -17.690 19.689 1.00 96.81 358 ASN A CA 1
ATOM 2910 C C . ASN A 1 358 ? -29.502 -18.833 20.234 1.00 96.81 358 ASN A C 1
ATOM 2912 O O . ASN A 1 358 ? -29.444 -19.027 21.448 1.00 96.81 358 ASN A O 1
ATOM 2916 N N . ASN A 1 359 ? -28.831 -19.590 19.362 1.00 96.06 359 ASN A N 1
ATOM 2917 C CA . ASN A 1 359 ? -27.951 -20.673 19.762 1.00 96.06 359 ASN A CA 1
ATOM 2918 C C . ASN A 1 359 ? -26.548 -20.129 20.085 1.00 96.06 359 ASN A C 1
ATOM 2920 O O . ASN A 1 359 ? -25.825 -19.722 19.173 1.00 96.06 359 ASN A O 1
ATOM 2924 N N . PRO A 1 360 ? -26.077 -20.199 21.347 1.00 96.25 360 PRO A N 1
ATOM 2925 C CA . PRO A 1 360 ? -24.744 -19.716 21.705 1.00 96.25 360 PRO A CA 1
ATOM 2926 C C . PRO A 1 360 ? -23.612 -20.423 20.945 1.00 96.25 360 PRO A C 1
ATOM 2928 O O . PRO A 1 360 ? -22.535 -19.859 20.784 1.00 96.25 360 PRO A O 1
ATOM 2931 N N . ARG A 1 361 ? -23.841 -21.652 20.455 1.00 94.69 361 ARG A N 1
ATOM 2932 C CA . ARG A 1 361 ? -22.845 -22.416 19.683 1.00 94.69 361 ARG A CA 1
ATOM 2933 C C . ARG A 1 361 ? -22.627 -21.886 18.270 1.00 94.69 361 ARG A C 1
ATOM 2935 O O . ARG A 1 361 ? -21.612 -22.236 17.673 1.00 94.69 361 ARG A O 1
ATOM 2942 N N . SER A 1 362 ? -23.541 -21.065 17.757 1.00 96.94 362 SER A N 1
ATOM 2943 C CA . SER A 1 362 ? -23.417 -20.408 16.452 1.00 96.94 362 SER A CA 1
ATOM 2944 C C . SER A 1 362 ? -22.439 -19.232 16.475 1.00 96.94 362 SER A C 1
ATOM 2946 O O . SER A 1 362 ? -22.095 -18.703 15.415 1.00 96.94 362 SER A O 1
ATOM 2948 N N . PHE A 1 363 ? -21.957 -18.851 17.662 1.00 98.06 363 PHE A N 1
ATOM 2949 C CA . PHE A 1 363 ? -20.992 -17.781 17.857 1.00 98.06 363 PHE A CA 1
ATOM 2950 C C . PHE A 1 363 ? -19.635 -18.316 18.310 1.00 98.06 363 PHE A C 1
ATOM 2952 O O . PHE A 1 363 ? -19.515 -19.298 19.048 1.00 98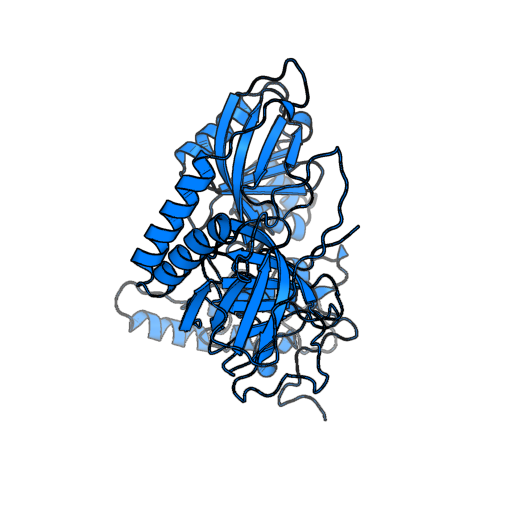.06 363 PHE A O 1
ATOM 2959 N N . ARG A 1 364 ? -18.582 -17.628 17.878 1.00 97.56 364 ARG A N 1
ATOM 2960 C CA . ARG A 1 364 ? -17.223 -17.836 18.361 1.00 97.56 364 ARG A CA 1
ATOM 2961 C C . ARG A 1 364 ? -17.094 -17.338 19.803 1.00 97.56 364 ARG A C 1
ATOM 2963 O O . ARG A 1 364 ? -17.585 -16.270 20.154 1.00 97.56 364 ARG A O 1
ATOM 2970 N N . ASP A 1 365 ? -16.302 -18.049 20.600 1.00 97.44 365 ASP A N 1
ATOM 2971 C CA . ASP A 1 365 ? -15.754 -17.522 21.852 1.00 97.44 365 ASP A CA 1
ATOM 2972 C C . ASP A 1 365 ? -14.772 -16.360 21.581 1.00 97.44 365 ASP A C 1
ATOM 2974 O O . ASP A 1 365 ? -13.612 -16.568 21.208 1.00 97.44 365 ASP A O 1
ATOM 2978 N N . LEU A 1 366 ? -15.252 -15.125 21.747 1.00 97.69 366 LEU A N 1
ATOM 2979 C CA . LEU A 1 366 ? -14.478 -13.896 21.532 1.00 97.69 366 LEU A CA 1
ATOM 2980 C C . LEU A 1 366 ? -13.412 -13.644 22.611 1.00 97.69 366 LEU A C 1
ATOM 2982 O O . LEU A 1 366 ? -12.561 -12.778 22.420 1.00 97.69 366 LEU A O 1
ATOM 2986 N N . SER A 1 367 ? -13.401 -14.406 23.714 1.00 97.69 367 SER A N 1
ATOM 2987 C CA . SER A 1 367 ? -12.346 -14.304 24.736 1.00 97.69 367 SER A CA 1
ATOM 2988 C C . SER A 1 367 ? -11.021 -14.940 24.298 1.00 97.69 367 SER A C 1
ATOM 2990 O O . SER A 1 367 ? -9.991 -14.750 24.947 1.00 97.69 367 SER A O 1
ATOM 2992 N N . LYS A 1 368 ? -11.029 -15.698 23.190 1.00 97.12 368 LYS A N 1
ATOM 2993 C CA . LYS A 1 368 ? -9.882 -16.467 22.699 1.00 97.12 368 LYS A CA 1
ATOM 2994 C C . LYS A 1 368 ? -9.437 -16.019 21.304 1.00 97.12 368 LYS A C 1
ATOM 2996 O O . LYS A 1 368 ? -10.280 -15.761 20.439 1.00 97.12 368 LYS A O 1
ATOM 3001 N N . PRO A 1 369 ? -8.120 -16.004 21.020 1.00 96.94 369 PRO A N 1
ATOM 3002 C CA . PRO A 1 369 ? -7.610 -15.842 19.659 1.00 96.94 369 PRO A CA 1
ATOM 3003 C C . PRO A 1 369 ? -7.910 -17.081 18.802 1.00 96.94 369 PRO A C 1
ATOM 3005 O O . PRO A 1 369 ? -8.114 -18.170 19.341 1.00 96.94 369 PRO A O 1
ATOM 3008 N N . ILE A 1 370 ? -7.848 -16.942 17.470 1.00 97.31 370 ILE A N 1
ATOM 3009 C CA . ILE A 1 370 ? -8.110 -18.031 16.508 1.00 97.31 370 ILE A CA 1
ATOM 3010 C C . ILE A 1 370 ? -7.349 -19.306 16.884 1.00 97.31 370 ILE A C 1
ATOM 3012 O O . ILE A 1 370 ? -7.936 -20.383 16.996 1.00 97.31 370 ILE A O 1
ATOM 3016 N N . GLY A 1 371 ? -6.045 -19.173 17.141 1.00 95.94 371 GLY A N 1
ATOM 3017 C CA . GLY A 1 371 ? -5.152 -20.293 17.442 1.00 95.94 371 GLY A CA 1
ATOM 3018 C C . GLY A 1 371 ? -5.532 -21.115 18.679 1.00 95.94 371 GLY A C 1
ATOM 3019 O O . GLY A 1 371 ? -5.102 -22.259 18.779 1.00 95.94 371 GLY A O 1
ATOM 3020 N N . ALA A 1 372 ? -6.358 -20.571 19.578 1.00 96.62 372 ALA A N 1
ATOM 3021 C CA . ALA A 1 372 ? -6.763 -21.203 20.834 1.00 96.62 372 ALA A CA 1
ATOM 3022 C C . ALA A 1 372 ? -8.203 -21.752 20.831 1.00 96.62 372 ALA A C 1
ATOM 3024 O O . ALA A 1 372 ? -8.653 -22.287 21.843 1.00 96.62 372 ALA A O 1
ATOM 3025 N N . LEU A 1 373 ? -8.942 -21.612 19.725 1.00 96.62 373 LEU A N 1
ATOM 3026 C CA . LEU A 1 373 ? -10.325 -22.096 19.622 1.00 96.62 373 LEU A CA 1
ATOM 3027 C C . LEU A 1 373 ? -10.392 -23.627 19.544 1.00 96.62 373 LEU A C 1
ATOM 3029 O O . LEU A 1 373 ? -11.182 -24.252 20.248 1.00 96.62 373 LEU A O 1
ATOM 3033 N N . ASN A 1 374 ? -9.535 -24.230 18.718 1.00 96.75 374 ASN A N 1
ATOM 3034 C CA . ASN A 1 374 ? -9.372 -25.676 18.633 1.00 96.75 374 ASN A CA 1
ATOM 3035 C C . ASN A 1 374 ? -8.319 -26.143 19.650 1.00 96.75 374 ASN A C 1
ATOM 3037 O O . ASN A 1 374 ? -7.131 -25.852 19.496 1.00 96.75 374 ASN A O 1
ATOM 3041 N N . LEU A 1 375 ? -8.760 -26.883 20.672 1.00 96.50 375 LEU A N 1
ATOM 3042 C CA . LEU A 1 375 ? -7.911 -27.344 21.773 1.00 96.50 375 LEU A CA 1
ATOM 3043 C C . LEU A 1 375 ? -6.782 -28.277 21.319 1.00 96.50 375 LEU A C 1
ATOM 3045 O O . LEU A 1 375 ? -5.659 -28.126 21.794 1.00 96.50 375 LEU A O 1
ATOM 3049 N N . GLU A 1 376 ? -7.047 -29.195 20.387 1.00 97.06 376 GLU A N 1
ATOM 3050 C CA . GLU A 1 376 ? -6.032 -30.128 19.879 1.00 97.06 376 GLU A CA 1
ATOM 3051 C C . GLU A 1 376 ? -4.930 -29.366 19.133 1.00 97.06 376 GLU A C 1
ATOM 3053 O O . GLU A 1 376 ? -3.736 -29.573 19.355 1.00 97.06 376 GLU A O 1
ATOM 3058 N N . ARG A 1 377 ? -5.330 -28.414 18.282 1.00 95.56 377 ARG A N 1
ATOM 3059 C CA . ARG A 1 377 ? -4.378 -27.546 17.585 1.00 95.56 377 ARG A CA 1
ATOM 3060 C C . ARG A 1 377 ? -3.570 -26.703 18.569 1.00 95.56 377 ARG A C 1
ATOM 3062 O O . ARG A 1 377 ? -2.362 -26.557 18.412 1.00 95.56 377 ARG A O 1
ATOM 3069 N N . PHE A 1 378 ? -4.230 -26.142 19.577 1.00 96.94 378 PHE A N 1
ATOM 3070 C CA . PHE A 1 378 ? -3.584 -25.299 20.574 1.00 96.94 378 PHE A CA 1
ATOM 3071 C C . PHE A 1 378 ? -2.530 -26.057 21.392 1.00 96.94 378 PHE A C 1
ATOM 3073 O O . PHE A 1 378 ? -1.466 -25.503 21.662 1.00 96.94 378 PHE A O 1
ATOM 3080 N N . GLN A 1 379 ? -2.788 -27.322 21.740 1.00 97.31 379 GLN A N 1
ATOM 3081 C CA . GLN A 1 379 ? -1.809 -28.187 22.407 1.00 97.31 379 GLN A CA 1
ATOM 3082 C C . GLN A 1 379 ? -0.556 -28.377 21.547 1.00 97.31 379 GLN A C 1
ATOM 3084 O O . GLN A 1 379 ? 0.540 -28.086 22.014 1.00 97.31 379 GLN A O 1
ATOM 3089 N N . LYS A 1 380 ? -0.719 -28.705 20.259 1.00 96.50 380 LYS A N 1
ATOM 3090 C CA . LYS A 1 380 ? 0.403 -28.823 19.307 1.00 96.50 380 LYS A CA 1
ATOM 3091 C C . LYS A 1 380 ? 1.204 -27.523 19.167 1.00 96.50 380 LYS A C 1
ATOM 3093 O O . LYS A 1 380 ? 2.423 -27.544 19.016 1.00 96.50 380 LYS A O 1
ATOM 3098 N N . LEU A 1 381 ? 0.534 -26.366 19.204 1.00 96.31 381 LEU A N 1
ATOM 3099 C CA . LEU A 1 381 ? 1.210 -25.063 19.173 1.00 96.31 381 LEU A CA 1
ATOM 3100 C C . LEU A 1 381 ? 2.028 -24.803 20.443 1.00 96.31 381 LEU A C 1
ATOM 3102 O O . LEU A 1 381 ? 3.100 -24.208 20.341 1.00 96.31 381 LEU A O 1
ATOM 3106 N N . LYS A 1 382 ? 1.539 -25.241 21.609 1.00 97.06 382 LYS A N 1
ATOM 3107 C CA . LYS A 1 382 ? 2.271 -25.164 22.880 1.00 97.06 382 LYS A CA 1
ATOM 3108 C C . LYS A 1 382 ? 3.470 -26.103 22.916 1.00 97.06 382 LYS A C 1
ATOM 3110 O O . LYS A 1 382 ? 4.549 -25.644 23.252 1.00 97.06 382 LYS A O 1
ATOM 3115 N N . GLU A 1 383 ? 3.312 -27.352 22.487 1.00 97.06 383 GLU A N 1
ATOM 3116 C CA . GLU A 1 383 ? 4.424 -28.309 22.381 1.00 97.06 383 GLU A CA 1
ATOM 3117 C C . GLU A 1 383 ? 5.559 -27.725 21.530 1.00 97.06 383 GLU A C 1
ATOM 3119 O O . GLU A 1 383 ? 6.698 -27.626 21.977 1.00 97.06 383 GLU A O 1
ATOM 3124 N N . ARG A 1 384 ? 5.222 -27.190 20.348 1.00 96.12 384 ARG A N 1
ATOM 3125 C CA . ARG A 1 384 ? 6.195 -26.501 19.491 1.00 96.12 384 ARG A CA 1
ATOM 3126 C C . ARG A 1 384 ? 6.834 -25.286 20.170 1.00 96.12 384 ARG A C 1
ATOM 3128 O O . ARG A 1 384 ? 8.000 -25.006 19.921 1.00 96.12 384 ARG A O 1
ATOM 3135 N N . TYR A 1 385 ? 6.068 -24.519 20.945 1.00 96.69 385 TYR A N 1
ATOM 3136 C CA . TYR A 1 385 ? 6.580 -23.360 21.682 1.00 96.69 385 TYR A CA 1
ATOM 3137 C C . TYR A 1 385 ? 7.606 -23.785 22.739 1.00 96.69 385 TYR A C 1
ATOM 3139 O O . TYR A 1 385 ? 8.670 -23.176 22.824 1.00 96.69 385 TYR A O 1
ATOM 3147 N N . ASP A 1 386 ? 7.306 -24.846 23.489 1.00 97.06 386 ASP A N 1
ATOM 3148 C CA . ASP A 1 386 ? 8.158 -25.366 24.560 1.00 97.06 386 ASP A CA 1
ATOM 3149 C C . ASP A 1 386 ? 9.463 -25.975 24.009 1.00 97.06 386 ASP A C 1
ATOM 3151 O O . ASP A 1 386 ? 10.519 -25.844 24.628 1.00 97.06 386 ASP A O 1
ATOM 3155 N N . GLU A 1 387 ? 9.419 -26.573 22.813 1.00 96.81 387 GLU A N 1
ATOM 3156 C CA . GLU A 1 387 ? 10.588 -27.119 22.103 1.00 96.81 387 GLU A CA 1
ATOM 3157 C C . GLU A 1 387 ? 11.449 -26.049 21.399 1.00 96.81 387 GLU A C 1
ATOM 3159 O O . GLU A 1 387 ? 12.578 -26.322 20.980 1.00 96.81 387 GLU A O 1
ATOM 3164 N N . MET A 1 388 ? 10.936 -24.827 21.233 1.00 96.62 388 MET A N 1
ATOM 3165 C CA . MET A 1 388 ? 11.589 -23.778 20.449 1.00 96.62 388 MET A CA 1
ATOM 3166 C C . MET A 1 388 ? 12.680 -23.048 21.252 1.00 96.62 388 MET A C 1
ATOM 3168 O O . MET A 1 388 ? 12.447 -22.659 22.403 1.00 96.62 388 MET A O 1
ATOM 3172 N N . PRO A 1 389 ? 13.854 -22.761 20.653 1.00 95.62 389 PRO A N 1
ATOM 3173 C CA . PRO A 1 389 ? 14.836 -21.878 21.274 1.00 95.62 389 PRO A CA 1
ATOM 3174 C C . PRO A 1 389 ? 14.338 -20.417 21.307 1.00 95.62 389 PRO A C 1
ATOM 3176 O O . PRO A 1 389 ? 13.589 -20.000 20.423 1.00 95.62 389 PRO A O 1
ATOM 3179 N N . PRO A 1 390 ? 14.768 -19.590 22.277 1.00 95.62 390 PRO A N 1
ATOM 3180 C CA . PRO A 1 390 ? 14.405 -18.174 22.313 1.00 95.62 390 PRO A CA 1
ATOM 3181 C C . PRO A 1 390 ? 14.849 -17.389 21.055 1.00 95.62 390 PRO A C 1
ATOM 3183 O O . PRO A 1 390 ? 15.942 -17.644 20.545 1.00 95.62 390 PRO A O 1
ATOM 3186 N N . PRO A 1 391 ? 14.077 -16.381 20.596 1.00 94.25 391 PRO A N 1
ATOM 3187 C CA . PRO A 1 391 ? 12.789 -15.942 21.135 1.00 94.25 391 PRO A CA 1
ATOM 3188 C C . PRO A 1 391 ? 11.641 -16.879 20.727 1.00 94.25 391 PRO A C 1
ATOM 3190 O O . PRO A 1 391 ? 11.401 -17.116 19.545 1.00 94.25 391 PRO A O 1
ATOM 3193 N N . GLN A 1 392 ? 10.903 -17.370 21.724 1.00 96.12 392 GLN A N 1
ATOM 3194 C CA . GLN A 1 392 ? 9.779 -18.283 21.523 1.00 96.12 392 GLN A CA 1
ATOM 3195 C C . GLN A 1 392 ? 8.527 -17.533 21.055 1.00 96.12 392 GLN A C 1
ATOM 3197 O O . GLN A 1 392 ? 8.276 -16.393 21.457 1.00 96.12 392 GLN A O 1
ATOM 3202 N N . PHE A 1 393 ? 7.701 -18.187 20.240 1.00 95.44 393 PHE A N 1
ATOM 3203 C CA . PHE A 1 393 ? 6.418 -17.648 19.792 1.00 95.44 393 PHE A CA 1
ATOM 3204 C C . PHE A 1 393 ? 5.384 -18.752 19.564 1.00 95.44 393 PHE A C 1
ATOM 3206 O O . PHE A 1 393 ? 5.705 -19.856 19.125 1.00 95.44 393 PHE A O 1
ATOM 3213 N N . LEU A 1 394 ? 4.111 -18.452 19.839 1.00 95.00 394 LEU A N 1
ATOM 3214 C CA . LEU A 1 394 ? 3.017 -19.399 19.592 1.00 95.00 394 LEU A CA 1
ATOM 3215 C C . LEU A 1 394 ? 2.605 -19.419 18.118 1.00 95.00 394 LEU A C 1
ATOM 3217 O O . LEU A 1 394 ? 2.384 -20.486 17.551 1.00 95.00 394 LEU A O 1
ATOM 3221 N N . TYR A 1 395 ? 2.532 -18.251 17.477 1.00 95.25 395 TYR A N 1
ATOM 3222 C CA . TYR A 1 395 ? 2.000 -18.095 16.122 1.00 95.25 395 TYR A CA 1
ATOM 3223 C C . TYR A 1 395 ? 3.106 -17.646 15.168 1.00 95.25 395 TYR A C 1
ATOM 3225 O O . TYR A 1 395 ? 3.669 -16.569 15.329 1.00 95.25 395 TYR A O 1
ATOM 3233 N N . GLY A 1 396 ? 3.419 -18.479 14.170 1.00 91.44 396 GLY A N 1
ATOM 3234 C CA . GLY A 1 396 ? 4.426 -18.156 13.143 1.00 91.44 396 GLY A CA 1
ATOM 3235 C C . GLY A 1 396 ? 3.878 -17.295 12.003 1.00 91.44 396 GLY A C 1
ATOM 3236 O O . GLY A 1 396 ? 4.587 -16.978 11.054 1.00 91.44 396 GLY A O 1
ATOM 3237 N N . SER A 1 397 ? 2.595 -16.952 12.062 1.00 93.00 397 SER A N 1
ATOM 3238 C CA . SER A 1 397 ? 1.911 -16.118 11.083 1.00 93.00 397 SER A CA 1
ATOM 3239 C C . SER A 1 397 ? 0.987 -15.166 11.826 1.00 93.00 397 SER A C 1
ATOM 3241 O O . SER A 1 397 ? 0.443 -15.501 12.879 1.00 93.00 397 SER A O 1
ATOM 3243 N N . HIS A 1 398 ? 0.851 -13.955 11.300 1.00 95.62 398 HIS A N 1
ATOM 3244 C CA . HIS A 1 398 ? 0.051 -12.910 11.924 1.00 95.62 398 HIS A CA 1
ATOM 3245 C C . HIS A 1 398 ? -1.429 -13.058 11.544 1.00 95.62 398 HIS A C 1
ATOM 3247 O O . HIS A 1 398 ? -1.744 -13.616 10.503 1.00 95.62 398 HIS A O 1
ATOM 3253 N N . TYR A 1 399 ? -2.356 -12.525 12.335 1.00 96.88 399 TYR A N 1
ATOM 3254 C CA . TYR A 1 399 ? -3.794 -12.575 12.018 1.00 96.88 399 TYR A CA 1
ATOM 3255 C C . TYR A 1 399 ? -4.222 -11.573 10.928 1.00 96.88 399 TYR A C 1
ATOM 3257 O O . TYR A 1 399 ? -5.342 -11.626 10.426 1.00 96.88 399 TYR A O 1
ATOM 3265 N N . SER A 1 400 ? -3.333 -10.647 10.566 1.00 96.69 400 SER A N 1
ATOM 3266 C CA . SER A 1 400 ? -3.550 -9.582 9.585 1.00 96.69 400 SER A CA 1
ATOM 3267 C C . SER A 1 400 ? -2.286 -9.394 8.759 1.00 96.69 400 SER A C 1
ATOM 3269 O O . SER A 1 400 ? -1.237 -9.077 9.314 1.00 96.69 400 SER A O 1
ATOM 3271 N N . ALA A 1 401 ? -2.379 -9.563 7.447 1.00 94.69 401 ALA A N 1
ATOM 3272 C CA . ALA A 1 401 ? -1.277 -9.345 6.518 1.00 94.69 401 ALA A CA 1
ATOM 3273 C C . ALA A 1 401 ? -1.836 -8.883 5.164 1.00 94.69 401 ALA A C 1
ATOM 3275 O O . ALA A 1 401 ? -2.963 -9.270 4.835 1.00 94.69 401 ALA A O 1
ATOM 3276 N N . PRO A 1 402 ? -1.065 -8.149 4.336 1.00 94.56 402 PRO A N 1
ATOM 3277 C CA . PRO A 1 402 ? -1.525 -7.705 3.019 1.00 94.56 402 PRO A CA 1
ATOM 3278 C C . PRO A 1 402 ? -2.073 -8.850 2.161 1.00 94.56 402 PRO A C 1
ATOM 3280 O O . PRO A 1 402 ? -3.123 -8.715 1.540 1.00 94.56 402 PRO A O 1
ATOM 3283 N N . GLY A 1 403 ? -1.408 -10.012 2.197 1.00 93.81 403 GLY A N 1
ATOM 3284 C CA . GLY A 1 403 ? -1.860 -11.213 1.496 1.00 93.81 403 GLY A CA 1
ATOM 3285 C C . GLY A 1 403 ? -3.235 -11.705 1.956 1.00 93.81 403 GLY A C 1
ATOM 3286 O O . GLY A 1 403 ? -4.033 -12.106 1.120 1.00 93.81 403 GLY A O 1
ATOM 3287 N N . PHE A 1 404 ? -3.559 -11.615 3.251 1.00 94.94 404 PHE A N 1
ATOM 3288 C CA . PHE A 1 404 ? -4.871 -12.017 3.779 1.00 94.94 404 PHE A CA 1
ATOM 3289 C C . PHE A 1 404 ? -5.970 -11.009 3.457 1.00 94.94 404 PHE A C 1
ATOM 3291 O O . PHE A 1 404 ? -7.078 -11.407 3.104 1.00 94.94 404 PHE A O 1
ATOM 3298 N N . VAL A 1 405 ? -5.658 -9.715 3.513 1.00 96.44 405 VAL A N 1
ATOM 3299 C CA . VAL A 1 405 ? -6.594 -8.662 3.102 1.00 96.44 405 VAL A CA 1
ATOM 3300 C C . VAL A 1 405 ? -6.949 -8.841 1.626 1.00 96.44 405 VAL A C 1
ATOM 3302 O O . VAL A 1 405 ? -8.121 -8.921 1.266 1.00 96.44 405 VAL A O 1
ATOM 3305 N N . LEU A 1 406 ? -5.944 -9.006 0.763 1.00 94.69 406 LEU A N 1
ATOM 3306 C CA . LEU A 1 406 ? -6.175 -9.204 -0.666 1.00 94.69 406 LEU A CA 1
ATOM 3307 C C . LEU A 1 406 ? -6.749 -10.578 -0.999 1.00 94.69 406 LEU A C 1
ATOM 3309 O O . LEU A 1 406 ? -7.495 -10.677 -1.966 1.00 94.69 406 LEU A O 1
ATOM 3313 N N . PHE A 1 407 ? -6.481 -11.614 -0.203 1.00 94.75 407 PHE A N 1
ATOM 3314 C CA . PHE A 1 407 ? -7.164 -12.902 -0.323 1.00 94.75 407 PHE A CA 1
ATOM 3315 C C . PHE A 1 407 ? -8.687 -12.715 -0.266 1.00 94.75 407 PHE A C 1
ATOM 3317 O O . PHE A 1 407 ? -9.392 -13.233 -1.131 1.00 94.75 407 PHE A O 1
ATOM 3324 N N . TYR A 1 408 ? -9.197 -11.912 0.677 1.00 95.81 408 TYR A N 1
ATOM 3325 C CA . TYR A 1 408 ? -10.624 -11.587 0.732 1.00 95.81 408 TYR A CA 1
ATOM 3326 C C . TYR A 1 408 ? -11.050 -10.635 -0.391 1.00 95.81 408 TYR A C 1
ATOM 3328 O O . TYR A 1 408 ? -12.078 -10.848 -1.034 1.00 95.81 408 TYR A O 1
ATOM 3336 N N . LEU A 1 409 ? -10.260 -9.590 -0.650 1.00 94.44 409 LEU A N 1
ATOM 3337 C CA . LEU A 1 409 ? -10.670 -8.464 -1.491 1.00 94.44 409 LEU A CA 1
ATOM 3338 C C . LEU A 1 409 ? -10.278 -8.580 -2.967 1.00 94.44 409 LEU A C 1
ATOM 3340 O O . LEU A 1 409 ? -10.533 -7.649 -3.728 1.00 94.44 409 LEU A O 1
ATOM 3344 N N . VAL A 1 410 ? -9.710 -9.699 -3.420 1.00 91.50 410 VAL A N 1
ATOM 3345 C CA . VAL A 1 410 ? -9.223 -9.865 -4.804 1.00 91.50 410 VAL A CA 1
ATOM 3346 C C . VAL A 1 410 ? -10.285 -9.585 -5.872 1.00 91.50 410 VAL A C 1
ATOM 3348 O O . VAL A 1 410 ? -9.959 -9.086 -6.943 1.00 91.50 410 VAL A O 1
ATOM 3351 N N . ARG A 1 411 ? -11.567 -9.842 -5.588 1.00 89.75 411 ARG A N 1
ATOM 3352 C CA . ARG A 1 411 ? -12.679 -9.550 -6.514 1.00 89.75 411 ARG A CA 1
ATOM 3353 C C . ARG A 1 411 ? -13.018 -8.057 -6.585 1.00 89.75 411 ARG A C 1
ATOM 3355 O O . ARG A 1 411 ? -13.494 -7.588 -7.617 1.00 89.75 411 ARG A O 1
ATOM 3362 N N . LYS A 1 412 ? -12.757 -7.310 -5.505 1.00 88.62 412 LYS A N 1
ATOM 3363 C CA . LYS A 1 412 ? -12.959 -5.854 -5.407 1.00 88.62 412 LYS A CA 1
ATOM 3364 C C . LYS A 1 412 ? -11.739 -5.090 -5.934 1.00 88.62 412 LYS A C 1
ATOM 3366 O O . LYS A 1 412 ? -11.903 -4.149 -6.708 1.00 88.62 412 LYS A O 1
ATOM 3371 N N . TYR A 1 413 ? -10.531 -5.540 -5.584 1.00 89.62 413 TYR A N 1
ATOM 3372 C CA . TYR A 1 413 ? -9.253 -4.910 -5.932 1.00 89.62 413 TYR A CA 1
ATOM 3373 C C . TYR A 1 413 ? -8.249 -5.880 -6.590 1.00 89.62 413 TYR A C 1
ATOM 3375 O O . TYR A 1 413 ? -7.155 -6.116 -6.071 1.00 89.62 413 TYR A O 1
ATOM 3383 N N . PRO A 1 414 ? -8.570 -6.429 -7.772 1.00 88.38 414 PRO A N 1
ATOM 3384 C CA . PRO A 1 414 ? -7.710 -7.403 -8.452 1.00 88.38 414 PRO A CA 1
ATOM 3385 C C . PRO A 1 414 ? -6.320 -6.872 -8.832 1.00 88.38 414 PRO A C 1
ATOM 3387 O O . PRO A 1 414 ? -5.350 -7.625 -8.865 1.00 88.38 414 PRO A O 1
ATOM 3390 N N . HIS A 1 415 ? -6.195 -5.567 -9.071 1.00 86.94 415 HIS A N 1
ATOM 3391 C CA . HIS A 1 415 ? -4.924 -4.928 -9.419 1.00 86.94 415 HIS A CA 1
ATOM 3392 C C . HIS A 1 415 ? -3.946 -4.891 -8.237 1.00 86.94 415 HIS A C 1
ATOM 3394 O O . HIS A 1 415 ? -2.741 -5.001 -8.451 1.00 86.94 415 HIS A O 1
ATOM 3400 N N . TYR A 1 416 ? -4.443 -4.805 -6.996 1.00 91.12 416 TYR A N 1
ATOM 3401 C CA . TYR A 1 416 ? -3.594 -4.933 -5.811 1.00 91.12 416 TYR A CA 1
ATOM 3402 C C . TYR A 1 416 ? -3.022 -6.344 -5.697 1.00 91.12 416 TYR A C 1
ATOM 3404 O O . TYR A 1 416 ? -1.843 -6.495 -5.394 1.00 91.12 416 TYR A O 1
ATOM 3412 N N . MET A 1 417 ? -3.821 -7.376 -5.997 1.00 90.38 417 MET A N 1
ATOM 3413 C CA . MET A 1 417 ? -3.328 -8.756 -5.988 1.00 90.38 417 MET A CA 1
ATOM 3414 C C . MET A 1 417 ? -2.241 -8.962 -7.045 1.00 90.38 417 MET A C 1
ATOM 3416 O O . MET A 1 417 ? -1.187 -9.502 -6.727 1.00 90.38 417 MET A O 1
ATOM 3420 N N . LEU A 1 418 ? -2.461 -8.476 -8.272 1.00 88.75 418 LEU A N 1
ATOM 3421 C CA . LEU A 1 418 ? -1.450 -8.548 -9.330 1.00 88.75 418 LEU A CA 1
ATOM 3422 C C . LEU A 1 418 ? -0.164 -7.821 -8.933 1.00 88.75 418 LEU A C 1
ATOM 3424 O O . LEU A 1 418 ? 0.913 -8.354 -9.157 1.00 88.75 418 LEU A O 1
ATOM 3428 N N . CYS A 1 419 ? -0.246 -6.646 -8.309 1.00 89.69 419 CYS A N 1
ATOM 3429 C CA . CYS A 1 419 ? 0.944 -5.960 -7.809 1.00 89.69 419 CYS A CA 1
ATOM 3430 C C . CYS A 1 419 ? 1.673 -6.785 -6.736 1.00 89.69 419 CYS A C 1
ATOM 3432 O O . CYS A 1 419 ? 2.872 -7.028 -6.860 1.00 89.69 419 CYS A O 1
ATOM 3434 N N . LEU A 1 420 ? 0.947 -7.283 -5.728 1.00 88.69 420 LEU A N 1
ATOM 3435 C CA . LEU A 1 420 ? 1.536 -8.043 -4.622 1.00 88.69 420 LEU A CA 1
ATOM 3436 C C . LEU A 1 420 ? 2.185 -9.360 -5.087 1.00 88.69 420 LEU A C 1
ATOM 3438 O O . LEU A 1 420 ? 3.203 -9.771 -4.540 1.00 88.69 420 LEU A O 1
ATOM 3442 N N . GLN A 1 421 ? 1.605 -10.017 -6.093 1.00 87.94 421 GLN A N 1
ATOM 3443 C CA . GLN A 1 421 ? 2.033 -11.320 -6.615 1.00 87.94 421 GLN A CA 1
ATOM 3444 C C . GLN A 1 421 ? 2.823 -11.204 -7.931 1.00 87.94 421 GLN A C 1
ATOM 3446 O O . GLN A 1 421 ? 2.802 -12.116 -8.761 1.00 87.94 421 GLN A O 1
ATOM 3451 N N . ASN A 1 422 ? 3.520 -10.080 -8.148 1.00 85.94 422 ASN A N 1
ATOM 3452 C CA . ASN A 1 422 ? 4.406 -9.856 -9.298 1.00 85.94 422 ASN A CA 1
ATOM 3453 C C . ASN A 1 422 ? 3.749 -10.185 -10.651 1.00 85.94 422 ASN A C 1
ATOM 3455 O O . ASN A 1 422 ? 4.294 -10.913 -11.478 1.00 85.94 422 ASN A O 1
ATOM 3459 N N . GLY A 1 423 ? 2.543 -9.674 -10.864 1.00 85.38 423 GLY A N 1
ATOM 3460 C CA . GLY A 1 423 ? 1.777 -9.830 -12.091 1.00 85.38 423 GLY A CA 1
ATOM 3461 C C . GLY A 1 423 ? 0.987 -11.124 -12.210 1.00 85.38 423 GLY A C 1
ATOM 3462 O O . GLY A 1 423 ? 0.459 -11.394 -13.283 1.00 85.38 423 GLY A O 1
ATOM 3463 N N . ARG A 1 424 ? 0.900 -11.951 -11.168 1.00 86.31 424 ARG A N 1
ATOM 3464 C CA . ARG A 1 424 ? 0.148 -13.214 -11.201 1.00 86.31 424 ARG A CA 1
ATOM 3465 C C . ARG A 1 424 ? -1.009 -13.184 -10.211 1.00 86.31 424 ARG A C 1
ATOM 3467 O O . ARG A 1 424 ? -1.006 -12.401 -9.271 1.00 86.31 424 ARG A O 1
ATOM 3474 N N . PHE A 1 425 ? -2.012 -14.027 -10.423 1.00 85.06 425 PHE A N 1
ATOM 3475 C CA . PHE A 1 425 ? -2.910 -14.401 -9.331 1.00 85.06 425 PHE A CA 1
ATOM 3476 C C . PHE A 1 425 ? -2.312 -15.574 -8.557 1.00 85.06 425 PHE A C 1
ATOM 3478 O O . PHE A 1 425 ? -1.405 -16.251 -9.049 1.00 85.06 425 PHE A O 1
ATOM 3485 N N . ASP A 1 426 ? -2.811 -15.799 -7.342 1.00 81.62 426 ASP A N 1
ATOM 3486 C CA . ASP A 1 426 ? -2.451 -16.993 -6.586 1.00 81.62 426 ASP A CA 1
ATOM 3487 C C . ASP A 1 426 ? -3.047 -18.249 -7.250 1.00 81.62 426 ASP A C 1
ATOM 3489 O O . ASP A 1 426 ? -3.917 -18.174 -8.123 1.00 81.62 426 ASP A O 1
ATOM 3493 N N . HIS A 1 427 ? -2.566 -19.419 -6.841 1.00 81.62 427 HIS A N 1
ATOM 3494 C CA . HIS A 1 427 ? -3.094 -20.695 -7.299 1.00 81.62 427 HIS A CA 1
ATOM 3495 C C . HIS A 1 427 ? -4.598 -20.785 -6.981 1.00 81.62 427 HIS A C 1
ATOM 3497 O O . HIS A 1 427 ? -4.962 -20.525 -5.833 1.00 81.62 427 HIS A O 1
ATOM 3503 N N . PRO A 1 428 ? -5.471 -21.197 -7.921 1.00 81.31 428 PRO A N 1
ATOM 3504 C CA . PRO A 1 428 ? -6.925 -21.208 -7.713 1.00 81.31 428 PRO A CA 1
ATOM 3505 C C . PRO A 1 428 ? -7.383 -21.953 -6.448 1.00 81.31 428 PRO A C 1
ATOM 3507 O O . PRO A 1 428 ? -8.306 -21.511 -5.768 1.00 81.31 428 PRO A O 1
ATOM 3510 N N . ASP A 1 429 ? -6.697 -23.039 -6.080 1.00 79.75 429 ASP A N 1
ATOM 3511 C CA . ASP A 1 429 ? -6.998 -23.809 -4.858 1.00 79.75 429 ASP A CA 1
ATOM 3512 C C . ASP A 1 429 ? -6.642 -23.080 -3.550 1.00 79.75 429 ASP A C 1
ATOM 3514 O O . ASP A 1 429 ? -7.140 -23.438 -2.486 1.00 79.75 429 ASP A O 1
ATOM 3518 N N . ARG A 1 430 ? -5.782 -22.056 -3.609 1.00 84.44 430 ARG A N 1
ATOM 3519 C CA . ARG A 1 430 ? -5.434 -21.186 -2.472 1.00 84.44 430 ARG A CA 1
ATOM 3520 C C . ARG A 1 430 ? -6.236 -19.888 -2.451 1.00 84.44 430 ARG A C 1
ATOM 3522 O O . ARG A 1 430 ? -6.085 -19.093 -1.529 1.00 84.44 430 ARG A O 1
ATOM 3529 N N . MET A 1 431 ? -7.083 -19.664 -3.451 1.00 87.06 431 MET A N 1
ATOM 3530 C CA . MET A 1 431 ? -7.911 -18.469 -3.549 1.00 87.06 431 MET A CA 1
ATOM 3531 C C . MET A 1 431 ? -9.134 -18.552 -2.633 1.00 87.06 431 MET A C 1
ATOM 3533 O O . MET A 1 431 ? -9.607 -19.624 -2.252 1.00 87.06 431 MET A O 1
ATOM 3537 N N . PHE A 1 432 ? -9.683 -17.390 -2.284 1.00 92.38 432 PHE A N 1
ATOM 3538 C CA . PHE A 1 432 ? -10.883 -17.310 -1.464 1.00 92.38 432 PHE A CA 1
ATOM 3539 C C . PHE A 1 432 ? -12.115 -17.752 -2.253 1.00 92.38 432 PHE A C 1
ATOM 3541 O O . PHE A 1 432 ? -12.603 -16.996 -3.092 1.00 92.38 432 PHE A O 1
ATOM 3548 N N . ASN A 1 433 ? -12.626 -18.951 -1.977 1.00 90.38 433 ASN A N 1
ATOM 3549 C CA . ASN A 1 433 ? -13.778 -19.519 -2.689 1.00 90.38 433 ASN A CA 1
ATOM 3550 C C . ASN A 1 433 ? -15.004 -19.743 -1.792 1.00 90.38 433 ASN A C 1
ATOM 3552 O O . ASN A 1 433 ? -16.130 -19.643 -2.268 1.00 90.38 433 ASN A O 1
ATOM 3556 N N . SER A 1 434 ? -14.800 -20.012 -0.501 1.00 94.00 434 SER A N 1
ATOM 3557 C CA . SER A 1 434 ? -15.868 -20.333 0.448 1.00 94.00 434 SER A CA 1
ATOM 3558 C C . SER A 1 434 ? -15.533 -19.801 1.837 1.00 94.00 434 SER A C 1
ATOM 3560 O O . SER A 1 434 ? -14.426 -20.001 2.339 1.00 94.00 434 SER A O 1
ATOM 3562 N N . VAL A 1 435 ? -16.497 -19.133 2.474 1.00 95.88 435 VAL A N 1
ATOM 3563 C CA . VAL A 1 435 ? -16.364 -18.656 3.862 1.00 95.88 435 VAL A CA 1
ATOM 3564 C C . VAL A 1 435 ? -16.269 -19.839 4.828 1.00 95.88 435 VAL A C 1
ATOM 3566 O O . VAL A 1 435 ? -15.439 -19.817 5.732 1.00 95.88 435 VAL A O 1
ATOM 3569 N N . ALA A 1 436 ? -17.045 -20.902 4.589 1.00 96.38 436 ALA A N 1
ATOM 3570 C CA . ALA A 1 436 ? -17.036 -22.110 5.409 1.00 96.38 436 ALA A CA 1
ATOM 3571 C C . ALA A 1 436 ? -15.676 -22.824 5.370 1.00 96.38 436 ALA A C 1
ATOM 3573 O O . ALA A 1 436 ? -15.157 -23.242 6.406 1.00 96.38 436 ALA A O 1
ATOM 3574 N N . ASP A 1 437 ? -15.066 -22.919 4.185 1.00 95.50 437 ASP A N 1
ATOM 3575 C CA . ASP A 1 437 ? -13.745 -23.537 4.032 1.00 95.50 437 ASP A CA 1
ATOM 3576 C C . ASP A 1 437 ? -12.663 -22.709 4.713 1.00 95.50 437 ASP A C 1
ATOM 3578 O O . ASP A 1 437 ? -11.781 -23.257 5.368 1.00 95.50 437 ASP A O 1
ATOM 3582 N N . VAL A 1 438 ? -12.760 -21.382 4.611 1.00 96.69 438 VAL A N 1
ATOM 3583 C CA . VAL A 1 438 ? -11.868 -20.478 5.330 1.00 96.69 438 VAL A CA 1
ATOM 3584 C C . VAL A 1 438 ? -12.006 -20.659 6.838 1.00 96.69 438 VAL A C 1
ATOM 3586 O O . VAL A 1 438 ? -10.988 -20.824 7.503 1.00 96.69 438 VAL A O 1
ATOM 3589 N N . TRP A 1 439 ? -13.228 -20.658 7.377 1.00 97.69 439 TRP A N 1
ATOM 3590 C CA . TRP A 1 439 ? -13.462 -20.864 8.807 1.00 97.69 439 TRP A CA 1
ATOM 3591 C C . TRP A 1 439 ? -12.878 -22.197 9.289 1.00 97.69 439 TRP A C 1
ATOM 3593 O O . TRP A 1 439 ? -12.192 -22.253 10.307 1.00 97.69 439 TRP A O 1
ATOM 3603 N N . ARG A 1 440 ? -13.073 -23.273 8.520 1.00 96.44 440 ARG A N 1
ATOM 3604 C CA . ARG A 1 440 ? -12.466 -24.576 8.811 1.00 96.44 440 ARG A CA 1
ATOM 3605 C C . ARG A 1 440 ? -10.936 -24.505 8.789 1.00 96.44 440 ARG A C 1
ATOM 3607 O O . ARG A 1 440 ? -10.296 -25.006 9.708 1.00 96.44 440 ARG A O 1
ATOM 3614 N N . ASN A 1 441 ? -10.348 -23.864 7.780 1.00 95.56 441 ASN A N 1
ATOM 3615 C CA . ASN A 1 441 ? -8.896 -23.755 7.634 1.00 95.56 441 ASN A CA 1
ATOM 3616 C C . ASN A 1 441 ? -8.256 -22.972 8.784 1.00 95.56 441 ASN A C 1
ATOM 3618 O O . ASN A 1 441 ? -7.271 -23.442 9.351 1.00 95.56 441 ASN A O 1
ATOM 3622 N N . VAL A 1 442 ? -8.847 -21.845 9.198 1.00 96.62 442 VAL A N 1
ATOM 3623 C CA . VAL A 1 442 ? -8.339 -21.068 10.342 1.00 96.62 442 VAL A CA 1
ATOM 3624 C C . VAL A 1 442 ? -8.495 -21.801 11.672 1.00 96.62 442 VAL A C 1
ATOM 3626 O O . VAL A 1 442 ? -7.950 -21.335 12.664 1.00 96.62 442 VAL A O 1
ATOM 3629 N N . GLN A 1 443 ? -9.199 -22.936 11.732 1.00 95.12 443 GLN A N 1
ATOM 3630 C CA . GLN A 1 443 ? -9.326 -23.786 12.923 1.00 95.12 443 GLN A CA 1
ATOM 3631 C C . GLN A 1 443 ? -8.371 -24.986 12.928 1.00 95.12 443 GLN A C 1
ATOM 3633 O O . GLN A 1 443 ? -8.055 -25.508 13.998 1.00 95.12 443 GLN A O 1
ATOM 3638 N N . THR A 1 444 ? -7.923 -25.446 11.758 1.00 94.44 444 THR A N 1
ATOM 3639 C CA . THR A 1 444 ? -7.160 -26.698 11.623 1.00 94.44 444 THR A 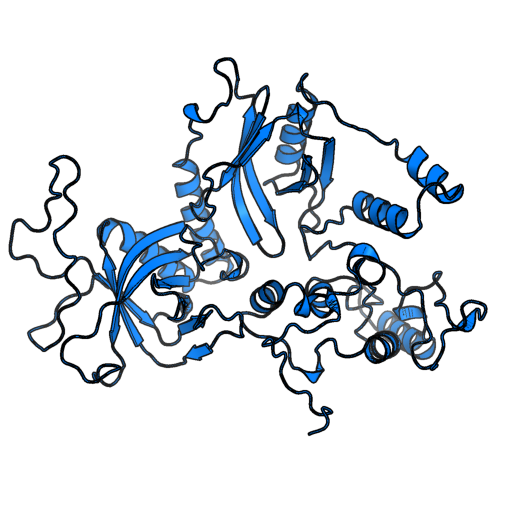CA 1
ATOM 3640 C C . THR A 1 444 ? -5.728 -26.487 11.149 1.00 94.44 444 THR A C 1
ATOM 3642 O O . THR A 1 444 ? -4.832 -27.202 11.591 1.00 94.44 444 THR A O 1
ATOM 3645 N N . ASN A 1 445 ? -5.477 -25.501 10.287 1.00 94.00 445 ASN A N 1
ATOM 3646 C CA . ASN A 1 445 ? -4.149 -25.248 9.745 1.00 94.00 445 ASN A CA 1
ATOM 3647 C C . ASN A 1 445 ? -3.229 -24.637 10.825 1.00 94.00 445 ASN A C 1
ATOM 3649 O O . ASN A 1 445 ? -3.624 -23.725 11.556 1.00 94.00 445 ASN A O 1
ATOM 3653 N N . MET A 1 446 ? -1.998 -25.151 10.927 1.00 93.31 446 MET A N 1
ATOM 3654 C CA . MET A 1 446 ? -0.981 -24.736 11.907 1.00 93.31 446 MET A CA 1
ATOM 3655 C C . MET A 1 446 ? -0.336 -23.377 11.594 1.00 93.31 446 MET A C 1
ATOM 3657 O O . MET A 1 446 ? 0.363 -22.826 12.444 1.00 93.31 446 MET A O 1
ATOM 3661 N N . SER A 1 447 ? -0.547 -22.838 10.391 1.00 93.00 447 SER A N 1
ATOM 3662 C CA . SER A 1 447 ? -0.014 -21.540 9.959 1.00 93.00 447 SER A CA 1
ATOM 3663 C C . SER A 1 447 ? -1.093 -20.525 9.574 1.00 93.00 447 SER A C 1
ATOM 3665 O O . SER A 1 447 ? -0.751 -19.436 9.122 1.00 93.00 447 SER A O 1
ATOM 3667 N N . ASP A 1 448 ? -2.381 -20.853 9.722 1.00 95.38 448 ASP A N 1
ATOM 3668 C CA . ASP A 1 448 ? -3.476 -19.940 9.377 1.00 95.38 448 ASP A CA 1
ATOM 3669 C C . ASP A 1 448 ? -4.200 -19.436 10.633 1.00 95.38 448 ASP A C 1
ATOM 3671 O O . ASP A 1 448 ? -4.925 -20.173 11.307 1.00 95.38 448 ASP A O 1
ATOM 3675 N N . PHE A 1 449 ? -3.979 -18.158 10.940 1.00 96.31 449 PHE A N 1
ATOM 3676 C CA . PHE A 1 449 ? -4.526 -17.467 12.110 1.00 96.31 449 PHE A CA 1
ATOM 3677 C C . PHE A 1 449 ? -5.326 -16.220 11.730 1.00 96.31 449 PHE A C 1
ATOM 3679 O O . PHE A 1 449 ? -5.535 -15.344 12.570 1.00 96.31 449 PHE A O 1
ATOM 3686 N N . LYS A 1 450 ? -5.714 -16.089 10.458 1.00 97.00 450 LYS A N 1
ATOM 3687 C CA . LYS A 1 450 ? -6.270 -14.841 9.937 1.00 97.00 450 LYS A CA 1
ATOM 3688 C C . LYS A 1 450 ? -7.645 -14.514 10.528 1.00 97.00 450 LYS A C 1
ATOM 3690 O O . LYS A 1 450 ? -8.557 -15.344 10.555 1.00 97.00 450 LYS A O 1
ATOM 3695 N N . GLU A 1 451 ? -7.794 -13.270 10.959 1.00 98.38 451 GLU A N 1
ATOM 3696 C CA . GLU A 1 451 ? -9.085 -12.688 11.329 1.00 98.38 451 GLU A CA 1
ATOM 3697 C C . GLU A 1 451 ? -9.787 -12.128 10.069 1.00 98.38 451 GLU A C 1
ATOM 3699 O O . GLU A 1 451 ? -9.340 -12.345 8.931 1.00 98.38 451 GLU A O 1
ATOM 3704 N N . LEU A 1 452 ? -10.934 -11.476 10.248 1.00 98.25 452 LEU A N 1
ATOM 3705 C CA . LEU A 1 452 ? -11.712 -10.870 9.169 1.00 98.25 452 LEU A CA 1
ATOM 3706 C C . LEU A 1 452 ? -11.299 -9.415 8.906 1.00 98.25 452 LEU A C 1
ATOM 3708 O O . LEU A 1 452 ? -10.556 -8.789 9.666 1.00 98.25 452 LEU A O 1
ATOM 3712 N N . VAL A 1 453 ? -11.816 -8.888 7.800 1.00 98.00 453 VAL A N 1
ATOM 3713 C CA . VAL A 1 453 ? -11.741 -7.474 7.408 1.00 98.00 453 VAL A CA 1
ATOM 3714 C C . VAL A 1 453 ? -13.130 -6.824 7.546 1.00 98.00 453 VAL A C 1
ATOM 3716 O O . VAL A 1 453 ? -14.124 -7.561 7.528 1.00 98.00 453 VAL A O 1
ATOM 3719 N N . PRO A 1 454 ? -13.236 -5.487 7.686 1.00 97.56 454 PRO A N 1
ATOM 3720 C CA . PRO A 1 454 ? -14.519 -4.805 7.897 1.00 97.56 454 PRO A CA 1
ATOM 3721 C C . PRO A 1 454 ? -15.571 -5.114 6.830 1.00 97.56 454 PRO A C 1
ATOM 3723 O O . PRO A 1 454 ? -16.753 -5.179 7.143 1.00 97.56 454 PRO A O 1
ATOM 3726 N N . GLU A 1 455 ? -15.153 -5.384 5.589 1.00 97.06 455 GLU A N 1
ATOM 3727 C CA . GLU A 1 455 ? -16.049 -5.646 4.459 1.00 97.06 455 GLU A CA 1
ATOM 3728 C C . GLU A 1 455 ? -17.010 -6.821 4.688 1.00 97.06 455 GLU A C 1
ATOM 3730 O O . GLU A 1 455 ? -18.061 -6.868 4.057 1.00 97.06 455 GLU A O 1
ATOM 3735 N N . PHE A 1 456 ? -16.700 -7.753 5.597 1.00 97.06 456 PHE A N 1
ATOM 3736 C CA . PHE A 1 456 ? -17.620 -8.835 5.974 1.00 97.06 456 PHE A CA 1
ATOM 3737 C C . PHE A 1 456 ? -18.872 -8.350 6.717 1.00 97.06 456 PHE A C 1
ATOM 3739 O O . PHE A 1 456 ? -19.874 -9.061 6.730 1.00 97.06 456 PHE A O 1
ATOM 3746 N N . TYR A 1 457 ? -18.810 -7.168 7.330 1.00 96.69 457 TYR A N 1
ATOM 3747 C CA . TYR A 1 457 ? -19.880 -6.579 8.137 1.00 96.69 457 TYR A CA 1
ATOM 3748 C C . TYR A 1 457 ? -20.356 -5.222 7.594 1.00 96.69 457 TYR A C 1
ATOM 3750 O O . TYR A 1 457 ? -21.270 -4.625 8.157 1.00 96.69 457 TYR A O 1
ATOM 3758 N N . ASP A 1 458 ? -19.763 -4.752 6.494 1.00 93.88 458 ASP A N 1
ATOM 3759 C CA . ASP A 1 458 ? -20.175 -3.546 5.781 1.00 93.88 458 ASP A CA 1
ATOM 3760 C C . ASP A 1 458 ? -21.457 -3.817 4.977 1.00 93.88 458 ASP A C 1
ATOM 3762 O O . ASP A 1 458 ? -21.425 -4.300 3.836 1.00 93.88 458 ASP A O 1
ATOM 3766 N N . VAL A 1 459 ? -22.593 -3.506 5.600 1.00 90.06 459 VAL A N 1
ATOM 3767 C CA . VAL A 1 459 ? -23.927 -3.670 5.013 1.00 90.06 459 VAL A CA 1
ATOM 3768 C C . VAL A 1 459 ? -24.167 -2.750 3.815 1.00 90.06 459 VAL A C 1
ATOM 3770 O O . VAL A 1 459 ? -24.905 -3.137 2.911 1.00 90.06 459 VAL A O 1
ATOM 3773 N N . GLU A 1 460 ? -23.516 -1.585 3.757 1.00 90.62 460 GLU A N 1
ATOM 3774 C CA . GLU A 1 460 ? -23.668 -0.627 2.653 1.00 90.62 460 GLU A CA 1
ATOM 3775 C C . GLU A 1 460 ? -23.050 -1.170 1.361 1.00 90.62 460 GLU A C 1
ATOM 3777 O O . GLU A 1 460 ? -23.530 -0.905 0.259 1.00 90.62 460 GLU A O 1
ATOM 3782 N N . SER A 1 461 ? -21.998 -1.984 1.485 1.00 88.00 461 SER A N 1
ATOM 3783 C CA . SER A 1 461 ? -21.336 -2.608 0.339 1.00 88.00 461 SER A CA 1
ATOM 3784 C C . SER A 1 461 ? -22.079 -3.808 -0.263 1.00 88.00 461 SER A C 1
ATOM 3786 O O . SER A 1 461 ? -21.638 -4.336 -1.290 1.00 88.00 461 SER A O 1
ATOM 3788 N N . GLU A 1 462 ? -23.154 -4.286 0.378 1.00 89.44 462 GLU A N 1
ATOM 3789 C CA . GLU A 1 462 ? -23.958 -5.454 -0.026 1.00 89.44 462 GLU A CA 1
ATOM 3790 C C . GLU A 1 462 ? -23.132 -6.710 -0.394 1.00 89.44 462 GLU A C 1
ATOM 3792 O O . GLU A 1 462 ? -23.483 -7.496 -1.290 1.00 89.44 462 GLU A O 1
ATOM 3797 N N . GLY A 1 463 ? -21.983 -6.896 0.265 1.00 88.44 463 GLY A N 1
ATOM 3798 C CA . GLY A 1 463 ? -21.090 -8.027 0.013 1.00 88.44 463 GLY A CA 1
ATOM 3799 C C . GLY A 1 463 ? -20.479 -8.030 -1.392 1.00 88.44 463 GLY A C 1
ATOM 3800 O O . GLY A 1 463 ? -20.158 -9.095 -1.925 1.00 88.44 463 GLY A O 1
ATOM 3801 N N . ILE A 1 464 ? -20.296 -6.863 -2.023 1.00 88.75 464 ILE A N 1
ATOM 3802 C CA . ILE A 1 464 ? -19.737 -6.750 -3.382 1.00 88.75 464 ILE A CA 1
ATOM 3803 C C . ILE A 1 464 ? -18.380 -7.454 -3.538 1.00 88.75 464 ILE A C 1
ATOM 3805 O O . ILE A 1 464 ? -18.069 -7.961 -4.614 1.00 88.75 464 ILE A O 1
ATOM 3809 N N . PHE A 1 465 ? -17.586 -7.541 -2.465 1.00 91.62 465 PHE A N 1
ATOM 3810 C CA . PHE A 1 465 ? -16.290 -8.225 -2.460 1.00 91.62 465 PHE A CA 1
ATOM 3811 C C . PHE A 1 465 ? -16.396 -9.755 -2.628 1.00 91.62 465 PHE A C 1
ATOM 3813 O O . PHE A 1 465 ? -15.417 -10.392 -3.010 1.00 91.62 465 PHE A O 1
ATOM 3820 N N . LEU A 1 466 ? -17.576 -10.346 -2.406 1.00 91.69 466 LEU A N 1
ATOM 3821 C CA . LEU A 1 466 ? -17.850 -11.769 -2.638 1.00 91.69 466 LEU A CA 1
ATOM 3822 C C . LEU A 1 466 ? -18.262 -12.062 -4.088 1.00 91.69 466 LEU A C 1
ATOM 3824 O O . LEU A 1 466 ? -18.200 -13.209 -4.529 1.00 91.69 466 LEU A O 1
ATOM 3828 N N . ARG A 1 467 ? -18.673 -11.043 -4.854 1.00 87.94 467 ARG A N 1
ATOM 3829 C CA . ARG A 1 467 ? -19.208 -11.211 -6.212 1.00 87.94 467 ARG A CA 1
ATOM 3830 C C . ARG A 1 467 ? -18.095 -11.113 -7.256 1.00 87.94 467 ARG A C 1
ATOM 3832 O O . ARG A 1 467 ? -17.356 -10.134 -7.316 1.00 87.94 467 ARG A O 1
ATOM 3839 N N . THR A 1 468 ? -18.002 -12.108 -8.134 1.00 81.94 468 THR A N 1
ATOM 3840 C CA . THR A 1 468 ? -17.092 -12.067 -9.289 1.00 81.94 468 THR A CA 1
ATOM 3841 C C . THR A 1 468 ? -17.722 -11.244 -10.417 1.00 81.94 468 THR A C 1
ATOM 3843 O O . THR A 1 468 ? -18.836 -11.531 -10.856 1.00 81.94 468 THR A O 1
ATOM 3846 N N . ARG A 1 469 ? -17.023 -10.213 -10.908 1.00 74.00 469 ARG A N 1
ATOM 3847 C CA . ARG A 1 469 ? -17.484 -9.412 -12.057 1.00 74.00 469 ARG A CA 1
ATOM 3848 C C . ARG A 1 469 ? -17.448 -10.243 -13.348 1.00 74.00 469 ARG A C 1
ATOM 3850 O O . ARG A 1 469 ? -16.549 -11.060 -13.536 1.00 74.00 469 ARG A O 1
ATOM 3857 N N . LYS A 1 470 ? -18.393 -10.006 -14.267 1.00 62.44 470 LYS A N 1
ATOM 3858 C CA . LYS A 1 470 ? -18.400 -10.659 -15.591 1.00 62.44 470 LYS A CA 1
ATOM 3859 C C . LYS A 1 470 ? -17.075 -10.398 -16.324 1.00 62.44 470 LYS A C 1
ATOM 3861 O O . LYS A 1 470 ? -16.620 -9.260 -16.370 1.00 62.44 470 LYS A O 1
ATOM 3866 N N . GLY A 1 471 ? -16.476 -11.450 -16.886 1.00 60.69 471 GLY A N 1
ATOM 3867 C CA . GLY A 1 471 ? -15.206 -11.381 -17.624 1.00 60.69 471 GLY A CA 1
ATOM 3868 C C . GLY A 1 471 ? -13.936 -11.423 -16.762 1.00 60.69 471 GLY A C 1
ATOM 3869 O O . GLY A 1 471 ? -12.842 -11.466 -17.314 1.00 60.69 471 GLY A O 1
ATOM 3870 N N . PHE A 1 472 ? -14.055 -11.452 -15.430 1.00 66.88 472 PHE A N 1
ATOM 3871 C CA . PHE A 1 472 ? -12.920 -11.624 -14.524 1.00 66.88 472 PHE A CA 1
ATOM 3872 C C . PHE A 1 472 ? -12.770 -13.102 -14.132 1.00 66.88 472 PHE A C 1
ATOM 3874 O O . PHE A 1 472 ? -13.636 -13.653 -13.454 1.00 66.88 472 PHE A O 1
ATOM 3881 N N . SER A 1 473 ? -11.684 -13.749 -14.568 1.00 70.88 473 SER A N 1
ATOM 3882 C CA . SER A 1 473 ? -11.389 -15.153 -14.250 1.00 70.88 473 SER A CA 1
ATOM 3883 C C . SER A 1 473 ? -10.283 -15.256 -13.204 1.00 70.88 473 SER A C 1
ATOM 3885 O O . SER A 1 473 ? -9.207 -14.685 -13.373 1.00 70.88 473 SER A O 1
ATOM 3887 N N . LEU A 1 474 ? -10.545 -16.022 -12.144 1.00 73.44 474 LEU A N 1
ATOM 3888 C CA . LEU A 1 474 ? -9.569 -16.387 -11.110 1.00 73.44 474 LEU A CA 1
ATOM 3889 C C . LEU A 1 474 ? -8.970 -17.787 -11.342 1.00 73.44 474 LEU A C 1
ATOM 3891 O O . LEU A 1 474 ? -8.319 -18.336 -10.458 1.00 73.44 474 LEU A O 1
ATOM 3895 N N . GLY A 1 475 ? -9.187 -18.359 -12.531 1.00 63.97 475 GLY A N 1
ATOM 3896 C CA . GLY A 1 475 ? -8.824 -19.736 -12.855 1.00 63.97 475 GLY A CA 1
ATOM 3897 C C . GLY A 1 475 ? -9.867 -20.758 -12.396 1.00 63.97 475 GLY A C 1
ATOM 3898 O O . GLY A 1 475 ? -10.948 -20.407 -11.925 1.00 63.97 475 GLY A O 1
ATOM 3899 N N . ILE A 1 476 ? -9.538 -22.037 -12.579 1.00 60.38 476 ILE A N 1
ATOM 3900 C CA . ILE A 1 476 ? -10.382 -23.187 -12.236 1.00 60.38 476 ILE A CA 1
ATOM 3901 C C . ILE A 1 476 ? -9.614 -24.012 -11.199 1.00 60.38 476 ILE A C 1
ATOM 3903 O O . ILE A 1 476 ? -8.475 -24.400 -11.452 1.00 60.38 476 ILE A O 1
ATOM 3907 N N . GLY A 1 477 ? -10.209 -24.231 -10.024 1.00 52.41 477 GLY A N 1
ATOM 3908 C CA . GLY A 1 477 ? -9.636 -25.096 -8.986 1.00 52.41 477 GLY A CA 1
ATOM 3909 C C . GLY A 1 477 ? -9.818 -26.580 -9.304 1.00 52.41 477 GLY A C 1
ATOM 3910 O O . GLY A 1 477 ? -10.699 -26.945 -10.083 1.00 52.41 477 GLY A O 1
ATOM 3911 N N . MET A 1 478 ? -9.030 -27.450 -8.668 1.00 43.38 478 MET A N 1
ATOM 3912 C CA . MET A 1 478 ? -9.075 -28.902 -8.913 1.00 43.38 478 MET A CA 1
ATOM 3913 C C . MET A 1 478 ? -10.437 -29.539 -8.591 1.00 43.38 478 MET A C 1
ATOM 3915 O O . MET A 1 478 ? -10.764 -30.588 -9.140 1.00 43.38 478 MET A O 1
ATOM 3919 N N . MET A 1 479 ? -11.236 -28.909 -7.723 1.00 45.47 479 MET A N 1
ATOM 3920 C CA . MET A 1 479 ? -12.578 -29.370 -7.339 1.00 45.47 479 MET A CA 1
ATOM 3921 C C . MET A 1 479 ? -13.727 -28.647 -8.059 1.00 45.47 479 MET A C 1
ATOM 3923 O O . MET A 1 479 ? -14.885 -28.828 -7.684 1.00 45.47 479 MET A O 1
ATOM 3927 N N . ALA A 1 480 ? -13.451 -27.811 -9.064 1.00 40.84 480 ALA A N 1
ATOM 3928 C CA . ALA A 1 480 ? -14.531 -27.200 -9.830 1.00 40.84 480 ALA A CA 1
ATOM 3929 C C . ALA A 1 480 ? -15.294 -28.294 -10.606 1.00 40.84 480 ALA A C 1
ATOM 3931 O O . ALA A 1 480 ? -14.651 -29.088 -11.301 1.00 40.84 480 ALA A O 1
ATOM 3932 N N . PRO A 1 481 ? -16.636 -28.371 -10.506 1.00 37.16 481 PRO A N 1
ATOM 3933 C CA . PRO A 1 481 ? -17.399 -29.256 -11.376 1.00 37.16 481 PRO A CA 1
ATOM 3934 C C . PRO A 1 481 ? -17.118 -28.856 -12.831 1.00 37.16 481 PRO A C 1
ATOM 3936 O O . PRO A 1 481 ? -17.183 -27.671 -13.165 1.00 37.16 481 PRO A O 1
ATOM 3939 N N . LYS A 1 482 ? -16.716 -29.842 -13.643 1.00 34.78 482 LYS A N 1
ATOM 3940 C CA . LYS A 1 482 ? -16.419 -29.670 -15.071 1.00 34.78 482 LYS A CA 1
ATOM 3941 C C . LYS A 1 482 ? -17.626 -29.186 -15.859 1.00 34.78 482 LYS A C 1
ATOM 3943 O O . LYS A 1 482 ? -18.743 -29.659 -15.549 1.00 34.78 482 LYS A O 1
#

InterPro domains:
  IPR000409 BEACH domain [PF02138] (311-475)
  IPR000409 BEACH domain [PS50197] (297-482)
  IPR000409 BEACH domain [SM01026] (309-482)
  IPR000409 BEACH domain [cd06071] (309-476)
  IPR011993 PH-like domain superfamily [G3DSA:2.30.29.30] (202-291)
  IPR023362 PH-BEACH domain [PS51783] (199-293)
  IPR036372 BEACH domain superfamily [G3DSA:1.10.1540.10] (301-480)
  IPR036372 BEACH domain superfamily [SSF81837] (298-475)
  IPR050865 BEACH Domain-Containing [PTHR13743] (178-476)
  IPR057496 FAN-like, N-terminal PH domain [PF25400] (2-179)